Protein AF-A0A7X7BBL7-F1 (afdb_monomer)

Nearest PDB structures (foldseek):
  8otz-assembly1_F2  TM=1.879E-01  e=4.230E+00  Bos taurus
  8to0-assembly1_AI  TM=1.691E-01  e=3.863E+00  Mus musculus
  8to0-assembly1_BK  TM=1.779E-01  e=4.230E+00  Mus musculus
  8to0-assembly1_BJ  TM=1.200E-01  e=5.307E+00  Mus musculus

Foldseek 3Di:
DKKKKKWAFQDQDDPQLVVQLLVLLLVLAPCSVFWDWDADPVDRRMIIIIGDHDPVCRVVSNVSSVVSSVVRDVRTDDMDMDDDDDPVVVVVVVVVVVVVVVVVVVVVVPDDDPDDLPPLDQDAPDDPVPDDPLRVLLVVLVVLLVVLVVVLVVLLVLLVVLLVLLVVQPVVLVVLLLVLLVLLLVLLCCLVDDDDDRFDPVLNLLSLLLNLLSVLLCVVVVHDDDPVSVVVNVVSCCVNPNDCVPVPPPDPDDDPVVVVVVVVVVVVVVVVQVVCCVVQVDRFDCVVDDPPDDPVRSVVVVVVSQVPDPPNPVPDDDDPVNVVVVVVVVVVVVVLVVVLVVLLVVLCVVLPLVVDPDPVSSVVSVVLNVQSVVCVVVVNSLSSLVSVNSVCSSVNHHPVPDDSVNSNSSSVSSNVSSVVSVVCLQCVCVDPSSVSLLDDSVNSPDDSVVSSVVSNVSSVVSNVSSVVSVVLSVQSVVLSPDHDDPVSSVSSVVSSVVSSVVSVVVSVVVVVSVDD

pLDDT: mean 70.48, std 15.25, range [24.78, 94.06]

Sequence (516 aa):
MMVHVYVDLSVLPEDKHFRSMRFCAETTTDSKESVEIVHDEGDQKTLIAKFSVPKARQMDVVDKITQKFADFVEDSIDFGASFPRSAAEERKAKKASERAKSKRKAQAKTSAPDADPHTVGLVFTGKPSELSKTQRAFLKAKNKVERLRKELAGKTDTFNRLLAQHTELVAPQLDRVTERQKRLIEVCLLFHSGDGKPPAKTIRKKLAQCMLELFSSLFDREVQLDQRLVDLHQSLLETYYPTAADEDQDAQDDGVGAHHAEAAFNIQKGLLEEELFFETGVRLDLSGLRSDMSEAEAMAHLANLLDDHPQNPKNRKKTKRQQDKEAKEKLAAEARAKNINTVYRQLARLFHPDLEQDPELKSKKERLMKELTAAYEAGDLHTILGLELRWLQNHDGDISRLSDDKLQAYTAALEEQSTEIEAEICMLAHHPRFAPLRLDMFRSGLPYAELLRDLKNEAHHTRVWAADLDISTASIERIKTQPAGKARDKALSACLRDLYPMLIDQTDEHRLDLLF

Radius of gyration: 34.71 Å; Cα contacts (8 Å, |Δi|>4): 400; chains: 1; bounding box: 83×84×85 Å

Mean predicted aligned error: 20.72 Å

Secondary structure (DSSP, 8-state):
-EEEEEEEESS---HHHHHHHHHHHHHH-S-GGG-EEEE-SS-TTEEEEEEE--GGGHHHHHHHHHHHHHHH-TTEEEEEEE-PPPHHHHHHHHHHHHHHHHHHHHHTTT------TT-------S-GGG--HHHHHHHHHHHHHHHHHHHHHHHHHHHHHHHHHHHHHTHHHHHHHHHHHHHHHHHHHHHHHSSSPPPPHHHHHHHHHHHHHHHHHHHTTT----HHHHHHHHHHHHHHS--TTS-TTT--S-TTHHHHHHHHHHHHHHHHHHHHHHHHS-----TT--TTS-HHHHHHHHHHHHHS-TT-GGGSPPPHHHHHHHHHHHHHHHHHHHHHHHHHHHHHHHS-GGG---HHHHHHHHHHHHHHHHHHHTT-HHHHHHHHHHHHHTTT--GGGS-HHHHHHHHHHHHHHHHHHHHHHHHGGGSGGGGGG---TTGGGS-HHHHHHHHHHHHHHHHHHHHHHHHHHHHHHHHHTSPSSHHHHHHHHHHHHHHHHHHHHHHHHHHTTS--

Structure (mmCIF, N/CA/C/O backbone):
data_AF-A0A7X7BBL7-F1
#
_entry.id   AF-A0A7X7BBL7-F1
#
loop_
_atom_site.group_PDB
_atom_site.id
_atom_site.type_symbol
_atom_site.label_atom_id
_atom_site.label_alt_id
_atom_site.label_comp_id
_atom_site.label_asym_id
_atom_site.label_entity_id
_atom_site.label_seq_id
_atom_site.pdbx_PDB_ins_code
_atom_site.Cartn_x
_atom_site.Cartn_y
_atom_site.Cartn_z
_atom_site.occupancy
_atom_site.B_iso_or_equiv
_atom_site.auth_seq_id
_atom_site.auth_comp_id
_atom_site.auth_asym_id
_atom_site.auth_atom_id
_atom_site.pdbx_PDB_model_num
ATOM 1 N N . MET A 1 1 ? -6.620 46.622 -10.883 1.00 65.00 1 MET A N 1
ATOM 2 C CA . MET A 1 1 ? -7.609 46.104 -9.907 1.00 65.00 1 MET A CA 1
ATOM 3 C C . MET A 1 1 ? -6.810 45.532 -8.753 1.00 65.00 1 MET A C 1
ATOM 5 O O . MET A 1 1 ? -5.819 44.867 -9.033 1.00 65.00 1 MET A O 1
ATOM 9 N N . MET A 1 2 ? -7.194 45.824 -7.507 1.00 68.56 2 MET A N 1
ATOM 10 C CA . MET A 1 2 ? -6.475 45.314 -6.334 1.00 68.56 2 MET A CA 1
ATOM 11 C C . MET A 1 2 ? -6.710 43.812 -6.175 1.00 68.56 2 MET A C 1
ATOM 13 O O . MET A 1 2 ? -7.853 43.362 -6.245 1.00 68.56 2 MET A O 1
ATOM 17 N N . VAL A 1 3 ? -5.624 43.064 -6.008 1.00 72.69 3 VAL A N 1
ATOM 18 C CA . VAL A 1 3 ? -5.596 41.615 -5.782 1.00 72.69 3 VAL A CA 1
ATOM 19 C C . VAL A 1 3 ? -5.006 41.381 -4.400 1.00 72.69 3 VAL A C 1
ATOM 21 O O . VAL A 1 3 ? -4.004 42.008 -4.054 1.00 72.69 3 VAL A O 1
ATOM 24 N N . HIS A 1 4 ? -5.652 40.529 -3.605 1.00 76.81 4 HIS A N 1
ATOM 25 C CA . HIS A 1 4 ? -5.153 40.124 -2.295 1.00 76.81 4 HIS A CA 1
ATOM 26 C C . HIS A 1 4 ? -4.783 38.643 -2.358 1.00 76.81 4 HIS A C 1
ATOM 28 O O . HIS A 1 4 ? -5.643 37.809 -2.647 1.00 76.81 4 HIS A O 1
ATOM 34 N N . VAL A 1 5 ? -3.518 38.328 -2.103 1.00 76.62 5 VAL A N 1
ATOM 35 C CA . VAL A 1 5 ? -3.010 36.955 -2.018 1.00 76.62 5 VAL A CA 1
ATOM 36 C C . VAL A 1 5 ? -2.738 36.642 -0.554 1.00 76.62 5 VAL A C 1
ATOM 38 O O . VAL A 1 5 ? -2.061 37.420 0.114 1.00 76.62 5 VAL A O 1
ATOM 41 N N . TYR A 1 6 ? -3.291 35.535 -0.075 1.00 79.56 6 TYR A N 1
ATOM 42 C CA . TYR A 1 6 ? -3.212 35.042 1.296 1.00 79.56 6 TYR A CA 1
ATOM 43 C C . TYR A 1 6 ? -2.316 33.820 1.314 1.00 79.56 6 TYR A C 1
ATOM 45 O O . TYR A 1 6 ? -2.445 32.959 0.438 1.00 79.56 6 TYR A O 1
ATOM 53 N N . VAL A 1 7 ? -1.435 33.761 2.303 1.00 75.31 7 VAL A N 1
ATOM 54 C CA . VAL A 1 7 ? -0.569 32.612 2.536 1.00 75.31 7 VAL A CA 1
ATOM 55 C C . VAL A 1 7 ? -0.569 32.278 4.012 1.00 75.31 7 VAL A C 1
ATOM 57 O O . VAL A 1 7 ? -0.174 33.108 4.836 1.00 75.31 7 VAL A O 1
ATOM 60 N N . ASP A 1 8 ? -0.979 31.055 4.310 1.00 78.06 8 ASP A N 1
ATOM 61 C CA . ASP A 1 8 ? -1.031 30.524 5.663 1.00 78.06 8 ASP A CA 1
ATOM 62 C C . ASP A 1 8 ? 0.310 29.847 5.954 1.00 78.06 8 ASP A C 1
ATOM 64 O O . ASP A 1 8 ? 0.757 28.984 5.194 1.00 78.06 8 ASP A O 1
ATOM 68 N N . LEU A 1 9 ? 0.984 30.253 7.031 1.00 71.12 9 LEU A N 1
ATOM 69 C CA . LEU A 1 9 ? 2.271 29.686 7.438 1.00 71.12 9 LEU A CA 1
ATOM 70 C C . LEU A 1 9 ? 2.109 28.703 8.606 1.00 71.12 9 LEU A C 1
ATOM 72 O O . LEU A 1 9 ? 1.254 28.860 9.480 1.00 71.12 9 LEU A O 1
ATOM 76 N N . SER A 1 10 ? 2.979 27.695 8.664 1.00 68.44 10 SER A N 1
ATOM 77 C CA . SER A 1 10 ? 3.050 26.738 9.779 1.00 68.44 10 SER A CA 1
ATOM 78 C C . SER A 1 10 ? 3.573 27.379 11.066 1.00 68.44 10 SER A C 1
ATOM 80 O O . SER A 1 10 ? 3.146 27.030 12.180 1.00 68.44 10 SER A O 1
ATOM 82 N N . VAL A 1 11 ? 4.418 28.394 10.907 1.00 71.31 11 VAL A N 1
ATOM 83 C CA . VAL A 1 11 ? 5.068 29.176 11.962 1.00 71.31 11 VAL A CA 1
ATOM 84 C C . VAL A 1 11 ? 4.583 30.628 11.969 1.00 71.31 11 VAL A C 1
ATOM 86 O O . VAL A 1 11 ? 3.890 31.077 11.059 1.00 71.31 11 VAL A O 1
ATOM 89 N N . LEU A 1 12 ? 4.916 31.375 13.027 1.00 75.00 12 LEU A N 1
ATOM 90 C CA . LEU A 1 12 ? 4.629 32.810 13.057 1.00 75.00 12 LEU A CA 1
ATOM 91 C C . LEU A 1 12 ? 5.499 33.549 12.021 1.00 75.00 12 LEU A C 1
ATOM 93 O O . LEU A 1 12 ? 6.672 33.203 11.873 1.00 75.00 12 LEU A O 1
ATOM 97 N N . PRO A 1 13 ? 4.974 34.572 11.323 1.00 76.38 13 PRO A N 1
ATOM 98 C CA . PRO A 1 13 ? 5.714 35.241 10.264 1.00 76.38 13 PRO A CA 1
ATOM 99 C C . PRO A 1 13 ? 6.914 36.038 10.804 1.00 76.38 13 PRO A C 1
ATOM 101 O O . PRO A 1 13 ? 6.765 37.058 11.470 1.00 76.38 13 PRO A O 1
ATOM 104 N N . GLU A 1 14 ? 8.119 35.587 10.481 1.00 74.94 14 GLU A N 1
ATOM 105 C CA . GLU A 1 14 ? 9.392 36.287 10.650 1.00 74.94 14 GLU A CA 1
ATOM 106 C C . GLU A 1 14 ? 9.773 37.143 9.425 1.00 74.94 14 GLU A C 1
ATOM 108 O O . GLU A 1 14 ? 9.279 36.941 8.311 1.00 74.94 14 GLU A O 1
ATOM 113 N N . ASP A 1 15 ? 10.736 38.057 9.597 1.00 69.81 15 ASP A N 1
ATOM 114 C CA . ASP A 1 15 ? 11.234 38.981 8.562 1.00 69.81 15 ASP A CA 1
ATOM 115 C C . ASP A 1 15 ? 11.595 38.300 7.228 1.00 69.81 15 ASP A C 1
ATOM 117 O O . ASP A 1 15 ? 11.422 38.890 6.155 1.00 69.81 15 ASP A O 1
ATOM 121 N N . LYS A 1 16 ? 12.077 37.049 7.273 1.00 72.88 16 LYS A N 1
ATOM 122 C CA . LYS A 1 16 ? 12.400 36.250 6.079 1.00 72.88 16 LYS A CA 1
ATOM 123 C C . LYS A 1 16 ? 11.170 36.006 5.192 1.00 72.88 16 LYS A C 1
ATOM 125 O O . LYS A 1 16 ? 11.278 36.090 3.967 1.00 72.88 16 LYS A O 1
ATOM 130 N N . HIS A 1 17 ? 9.994 35.790 5.782 1.00 75.38 17 HIS A N 1
ATOM 131 C CA . HIS A 1 17 ? 8.754 35.523 5.051 1.00 75.38 17 HIS A CA 1
ATOM 132 C C . HIS A 1 17 ? 8.197 36.795 4.411 1.00 75.38 17 HIS A C 1
ATOM 134 O O . HIS A 1 17 ? 7.825 36.780 3.238 1.00 75.38 17 HIS A O 1
ATOM 140 N N . PHE A 1 18 ? 8.241 37.927 5.122 1.00 74.75 18 PHE A N 1
ATOM 141 C CA . PHE A 1 18 ? 7.844 39.226 4.568 1.00 74.75 18 PHE A CA 1
ATOM 142 C C . PHE A 1 18 ? 8.721 39.637 3.385 1.00 74.75 18 PHE A C 1
ATOM 144 O O . PHE A 1 18 ? 8.210 40.076 2.354 1.00 74.75 18 PHE A O 1
ATOM 151 N N . ARG A 1 19 ? 10.044 39.465 3.503 1.00 72.25 19 ARG A N 1
ATOM 152 C CA . ARG A 1 19 ? 10.985 39.777 2.415 1.00 72.25 19 ARG A CA 1
ATOM 153 C C . ARG A 1 19 ? 10.753 38.891 1.196 1.00 72.25 19 ARG A C 1
ATOM 155 O O . ARG A 1 19 ? 10.723 39.405 0.081 1.00 72.25 19 ARG A O 1
ATOM 162 N N . SER A 1 20 ? 10.529 37.597 1.410 1.00 72.12 20 SER A N 1
ATOM 163 C CA . SER A 1 20 ? 10.272 36.639 0.329 1.00 72.12 20 SER A CA 1
ATOM 164 C C . SER A 1 20 ? 8.947 36.927 -0.380 1.00 72.12 20 SER A C 1
ATOM 166 O O . SER A 1 20 ? 8.886 36.923 -1.609 1.00 72.12 20 SER A O 1
ATOM 168 N N . MET A 1 21 ? 7.903 37.287 0.374 1.00 77.25 21 MET A N 1
ATOM 169 C CA . MET A 1 21 ? 6.586 37.610 -0.180 1.00 77.25 21 MET A CA 1
ATOM 170 C C . MET A 1 21 ? 6.643 38.914 -0.978 1.00 77.25 21 MET A C 1
ATOM 172 O O . MET A 1 21 ? 6.092 39.005 -2.077 1.00 77.25 21 MET A O 1
ATOM 176 N N . ARG A 1 22 ? 7.386 39.907 -0.468 1.00 78.31 22 ARG A N 1
ATOM 177 C CA . ARG A 1 22 ? 7.604 41.189 -1.153 1.00 78.31 22 ARG A CA 1
ATOM 178 C C . ARG A 1 22 ? 8.343 40.980 -2.455 1.00 78.31 22 ARG A C 1
ATOM 180 O O . ARG A 1 22 ? 7.898 41.466 -3.486 1.00 78.31 22 ARG A O 1
ATOM 187 N N . PHE A 1 23 ? 9.414 40.198 -2.418 1.00 74.06 23 PHE A N 1
ATOM 188 C CA . PHE A 1 23 ? 10.196 39.879 -3.600 1.00 74.06 23 PHE A CA 1
ATOM 189 C C . PHE A 1 23 ? 9.356 39.171 -4.675 1.00 74.06 23 PHE A C 1
ATOM 191 O O . PHE A 1 23 ? 9.408 39.540 -5.851 1.00 74.06 23 PHE A O 1
ATOM 198 N N . CYS A 1 24 ? 8.525 38.197 -4.294 1.00 71.62 24 CYS A N 1
ATOM 199 C CA . CYS A 1 24 ? 7.654 37.492 -5.239 1.00 71.62 24 CYS A CA 1
ATOM 200 C C . CYS A 1 24 ? 6.614 38.430 -5.874 1.00 71.62 24 CYS A C 1
ATOM 202 O O . CYS A 1 24 ? 6.437 38.419 -7.098 1.00 71.62 24 CYS A O 1
ATOM 204 N N . ALA A 1 25 ? 5.978 39.290 -5.075 1.00 75.12 25 ALA A N 1
ATOM 205 C CA . ALA A 1 25 ? 5.001 40.261 -5.562 1.00 75.12 25 ALA A CA 1
ATOM 206 C C . ALA A 1 25 ? 5.641 41.368 -6.428 1.00 75.12 25 ALA A C 1
ATOM 208 O O . ALA A 1 25 ? 5.131 41.698 -7.498 1.00 75.12 25 ALA A O 1
ATOM 209 N N . GLU A 1 26 ? 6.799 41.905 -6.050 1.00 73.25 26 GLU A N 1
ATOM 210 C CA . GLU A 1 26 ? 7.499 42.946 -6.821 1.00 73.25 26 GLU A CA 1
ATOM 211 C C . GLU A 1 26 ? 8.083 42.429 -8.141 1.00 73.25 26 GLU A C 1
ATOM 213 O O . GLU A 1 26 ? 8.177 43.174 -9.116 1.00 73.25 26 GLU A O 1
ATOM 218 N N . THR A 1 27 ? 8.491 41.160 -8.208 1.00 68.75 27 THR A N 1
ATOM 219 C CA . THR A 1 27 ? 9.052 40.580 -9.442 1.00 68.75 27 THR A CA 1
ATOM 220 C C . THR A 1 27 ? 7.989 40.137 -10.441 1.00 68.75 27 THR A C 1
ATOM 222 O O . THR A 1 27 ? 8.308 39.936 -11.613 1.00 68.75 27 THR A O 1
ATOM 225 N N . THR A 1 28 ? 6.738 39.996 -10.001 1.00 68.62 28 THR A N 1
ATOM 226 C CA . THR A 1 28 ? 5.647 39.443 -10.818 1.00 68.62 28 THR A CA 1
ATOM 227 C C . THR A 1 28 ? 4.584 40.490 -11.171 1.00 68.62 28 THR A C 1
ATOM 229 O O . THR A 1 28 ? 3.815 40.287 -12.110 1.00 68.62 28 THR A O 1
ATOM 232 N N . THR A 1 29 ? 4.551 41.633 -10.477 1.00 71.50 29 THR A N 1
ATOM 233 C CA . THR A 1 29 ? 3.587 42.715 -10.732 1.00 71.50 29 THR A CA 1
ATOM 234 C C . THR A 1 29 ? 4.190 43.842 -11.570 1.00 71.50 29 THR A C 1
ATOM 236 O O . THR A 1 29 ? 5.344 44.231 -11.399 1.00 71.50 29 THR A O 1
ATOM 239 N N . ASP A 1 30 ? 3.378 44.415 -12.464 1.00 67.69 30 ASP A N 1
ATOM 240 C CA . ASP A 1 30 ? 3.787 45.538 -13.320 1.00 67.69 30 ASP A CA 1
ATOM 241 C C . ASP A 1 30 ? 3.807 46.886 -12.550 1.00 67.69 30 ASP A C 1
ATOM 243 O O . ASP A 1 30 ? 4.321 47.885 -13.047 1.00 67.69 30 ASP A O 1
ATOM 247 N N . SER A 1 31 ? 3.259 46.930 -11.325 1.00 70.62 31 SER A N 1
ATOM 248 C CA . SER A 1 31 ? 3.154 48.128 -10.476 1.00 70.62 31 SER A CA 1
ATOM 249 C C . SER A 1 31 ? 3.776 47.881 -9.098 1.00 70.62 31 SER A C 1
ATOM 251 O O . SER A 1 31 ? 3.083 47.739 -8.090 1.00 70.62 31 SER A O 1
ATOM 253 N N . LYS A 1 32 ? 5.112 47.829 -9.067 1.00 70.56 32 LYS A N 1
ATOM 254 C CA . LYS A 1 32 ? 5.911 47.473 -7.879 1.00 70.56 32 LYS A CA 1
ATOM 255 C C . LYS A 1 32 ? 5.668 48.385 -6.673 1.00 70.56 32 LYS A C 1
ATOM 257 O O . LYS A 1 32 ? 5.645 47.915 -5.546 1.00 70.56 32 LYS A O 1
ATOM 262 N N . GLU A 1 33 ? 5.402 49.668 -6.915 1.00 70.00 33 GLU A N 1
ATOM 263 C CA . GLU A 1 33 ? 5.105 50.659 -5.868 1.00 70.00 33 GLU A CA 1
ATOM 264 C C . GLU A 1 33 ? 3.748 50.434 -5.174 1.00 70.00 33 GLU A C 1
ATOM 266 O O . GLU A 1 33 ? 3.471 51.052 -4.151 1.00 70.00 33 GLU A O 1
ATOM 271 N N . SER A 1 34 ? 2.896 49.549 -5.709 1.00 73.81 34 SER A N 1
ATOM 272 C CA . SER A 1 34 ? 1.586 49.221 -5.130 1.00 73.81 34 SER A CA 1
ATOM 273 C C . SER A 1 34 ? 1.596 48.014 -4.186 1.00 73.81 34 SER A C 1
ATOM 275 O O . SER A 1 34 ? 0.533 47.643 -3.694 1.00 73.81 34 SER A O 1
ATOM 277 N N . VAL A 1 35 ? 2.759 47.385 -3.963 1.00 77.75 35 VAL A N 1
ATOM 278 C CA . VAL A 1 35 ? 2.894 46.158 -3.165 1.00 77.75 35 VAL A CA 1
ATOM 279 C C . VAL A 1 35 ? 2.956 46.481 -1.672 1.00 77.75 35 VAL A C 1
ATOM 281 O O . VAL A 1 35 ? 3.934 47.033 -1.169 1.00 77.75 35 VAL A O 1
ATOM 284 N N . GLU A 1 36 ? 1.934 46.052 -0.942 1.00 80.19 36 GLU A N 1
ATOM 285 C CA . GLU A 1 36 ? 1.857 46.126 0.514 1.00 80.19 36 GLU A CA 1
ATOM 286 C C . GLU A 1 36 ? 1.695 44.717 1.094 1.00 80.19 36 GLU A C 1
ATOM 288 O O . GLU A 1 36 ? 0.948 43.904 0.553 1.00 80.19 36 GLU A O 1
ATOM 293 N N . ILE A 1 37 ? 2.391 44.411 2.191 1.00 80.00 37 ILE A N 1
ATOM 294 C CA . ILE A 1 37 ? 2.255 43.124 2.883 1.00 80.00 37 ILE A CA 1
ATOM 295 C C . ILE A 1 37 ? 1.852 43.398 4.310 1.00 80.00 37 ILE A C 1
ATOM 297 O O . ILE A 1 37 ? 2.528 44.144 5.016 1.00 80.00 37 ILE A O 1
ATOM 301 N N . VAL A 1 38 ? 0.753 42.780 4.714 1.00 79.88 38 VAL A N 1
ATOM 302 C CA . VAL A 1 38 ? 0.182 42.913 6.046 1.00 79.88 38 VAL A CA 1
ATOM 303 C C . VAL A 1 38 ? -0.162 41.540 6.600 1.00 79.88 38 VAL A C 1
ATOM 305 O O . VAL A 1 38 ? -0.376 40.589 5.855 1.00 79.88 38 VAL A O 1
ATOM 308 N N . HIS A 1 39 ? -0.223 41.450 7.917 1.00 77.19 39 HIS A N 1
ATOM 309 C CA . HIS A 1 39 ? -0.795 40.318 8.643 1.00 77.19 39 HIS A CA 1
ATOM 310 C C . HIS A 1 39 ? -2.325 40.339 8.527 1.00 77.19 39 HIS A C 1
ATOM 312 O O . HIS A 1 39 ? -2.923 41.418 8.429 1.00 77.19 39 HIS A O 1
ATOM 318 N N . ASP A 1 40 ? -2.952 39.164 8.565 1.00 74.69 40 ASP A N 1
ATOM 319 C CA . ASP A 1 40 ? -4.398 39.086 8.760 1.00 74.69 40 ASP A CA 1
ATOM 320 C C . ASP A 1 40 ? -4.774 39.458 10.205 1.00 74.69 40 ASP A C 1
ATOM 322 O O . ASP A 1 40 ? -4.113 39.065 11.166 1.00 74.69 40 ASP A O 1
ATOM 326 N N . GLU A 1 41 ? -5.840 40.244 10.372 1.00 60.25 41 GLU A N 1
ATOM 327 C CA . GLU A 1 41 ? -6.312 40.667 11.701 1.00 60.25 41 GLU A CA 1
ATOM 328 C C . GLU A 1 41 ? -7.024 39.527 12.458 1.00 60.25 41 GLU A C 1
ATOM 330 O O . GLU A 1 41 ? -7.197 39.619 13.675 1.00 60.25 41 GLU A O 1
ATOM 335 N N . GLY A 1 42 ? -7.438 38.460 11.757 1.00 61.56 42 GLY A N 1
ATOM 336 C CA . GLY A 1 42 ? -8.090 37.276 12.319 1.00 61.56 42 GLY A CA 1
ATOM 337 C C . GLY A 1 42 ? -7.139 36.113 12.618 1.00 61.56 42 GLY A C 1
ATOM 338 O O . GLY A 1 42 ? -7.377 35.391 13.588 1.00 61.56 42 GLY A O 1
ATOM 339 N N . ASP A 1 43 ? -6.064 35.957 11.839 1.00 67.62 43 ASP A N 1
ATOM 340 C CA . ASP A 1 43 ? -5.045 34.919 12.029 1.00 67.62 43 ASP A CA 1
ATOM 341 C C . ASP A 1 43 ? -3.610 35.459 11.876 1.00 67.62 43 ASP A C 1
ATOM 343 O O . ASP A 1 43 ? -3.140 35.798 10.790 1.00 67.62 43 ASP A O 1
ATOM 347 N N . GLN A 1 44 ? -2.869 35.471 12.988 1.00 70.12 44 GLN A N 1
ATOM 348 C CA . GLN A 1 44 ? -1.499 35.991 13.054 1.00 70.12 44 GLN A CA 1
ATOM 349 C C . GLN A 1 44 ? -0.474 35.163 12.266 1.00 70.12 44 GLN A C 1
ATOM 351 O O . GLN A 1 44 ? 0.649 35.628 12.077 1.00 70.12 44 GLN A O 1
ATOM 356 N N . LYS A 1 45 ? -0.830 33.953 11.814 1.00 77.38 45 LYS A N 1
ATOM 357 C CA . LYS A 1 45 ? 0.017 33.117 10.949 1.00 77.38 45 LYS A CA 1
ATOM 358 C C . LYS A 1 45 ? -0.204 33.358 9.456 1.00 77.38 45 LYS A C 1
ATOM 360 O O . LYS A 1 45 ? 0.529 32.804 8.639 1.00 77.38 45 LYS A O 1
ATOM 365 N N . THR A 1 46 ? -1.177 34.193 9.098 1.00 77.69 46 THR A N 1
ATOM 366 C CA . THR A 1 46 ? -1.533 34.465 7.704 1.00 77.69 46 THR A CA 1
ATOM 367 C C . THR A 1 46 ? -0.905 35.768 7.219 1.00 77.69 46 THR A C 1
ATOM 369 O O . THR A 1 46 ? -1.083 36.834 7.817 1.00 77.69 46 THR A O 1
ATOM 372 N N . LEU A 1 47 ? -0.192 35.694 6.095 1.00 78.81 47 LEU A N 1
ATOM 373 C CA . LEU A 1 47 ? 0.353 36.849 5.385 1.00 78.81 47 LEU A CA 1
ATOM 374 C C . LEU A 1 47 ? -0.528 37.224 4.198 1.00 78.81 47 LEU A C 1
ATOM 376 O O . LEU A 1 47 ? -0.918 36.372 3.404 1.00 78.81 47 LEU A O 1
ATOM 380 N N . ILE A 1 48 ? -0.777 38.522 4.034 1.00 80.62 48 ILE A N 1
ATOM 381 C CA . ILE A 1 48 ? -1.577 39.070 2.942 1.00 80.62 48 ILE A CA 1
ATOM 382 C C . ILE A 1 48 ? -0.722 40.023 2.115 1.00 80.62 48 ILE A C 1
ATOM 384 O O . ILE A 1 48 ? -0.348 41.097 2.586 1.00 80.62 48 ILE A O 1
ATOM 388 N N . ALA A 1 49 ? -0.478 39.671 0.854 1.00 81.06 49 ALA A N 1
ATOM 389 C CA . ALA A 1 49 ? 0.100 40.569 -0.138 1.00 81.06 49 ALA A CA 1
ATOM 390 C C . ALA A 1 49 ? -1.014 41.270 -0.929 1.00 81.06 49 ALA A C 1
ATOM 392 O O . ALA A 1 49 ? -1.843 40.624 -1.573 1.00 81.06 49 ALA A O 1
ATOM 393 N N . LYS A 1 50 ? -1.027 42.603 -0.892 1.00 81.00 50 LYS A N 1
ATOM 394 C CA . LYS A 1 50 ? -1.972 43.470 -1.604 1.00 81.00 50 LYS A CA 1
ATOM 395 C C . LYS A 1 50 ? -1.227 44.226 -2.694 1.00 81.00 50 LYS A C 1
ATOM 397 O O . LYS A 1 50 ? -0.229 44.879 -2.409 1.00 81.00 50 LYS A O 1
ATOM 402 N N . PHE A 1 51 ? -1.694 44.138 -3.936 1.00 75.06 51 PHE A N 1
ATOM 403 C CA . PHE A 1 51 ? -1.077 44.850 -5.061 1.00 75.06 51 PHE A CA 1
ATOM 404 C C . PHE A 1 51 ? -2.039 45.012 -6.245 1.00 75.06 51 PHE A C 1
ATOM 406 O O . PHE A 1 51 ? -3.039 44.298 -6.372 1.00 75.06 51 PHE A O 1
ATOM 413 N N . SER A 1 52 ? -1.760 45.972 -7.132 1.00 75.94 52 SER A N 1
ATOM 414 C CA . SER A 1 52 ? -2.626 46.283 -8.276 1.00 75.94 52 SER A CA 1
ATOM 415 C C . SER A 1 52 ? -2.156 45.597 -9.560 1.00 75.94 52 SER A C 1
ATOM 417 O O . SER A 1 52 ? -1.016 45.767 -9.986 1.00 75.94 52 SER A O 1
ATOM 419 N N . VAL A 1 53 ? -3.064 44.874 -10.229 1.00 71.00 53 VAL A N 1
ATOM 420 C CA . VAL A 1 53 ? -2.786 44.180 -11.505 1.00 71.00 53 VAL A CA 1
ATOM 421 C C . VAL A 1 53 ? -3.863 44.495 -12.559 1.00 71.00 53 VAL A C 1
ATOM 423 O O . VAL A 1 53 ? -5.046 44.652 -12.208 1.00 71.00 53 VAL A O 1
ATOM 426 N N . PRO A 1 54 ? -3.513 44.596 -13.859 1.00 67.88 54 PRO A N 1
ATOM 427 C CA . PRO A 1 54 ? -4.482 44.634 -14.955 1.00 67.88 54 PRO A CA 1
ATOM 428 C C . PRO A 1 54 ? -5.350 43.367 -14.997 1.00 67.88 54 PRO A C 1
ATOM 430 O O . PRO A 1 54 ? -4.847 42.254 -14.871 1.00 67.88 54 PRO A O 1
ATOM 433 N N . LYS A 1 55 ? -6.661 43.524 -15.229 1.00 57.69 55 LYS A N 1
ATOM 434 C CA . LYS A 1 55 ? -7.665 42.446 -15.100 1.00 57.69 55 LYS A CA 1
ATOM 435 C C . LYS A 1 55 ? -7.354 41.184 -15.926 1.00 57.69 55 LYS A C 1
ATOM 437 O O . LYS A 1 55 ? -7.665 40.085 -15.492 1.00 57.69 55 LYS A O 1
ATOM 442 N N . ALA A 1 56 ? -6.715 41.339 -17.085 1.00 55.00 56 ALA A N 1
ATOM 443 C CA . ALA A 1 56 ? -6.418 40.240 -18.005 1.00 55.00 56 ALA A CA 1
ATOM 444 C C . ALA A 1 56 ? -5.280 39.301 -17.554 1.00 55.00 56 ALA A C 1
ATOM 446 O O . ALA A 1 56 ? -5.148 38.231 -18.129 1.00 55.00 56 ALA A O 1
ATOM 447 N N . ARG A 1 57 ? -4.459 39.679 -16.560 1.00 65.00 57 ARG A N 1
ATOM 448 C CA . ARG A 1 57 ? -3.279 38.897 -16.121 1.00 65.00 57 ARG A CA 1
ATOM 449 C C . ARG A 1 57 ? -3.357 38.449 -14.659 1.00 65.00 57 ARG A C 1
ATOM 451 O O . ARG A 1 57 ? -2.359 38.041 -14.082 1.00 65.00 57 ARG A O 1
ATOM 458 N N . GLN A 1 58 ? -4.523 38.582 -14.028 1.00 65.88 58 GLN A N 1
ATOM 459 C CA . GLN A 1 58 ? -4.656 38.417 -12.579 1.00 65.88 58 GLN A CA 1
ATOM 460 C C . GLN A 1 58 ? -4.385 36.987 -12.110 1.00 65.88 58 GLN A C 1
ATOM 462 O O . GLN A 1 58 ? -3.652 36.820 -11.144 1.00 65.88 58 GLN A O 1
ATOM 467 N N . MET A 1 59 ? -4.930 35.979 -12.796 1.00 62.50 59 MET A N 1
ATOM 468 C CA . MET A 1 59 ? -4.689 34.576 -12.442 1.00 62.50 59 MET A CA 1
ATOM 469 C C . MET A 1 59 ? -3.228 34.185 -12.674 1.00 62.50 59 MET A C 1
ATOM 471 O O . MET A 1 59 ? -2.587 33.702 -11.752 1.00 62.50 59 MET A O 1
ATOM 475 N N . ASP A 1 60 ? -2.662 34.534 -13.832 1.00 66.50 60 ASP A N 1
ATOM 476 C CA . ASP A 1 60 ? -1.258 34.242 -14.148 1.00 66.50 60 ASP A CA 1
ATOM 477 C C . ASP A 1 60 ? -0.270 34.842 -13.137 1.00 66.50 60 ASP A C 1
ATOM 479 O O . ASP A 1 60 ? 0.789 34.271 -12.880 1.00 66.50 60 ASP A O 1
ATOM 483 N N . VAL A 1 61 ? -0.577 36.028 -12.599 1.00 67.00 61 VAL A N 1
ATOM 484 C CA . VAL A 1 61 ? 0.259 36.695 -11.591 1.00 67.00 61 VAL A CA 1
ATOM 485 C C . VAL A 1 61 ? 0.095 36.034 -10.223 1.00 67.00 61 VAL A C 1
ATOM 487 O O . VAL A 1 61 ? 1.095 35.848 -9.537 1.00 67.00 61 VAL A O 1
ATOM 490 N N . VAL A 1 62 ? -1.126 35.646 -9.844 1.00 66.25 62 VAL A N 1
ATOM 491 C CA . VAL A 1 62 ? -1.393 34.910 -8.597 1.00 66.25 62 VAL A CA 1
ATOM 492 C C . VAL A 1 62 ? -0.688 33.556 -8.613 1.00 66.25 62 VAL A C 1
ATOM 494 O O . VAL A 1 62 ? 0.110 33.297 -7.719 1.00 66.25 62 VAL A O 1
ATOM 497 N N . ASP A 1 63 ? -0.883 32.752 -9.660 1.00 69.06 63 ASP A N 1
ATOM 498 C CA . ASP A 1 63 ? -0.296 31.412 -9.767 1.00 69.06 63 ASP A CA 1
ATOM 499 C C . ASP A 1 63 ? 1.237 31.463 -9.725 1.00 69.06 63 ASP A C 1
ATOM 501 O O . ASP A 1 63 ? 1.879 30.673 -9.034 1.00 69.06 63 ASP A O 1
ATOM 505 N N . LYS A 1 64 ? 1.847 32.449 -10.398 1.00 71.12 64 LYS A N 1
ATOM 506 C CA . LYS A 1 64 ? 3.306 32.639 -10.382 1.00 71.12 64 LYS A CA 1
ATOM 507 C C . LYS A 1 64 ? 3.845 33.102 -9.034 1.00 71.12 64 LYS A C 1
ATOM 509 O O . LYS A 1 64 ? 4.966 32.733 -8.690 1.00 71.12 64 LYS A O 1
ATOM 514 N N . ILE A 1 65 ? 3.098 33.925 -8.299 1.00 69.44 65 ILE A N 1
ATOM 515 C CA . ILE A 1 65 ? 3.492 34.347 -6.950 1.00 69.44 65 ILE A CA 1
ATOM 516 C C . ILE A 1 65 ? 3.380 33.166 -5.990 1.00 69.44 65 ILE A C 1
ATOM 518 O O . ILE A 1 65 ? 4.321 32.933 -5.241 1.00 69.44 65 ILE A O 1
ATOM 522 N N . THR A 1 66 ? 2.296 32.392 -6.059 1.00 67.31 66 THR A N 1
ATOM 523 C CA . THR A 1 66 ? 2.107 31.174 -5.262 1.00 67.31 66 THR A CA 1
ATOM 524 C C . THR A 1 66 ? 3.216 30.161 -5.518 1.00 67.31 66 THR A C 1
ATOM 526 O O . THR A 1 66 ? 3.843 29.700 -4.570 1.00 67.31 66 THR A O 1
ATOM 529 N N . GLN A 1 67 ? 3.521 29.874 -6.787 1.00 66.25 67 GLN A N 1
ATOM 530 C CA . GLN A 1 67 ? 4.574 28.928 -7.153 1.00 66.25 67 GLN A CA 1
ATOM 531 C C . GLN A 1 67 ? 5.947 29.387 -6.648 1.00 66.25 67 GLN A C 1
ATOM 533 O O . GLN A 1 67 ? 6.613 28.657 -5.925 1.00 66.25 67 GLN A O 1
ATOM 538 N N . LYS A 1 68 ? 6.341 30.633 -6.943 1.00 66.25 68 LYS A N 1
ATOM 539 C CA . LYS A 1 68 ? 7.633 31.158 -6.483 1.00 66.25 68 LYS A CA 1
ATOM 540 C C . LYS A 1 68 ? 7.725 31.247 -4.966 1.00 66.25 68 LYS A C 1
ATOM 542 O O . LYS A 1 68 ? 8.792 31.028 -4.417 1.00 66.25 68 LYS A O 1
ATOM 547 N N . PHE A 1 69 ? 6.651 31.611 -4.277 1.00 66.44 69 PHE A N 1
ATOM 548 C CA . PHE A 1 69 ? 6.707 31.718 -2.826 1.00 66.44 69 PHE A CA 1
ATOM 549 C C . PHE A 1 69 ? 6.841 30.336 -2.174 1.00 66.44 69 PHE A C 1
ATOM 551 O O . PHE A 1 69 ? 7.658 30.188 -1.270 1.00 66.44 69 PHE A O 1
ATOM 558 N N . ALA A 1 70 ? 6.123 29.327 -2.678 1.00 61.97 70 ALA A N 1
ATOM 559 C CA . ALA A 1 70 ? 6.254 27.941 -2.229 1.00 61.97 70 ALA A CA 1
ATOM 560 C C . ALA A 1 70 ? 7.664 27.372 -2.474 1.00 61.97 70 ALA A C 1
ATOM 562 O O . ALA A 1 70 ? 8.190 26.667 -1.620 1.00 61.97 70 ALA A O 1
ATOM 563 N N . ASP A 1 71 ? 8.308 27.736 -3.588 1.00 57.81 71 ASP A N 1
ATOM 564 C CA . ASP A 1 71 ? 9.670 27.283 -3.909 1.00 57.81 71 ASP A CA 1
ATOM 565 C C . ASP A 1 71 ? 10.744 27.858 -2.958 1.00 57.81 71 ASP A C 1
ATOM 567 O O . ASP A 1 71 ? 11.810 27.267 -2.798 1.00 57.81 71 ASP A O 1
ATOM 571 N N . PHE A 1 72 ? 10.495 29.022 -2.341 1.00 53.31 72 PHE A N 1
ATOM 572 C CA . PHE A 1 72 ? 11.472 29.734 -1.498 1.00 53.31 72 PHE A CA 1
ATOM 573 C C . PHE A 1 72 ? 11.152 29.707 0.005 1.00 53.31 72 PHE A C 1
ATOM 575 O O . PHE A 1 72 ? 12.010 30.069 0.813 1.00 53.31 72 PHE A O 1
ATOM 582 N N . VAL A 1 73 ? 9.931 29.329 0.395 1.00 57.25 73 VAL A N 1
ATOM 583 C CA . VAL A 1 73 ? 9.470 29.341 1.789 1.00 57.25 73 VAL A CA 1
ATOM 584 C C . VAL A 1 73 ? 8.829 28.000 2.146 1.00 57.25 73 VAL A C 1
ATOM 586 O O . VAL A 1 73 ? 7.631 27.789 1.956 1.00 57.25 73 VAL A O 1
ATOM 589 N N . GLU A 1 74 ? 9.647 27.123 2.732 1.00 56.09 74 GLU A N 1
ATOM 590 C CA . GLU A 1 74 ? 9.280 25.764 3.174 1.00 56.09 74 GLU A CA 1
ATOM 591 C C . GLU A 1 74 ? 8.167 25.745 4.238 1.00 56.09 74 GLU A C 1
ATOM 593 O O . GLU A 1 74 ? 7.427 24.774 4.347 1.00 56.09 74 GLU A O 1
ATOM 598 N N . ASP A 1 75 ? 8.001 26.843 4.981 1.00 64.44 75 ASP A N 1
ATOM 599 C CA . ASP A 1 75 ? 7.027 26.973 6.072 1.00 64.44 75 ASP A CA 1
ATOM 600 C C . ASP A 1 75 ? 5.592 27.317 5.596 1.00 64.44 75 ASP A C 1
ATOM 602 O O . ASP A 1 75 ? 4.725 27.629 6.415 1.00 64.44 75 ASP A O 1
ATOM 606 N N . SER A 1 76 ? 5.323 27.323 4.285 1.00 57.50 76 SER A N 1
ATOM 607 C CA . SER A 1 76 ? 4.001 27.655 3.726 1.00 57.50 76 SER A CA 1
ATOM 608 C C . SER A 1 76 ? 3.058 26.443 3.679 1.00 57.50 76 SER A C 1
ATOM 610 O O . SER A 1 76 ? 3.439 25.368 3.228 1.00 57.50 76 SER A O 1
ATOM 612 N N . ILE A 1 77 ? 1.824 26.608 4.173 1.00 51.25 77 ILE A N 1
ATOM 613 C CA . ILE A 1 77 ? 0.812 25.541 4.294 1.00 51.25 77 ILE A CA 1
ATOM 614 C C . ILE A 1 77 ? -0.232 25.633 3.183 1.00 51.25 77 ILE A C 1
ATOM 616 O O . ILE A 1 77 ? -0.506 24.631 2.529 1.00 51.25 77 ILE A O 1
ATOM 620 N N . ASP A 1 78 ? -0.833 26.810 2.990 1.00 61.47 78 ASP A N 1
ATOM 621 C CA . ASP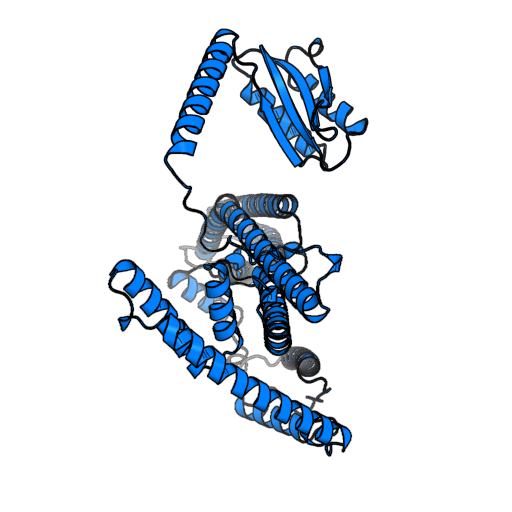 A 1 78 ? -1.975 26.991 2.091 1.00 61.47 78 ASP A CA 1
ATOM 622 C C . ASP A 1 78 ? -1.967 28.375 1.428 1.00 61.47 78 ASP A C 1
ATOM 624 O O . ASP A 1 78 ? -1.423 29.344 1.963 1.00 61.47 78 ASP A O 1
ATOM 628 N N . PHE A 1 79 ? -2.579 28.462 0.240 1.00 62.75 79 PHE A N 1
ATOM 629 C CA . PHE A 1 79 ? -2.632 29.683 -0.568 1.00 62.75 79 PHE A CA 1
ATOM 630 C C . PHE A 1 79 ? -4.056 29.990 -1.030 1.00 62.75 79 PHE A C 1
ATOM 632 O O . PHE A 1 79 ? -4.762 29.132 -1.560 1.00 62.75 79 PHE A O 1
ATOM 639 N N . GLY A 1 80 ? -4.454 31.255 -0.915 1.00 60.16 80 GLY A N 1
ATOM 640 C CA . GLY A 1 80 ? -5.729 31.754 -1.423 1.00 60.16 80 GLY A CA 1
ATOM 641 C C . GLY A 1 80 ? -5.566 33.089 -2.137 1.00 60.16 80 GLY A C 1
ATOM 642 O O . GLY A 1 80 ? -4.688 33.880 -1.813 1.00 60.16 80 GLY A O 1
ATOM 643 N N . ALA A 1 81 ? -6.436 33.389 -3.098 1.00 59.62 81 ALA A N 1
ATOM 644 C CA . ALA A 1 81 ? -6.516 34.719 -3.694 1.00 59.62 81 ALA A CA 1
ATOM 645 C C . ALA A 1 81 ? -7.951 35.231 -3.633 1.00 59.62 81 ALA A C 1
ATOM 647 O O . ALA A 1 81 ? -8.890 34.546 -4.045 1.00 59.62 81 ALA A O 1
ATOM 648 N N . SER A 1 82 ? -8.129 36.446 -3.117 1.00 57.91 82 SER A N 1
ATOM 649 C CA . SER A 1 82 ? -9.426 37.113 -3.091 1.00 57.91 82 SER A CA 1
ATOM 650 C C . SER A 1 82 ? -9.421 38.341 -3.997 1.00 57.91 82 SER A C 1
ATOM 652 O O . SER A 1 82 ? -8.475 39.133 -4.050 1.00 57.91 82 SER A O 1
ATOM 654 N N . PHE A 1 83 ? -10.518 38.483 -4.739 1.00 59.75 83 PHE A N 1
ATOM 655 C CA . PHE A 1 83 ? -10.797 39.648 -5.564 1.00 59.75 83 PHE A CA 1
ATOM 656 C C . PHE A 1 83 ? -11.920 40.437 -4.886 1.00 59.75 83 PHE A C 1
ATOM 658 O O . PHE A 1 83 ? -12.981 39.860 -4.615 1.00 59.75 83 PHE A O 1
ATOM 665 N N . PRO A 1 84 ? -11.745 41.737 -4.601 1.00 49.25 84 PRO A N 1
ATOM 666 C CA . PRO A 1 84 ? -12.816 42.528 -4.020 1.00 49.25 84 PRO A CA 1
ATOM 667 C C . PRO A 1 84 ? -14.010 42.565 -4.985 1.00 49.25 84 PRO A C 1
ATOM 669 O O . PRO A 1 84 ? -13.885 42.949 -6.151 1.00 49.25 84 PRO A O 1
ATOM 672 N N . ARG A 1 85 ? -15.180 42.140 -4.494 1.00 51.75 85 ARG A N 1
ATOM 673 C CA . ARG A 1 85 ? -16.452 42.213 -5.228 1.00 51.75 85 ARG A CA 1
ATOM 674 C C . ARG A 1 85 ? -16.822 43.674 -5.467 1.00 51.75 85 ARG A C 1
ATOM 676 O O . ARG A 1 85 ? -16.594 44.527 -4.614 1.00 51.75 85 ARG A O 1
ATOM 683 N N . SER A 1 86 ? -17.440 43.975 -6.607 1.00 53.56 86 SER A N 1
ATOM 684 C CA . SER A 1 86 ? -17.957 45.325 -6.852 1.00 53.56 86 SER A CA 1
ATOM 685 C C . SER A 1 86 ? -19.051 45.684 -5.830 1.00 53.56 86 SER A C 1
ATOM 687 O O . SER A 1 86 ? -19.804 44.817 -5.381 1.00 53.56 86 SER A O 1
ATOM 689 N N . ALA A 1 87 ? -19.216 46.970 -5.498 1.00 47.31 87 ALA A N 1
ATOM 690 C CA . ALA A 1 87 ? -20.232 47.429 -4.535 1.00 47.31 87 ALA A CA 1
ATOM 691 C C . ALA A 1 87 ? -21.675 46.981 -4.890 1.00 47.31 87 ALA A C 1
ATOM 693 O O . ALA A 1 87 ? -22.548 46.867 -4.024 1.00 47.31 87 ALA A O 1
ATOM 694 N N . ALA A 1 88 ? -21.938 46.693 -6.170 1.00 44.69 88 ALA A N 1
ATOM 695 C CA . ALA A 1 88 ? -23.201 46.134 -6.648 1.00 44.69 88 ALA A CA 1
ATOM 696 C C . ALA A 1 88 ? -23.358 44.632 -6.322 1.00 44.69 88 ALA A C 1
ATOM 698 O O . ALA A 1 88 ? -24.450 44.185 -5.957 1.00 44.69 88 ALA A O 1
ATOM 699 N N . GLU A 1 89 ? -22.280 43.854 -6.412 1.00 44.53 89 GLU A N 1
ATOM 700 C CA . GLU A 1 89 ? -22.249 42.428 -6.066 1.00 44.53 89 GLU A CA 1
ATOM 701 C C . GLU A 1 89 ? -22.302 42.210 -4.556 1.00 44.53 89 GLU A C 1
ATOM 703 O O . GLU A 1 89 ? -22.966 41.287 -4.091 1.00 44.53 89 GLU A O 1
ATOM 708 N N . GLU A 1 90 ? -21.698 43.102 -3.775 1.00 45.41 90 GLU A N 1
ATOM 709 C CA . GLU A 1 90 ? -21.739 43.052 -2.314 1.00 45.41 90 GLU A CA 1
ATOM 710 C C . GLU A 1 90 ? -23.156 43.314 -1.768 1.00 45.41 90 GLU A C 1
ATOM 712 O O . GLU A 1 90 ? -23.632 42.618 -0.866 1.00 45.41 90 GLU A O 1
ATOM 717 N N . ARG A 1 91 ? -23.905 44.233 -2.399 1.00 56.53 91 ARG A N 1
ATOM 718 C CA . ARG A 1 91 ? -25.336 44.452 -2.111 1.00 56.53 91 ARG A CA 1
ATOM 719 C C . ARG A 1 91 ? -26.204 43.248 -2.491 1.00 56.53 91 ARG A C 1
ATOM 721 O O . ARG A 1 91 ? -27.138 42.923 -1.755 1.00 56.53 91 ARG A O 1
ATOM 728 N N . LYS A 1 92 ? -25.908 42.564 -3.604 1.00 55.03 92 LYS A N 1
ATOM 729 C CA . LYS A 1 92 ? -26.604 41.320 -3.990 1.00 55.03 92 LYS A CA 1
ATOM 730 C C . LYS A 1 92 ? -26.266 40.163 -3.046 1.00 55.03 92 LYS A C 1
ATOM 732 O O . LYS A 1 92 ? -27.175 39.439 -2.649 1.00 55.03 92 LYS A O 1
ATOM 737 N N . ALA A 1 93 ? -25.008 40.029 -2.631 1.00 46.09 93 ALA A N 1
ATOM 738 C CA . ALA A 1 93 ? -24.556 38.996 -1.704 1.00 46.09 93 ALA A CA 1
ATOM 739 C C . ALA A 1 93 ? -25.140 39.183 -0.293 1.00 46.09 93 ALA A C 1
ATOM 741 O O . ALA A 1 93 ? -25.600 38.208 0.300 1.00 46.09 93 ALA A O 1
ATOM 742 N N . LYS A 1 94 ? -25.225 40.423 0.216 1.00 58.06 94 LYS A N 1
ATOM 743 C CA . LYS A 1 94 ? -25.919 40.724 1.484 1.00 58.06 94 LYS A CA 1
ATOM 744 C C . LYS A 1 94 ? -27.407 40.381 1.415 1.00 58.06 94 LYS A C 1
ATOM 746 O O . LYS A 1 94 ? -27.898 39.664 2.283 1.00 58.06 94 LYS A O 1
ATOM 751 N N . LYS A 1 95 ? -28.104 40.770 0.339 1.00 62.00 95 LYS A N 1
ATOM 752 C CA . LYS A 1 95 ? -29.519 40.403 0.142 1.00 62.00 95 LYS A CA 1
ATOM 753 C C . LYS A 1 95 ? -29.730 38.892 -0.002 1.00 62.00 95 LYS A C 1
ATOM 755 O O . LYS A 1 95 ? -30.720 38.369 0.504 1.00 62.00 95 LYS A O 1
ATOM 760 N N . ALA A 1 96 ? -28.818 38.177 -0.662 1.00 50.97 96 ALA A N 1
ATOM 761 C CA . ALA A 1 96 ? -28.869 36.719 -0.786 1.00 50.97 96 ALA A CA 1
ATOM 762 C C . ALA A 1 96 ? -28.600 36.015 0.556 1.00 50.97 96 ALA A C 1
ATOM 764 O O . ALA A 1 96 ? -29.303 35.067 0.897 1.00 50.97 96 ALA A O 1
ATOM 765 N N . SER A 1 97 ? -27.653 36.527 1.346 1.00 51.31 97 SER A N 1
ATOM 766 C CA . SER A 1 97 ? -27.345 36.080 2.710 1.00 51.31 97 SER A CA 1
ATOM 767 C C . SER A 1 97 ? -28.526 36.284 3.665 1.00 51.31 97 SER A C 1
ATOM 769 O O . SER A 1 97 ? -28.890 35.368 4.400 1.00 51.31 97 SER A O 1
ATOM 771 N N . GLU A 1 98 ? -29.206 37.430 3.607 1.00 55.56 98 GLU A N 1
ATOM 772 C CA . GLU A 1 98 ? -30.412 37.694 4.405 1.00 55.56 98 GLU A CA 1
ATOM 773 C C . GLU A 1 98 ? -31.598 36.817 3.977 1.00 55.56 98 GLU A C 1
ATOM 775 O O . GLU A 1 98 ? -32.324 36.292 4.829 1.00 55.56 98 GLU A O 1
ATOM 780 N N . ARG A 1 99 ? -31.763 36.565 2.670 1.00 58.41 99 ARG A N 1
ATOM 781 C CA . ARG A 1 99 ? -32.744 35.591 2.153 1.00 58.41 99 ARG A CA 1
ATOM 782 C C . ARG A 1 99 ? -32.424 34.156 2.574 1.00 58.41 99 ARG A C 1
ATOM 784 O O . ARG A 1 99 ? -33.337 33.401 2.892 1.00 58.41 99 ARG A O 1
ATOM 791 N N . ALA A 1 100 ? -31.149 33.780 2.614 1.00 47.03 100 ALA A N 1
ATOM 792 C CA . ALA A 1 100 ? -30.708 32.463 3.065 1.00 47.03 100 ALA A CA 1
ATOM 793 C C . ALA A 1 100 ? -30.867 32.297 4.584 1.00 47.03 100 ALA A C 1
ATOM 795 O O . ALA A 1 100 ? -31.309 31.244 5.035 1.00 47.03 100 ALA A O 1
ATOM 796 N N . LYS A 1 101 ? -30.592 33.340 5.379 1.00 54.81 101 LYS A N 1
ATOM 797 C CA . LYS A 1 101 ? -30.821 33.346 6.834 1.00 54.81 101 LYS A CA 1
ATOM 798 C C . LYS A 1 101 ? -32.308 33.289 7.178 1.00 54.81 101 LYS A C 1
ATOM 800 O O . LYS A 1 101 ? -32.685 32.546 8.078 1.00 54.81 101 LYS A O 1
ATOM 805 N N . SER A 1 102 ? -33.161 34.009 6.449 1.00 56.66 102 SER A N 1
ATOM 806 C CA . SER A 1 102 ? -34.619 33.943 6.632 1.00 56.66 102 SER A CA 1
ATOM 807 C C . SER A 1 102 ? -35.204 32.596 6.188 1.00 56.66 102 SER A C 1
ATOM 809 O O . SER A 1 102 ? -36.018 32.039 6.922 1.00 56.66 102 SER A O 1
ATOM 811 N N . LYS A 1 103 ? -34.721 32.002 5.083 1.00 52.16 103 LYS A N 1
ATOM 812 C CA . LYS A 1 103 ? -35.059 30.615 4.703 1.00 52.16 103 LYS A CA 1
ATOM 813 C C . LYS A 1 103 ? -34.584 29.592 5.736 1.00 52.16 103 LYS A C 1
ATOM 815 O O . LYS A 1 103 ? -35.384 28.759 6.138 1.00 52.16 103 LYS A O 1
ATOM 820 N N . ARG A 1 104 ? -33.344 29.688 6.233 1.00 47.25 104 ARG A N 1
ATOM 821 C CA . ARG A 1 104 ? -32.814 28.808 7.294 1.00 47.25 104 ARG A CA 1
ATOM 822 C C . ARG A 1 104 ? -33.588 28.947 8.605 1.00 47.25 104 ARG A C 1
ATOM 824 O O . ARG A 1 104 ? -33.835 27.945 9.258 1.00 47.25 104 ARG A O 1
ATOM 831 N N . LYS A 1 105 ? -34.035 30.153 8.971 1.00 45.91 105 LYS A N 1
ATOM 832 C CA . LYS A 1 105 ? -34.862 30.387 10.170 1.00 45.91 105 LYS A CA 1
ATOM 833 C C . LYS A 1 105 ? -36.296 29.852 10.017 1.00 45.91 105 LYS A C 1
ATOM 835 O O . LYS A 1 105 ? -36.911 29.494 11.016 1.00 45.91 105 LYS A O 1
ATOM 840 N N . ALA A 1 106 ? -36.812 29.774 8.787 1.00 44.16 106 ALA A N 1
ATOM 841 C CA . ALA A 1 106 ? -38.093 29.135 8.474 1.00 44.16 106 ALA A CA 1
ATOM 842 C C . ALA A 1 106 ? -37.982 27.595 8.385 1.00 44.16 106 ALA A C 1
ATOM 844 O O . ALA A 1 106 ? -38.864 26.895 8.878 1.00 44.16 106 ALA A O 1
ATOM 845 N N . GLN A 1 107 ? -36.875 27.065 7.846 1.00 40.16 107 GLN A N 1
ATOM 846 C CA . GLN A 1 107 ? -36.569 25.624 7.803 1.00 40.16 107 GLN A CA 1
ATOM 847 C C . GLN A 1 107 ? -36.228 25.050 9.187 1.00 40.16 107 GLN A C 1
ATOM 849 O O . GLN A 1 107 ? -36.703 23.977 9.535 1.00 40.16 107 GLN A O 1
ATOM 854 N N . ALA A 1 108 ? -35.530 25.800 10.044 1.00 37.91 108 ALA A N 1
ATOM 855 C CA . ALA A 1 108 ? -35.236 25.391 11.423 1.00 37.91 108 ALA A CA 1
ATOM 856 C C . ALA A 1 108 ? -36.486 25.261 12.323 1.00 37.91 108 ALA A C 1
ATOM 858 O O . ALA A 1 108 ? -36.387 24.739 13.427 1.00 37.91 108 ALA A O 1
ATOM 859 N N . LYS A 1 109 ? -37.662 25.727 11.873 1.00 39.88 109 LYS A N 1
ATOM 860 C CA . LYS A 1 109 ? -38.948 25.504 12.557 1.00 39.88 109 LYS A CA 1
ATOM 861 C C . LYS A 1 109 ? -39.744 24.310 12.016 1.00 39.88 109 LYS A C 1
ATOM 863 O O . LYS A 1 109 ? -40.778 23.997 12.593 1.00 39.88 109 LYS A O 1
ATOM 868 N N . THR A 1 110 ? -39.311 23.670 10.926 1.00 38.19 110 THR A N 1
ATOM 869 C CA . THR A 1 110 ? -40.097 22.621 10.242 1.00 38.19 110 THR A CA 1
ATOM 870 C C . THR A 1 110 ? -39.312 21.379 9.814 1.00 38.19 110 THR A C 1
ATOM 872 O O . THR A 1 110 ? -39.917 20.448 9.299 1.00 38.19 110 THR A O 1
ATOM 875 N N . SER A 1 111 ? -38.008 21.289 10.078 1.00 29.41 111 SER A N 1
ATOM 876 C CA . SER A 1 111 ? -37.242 20.061 9.836 1.00 29.41 111 SER A CA 1
ATOM 877 C C . SER A 1 111 ? -36.204 19.843 10.933 1.00 29.41 111 SER A C 1
ATOM 879 O O . SER A 1 111 ? -35.219 20.583 11.007 1.00 29.41 111 SER A O 1
ATOM 881 N N . ALA A 1 112 ? -36.424 18.830 11.775 1.00 30.06 112 ALA A N 1
ATOM 882 C CA . ALA A 1 112 ? -35.346 18.198 12.525 1.00 30.06 112 ALA A CA 1
ATOM 883 C C . ALA A 1 112 ? -34.335 17.639 11.502 1.00 30.06 112 ALA A C 1
ATOM 885 O O . ALA A 1 112 ? -34.771 17.028 10.525 1.00 30.06 112 ALA A O 1
ATOM 886 N N . PRO A 1 113 ? -33.025 17.893 11.641 1.00 33.88 113 PRO A N 1
ATOM 887 C CA . PRO A 1 113 ? -32.047 17.304 10.744 1.00 33.88 113 PRO A CA 1
ATOM 888 C C . PRO A 1 113 ? -31.879 15.824 11.089 1.00 33.88 113 PRO A C 1
ATOM 890 O O . PRO A 1 113 ? -31.711 15.497 12.264 1.00 33.88 113 PRO A O 1
ATOM 893 N N . ASP A 1 114 ? -31.891 14.967 10.065 1.00 32.53 114 ASP A N 1
ATOM 894 C CA . ASP A 1 114 ? -31.338 13.612 10.116 1.00 32.53 114 ASP A CA 1
ATOM 895 C C . ASP A 1 114 ? -29.893 13.703 10.622 1.00 32.53 114 ASP A C 1
ATOM 897 O O . ASP A 1 114 ? -28.966 14.056 9.891 1.00 32.53 114 ASP A O 1
ATOM 901 N N . ALA A 1 115 ? -29.727 13.478 11.921 1.00 24.78 115 ALA A N 1
ATOM 902 C CA . ALA A 1 115 ? -28.439 13.269 12.542 1.00 24.78 115 ALA A CA 1
ATOM 903 C C . ALA A 1 115 ? -28.019 11.822 12.277 1.00 24.78 115 ALA A C 1
ATOM 905 O O . ALA A 1 115 ? -28.848 10.913 12.338 1.00 24.78 115 ALA A O 1
ATOM 906 N N . ASP A 1 116 ? -26.727 11.616 12.026 1.00 30.53 116 ASP A N 1
ATOM 907 C CA . ASP A 1 116 ? -26.093 10.306 12.145 1.00 30.53 116 ASP A CA 1
ATOM 908 C C . ASP A 1 116 ? -26.635 9.582 13.396 1.00 30.53 116 ASP A C 1
ATOM 910 O O . ASP A 1 116 ? -26.569 10.149 14.495 1.00 30.53 116 ASP A O 1
ATOM 914 N N . PRO A 1 117 ? -27.135 8.336 13.296 1.00 32.38 117 PRO A N 1
ATOM 915 C CA . PRO A 1 117 ? -27.663 7.592 14.444 1.00 32.38 117 PRO A CA 1
ATOM 916 C C . PRO A 1 117 ? -26.577 7.194 15.468 1.00 32.38 117 PRO A C 1
ATOM 918 O O . PRO A 1 117 ? -26.825 6.389 16.360 1.00 32.38 117 PRO A O 1
ATOM 921 N N . HIS A 1 118 ? -25.365 7.746 15.352 1.00 35.97 118 HIS A N 1
ATOM 922 C CA . HIS A 1 118 ? -24.207 7.476 16.200 1.00 35.97 118 HIS A CA 1
ATOM 923 C C . HIS A 1 118 ? -23.822 8.633 17.136 1.00 35.97 118 HIS A C 1
ATOM 925 O O . HIS A 1 118 ? -22.869 8.491 17.900 1.00 35.97 118 HIS A O 1
ATOM 931 N N . THR A 1 119 ? -24.550 9.756 17.128 1.00 30.92 119 THR A N 1
ATOM 932 C CA . THR A 1 119 ? -24.141 10.976 17.860 1.00 30.92 119 THR A CA 1
ATOM 933 C C . THR A 1 119 ? -25.021 11.336 19.063 1.00 30.92 119 THR A C 1
ATOM 935 O O . THR A 1 119 ? -24.831 12.397 19.659 1.00 30.92 119 THR A O 1
ATOM 938 N N . VAL A 1 120 ? -25.953 10.469 19.475 1.00 32.53 120 VAL A N 1
ATOM 939 C CA . VAL A 1 120 ? -26.689 10.634 20.742 1.00 32.53 120 VAL A CA 1
ATOM 940 C C . VAL A 1 120 ? -25.930 9.898 21.844 1.00 32.53 120 VAL A C 1
ATOM 942 O O . VAL A 1 120 ? -26.067 8.698 22.065 1.00 32.53 120 VAL A O 1
ATOM 945 N N . GLY A 1 121 ? -25.015 10.618 22.488 1.00 40.97 121 GLY A N 1
ATOM 946 C CA . GLY A 1 121 ? -24.190 10.065 23.554 1.00 40.97 121 GLY A CA 1
ATOM 947 C C . GLY A 1 121 ? -24.982 9.881 24.849 1.00 40.97 121 GLY A C 1
ATOM 948 O O . GLY A 1 121 ? -25.753 10.749 25.230 1.00 40.97 121 GLY A O 1
ATOM 949 N N . LEU A 1 122 ? -24.713 8.797 25.585 1.00 45.75 122 LEU A N 1
ATOM 950 C CA . LEU A 1 122 ? -25.013 8.718 27.022 1.00 45.75 122 LEU A CA 1
ATOM 951 C C . LEU A 1 122 ? -24.453 9.967 27.728 1.00 45.75 122 LEU A C 1
ATOM 953 O O . LEU A 1 122 ? -23.229 10.109 27.825 1.00 45.75 122 LEU A O 1
ATOM 957 N N . VAL A 1 123 ? -25.334 10.860 28.186 1.00 44.84 123 VAL A N 1
ATOM 958 C CA . VAL A 1 123 ? -24.985 12.080 28.924 1.00 44.84 123 VAL A CA 1
ATOM 959 C C . VAL A 1 123 ? -25.237 11.838 30.406 1.00 44.84 123 VAL A C 1
ATOM 961 O O . VAL A 1 123 ? -26.342 11.489 30.811 1.00 44.84 123 VAL A O 1
ATOM 964 N N . PHE A 1 124 ? -24.214 12.039 31.233 1.00 46.97 124 PHE A N 1
ATOM 965 C CA . PHE A 1 124 ? -24.404 12.127 32.676 1.00 46.97 124 PHE A CA 1
ATOM 966 C C . PHE A 1 124 ? -25.031 13.486 33.008 1.00 46.97 124 PHE A C 1
ATOM 968 O O . PHE A 1 124 ? -24.446 14.525 32.707 1.00 46.97 124 PHE A O 1
ATOM 975 N N . THR A 1 125 ? -26.216 13.490 33.618 1.00 48.12 125 THR A N 1
ATOM 976 C CA . THR A 1 125 ? -26.975 14.718 33.920 1.00 48.12 125 THR A CA 1
ATOM 977 C C . THR A 1 125 ? -26.622 15.349 35.277 1.00 48.12 125 THR A C 1
ATOM 979 O O . THR A 1 125 ? -27.220 16.356 35.652 1.00 48.12 125 THR A O 1
ATOM 982 N N . GLY A 1 126 ? -25.671 14.774 36.029 1.00 54.81 126 GLY A N 1
ATOM 983 C CA . GLY A 1 126 ? -25.218 15.259 37.344 1.00 54.81 126 GLY A CA 1
ATOM 984 C C . GLY A 1 126 ? -23.911 16.071 37.314 1.00 54.81 126 GLY A C 1
ATOM 985 O O . GLY A 1 126 ? -23.291 16.267 36.268 1.00 54.81 126 GLY A O 1
ATOM 986 N N . LYS A 1 127 ? -23.438 16.535 38.483 1.00 47.72 127 LYS A N 1
ATOM 987 C CA . LYS A 1 127 ? -22.145 17.246 38.603 1.00 47.72 127 LYS A CA 1
ATOM 988 C C . LYS A 1 127 ? -20.960 16.267 38.494 1.00 47.72 127 LYS A C 1
ATOM 990 O O . LYS A 1 127 ? -20.988 15.230 39.152 1.00 47.72 127 LYS A O 1
ATOM 995 N N . PRO A 1 128 ? -19.857 16.601 37.792 1.00 54.09 128 PRO A N 1
ATOM 996 C CA . PRO A 1 128 ? -18.707 15.698 37.624 1.00 54.09 128 PRO A CA 1
ATOM 997 C C . PRO A 1 128 ? -18.051 15.233 38.941 1.00 54.09 128 PRO A C 1
ATOM 999 O O . PRO A 1 128 ? -17.354 14.220 38.961 1.00 54.09 128 PRO A O 1
ATOM 1002 N N . SER A 1 129 ? -18.288 15.945 40.049 1.00 52.69 129 SER A N 1
ATOM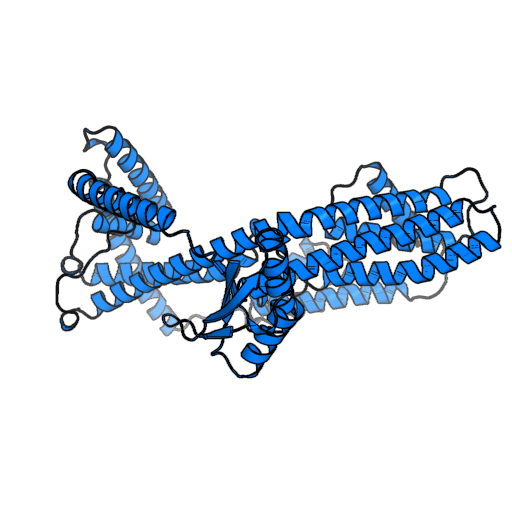 1003 C CA . SER A 1 129 ? -17.845 15.592 41.404 1.00 52.69 129 SER A CA 1
ATOM 1004 C C . SER A 1 129 ? -18.605 14.423 42.051 1.00 52.69 129 SER A C 1
ATOM 1006 O O . SER A 1 129 ? -18.150 13.919 43.072 1.00 52.69 129 SER A O 1
ATOM 1008 N N . GLU A 1 130 ? -19.738 13.990 41.490 1.00 63.50 130 GLU A N 1
ATOM 1009 C CA . GLU A 1 130 ? -20.605 12.929 42.041 1.00 63.50 130 GLU A CA 1
ATOM 1010 C C . GLU A 1 130 ? -20.409 11.566 41.352 1.00 63.50 130 GLU A C 1
ATOM 1012 O O . GLU A 1 130 ? -21.031 10.579 41.735 1.00 63.50 130 GLU A O 1
ATOM 1017 N N . LEU A 1 131 ? -19.518 11.480 40.357 1.00 68.69 131 LEU A N 1
ATOM 1018 C CA . LEU A 1 131 ? -19.270 10.244 39.616 1.00 68.69 131 LEU A CA 1
ATOM 1019 C C . LEU A 1 131 ? -18.513 9.208 40.460 1.00 68.69 131 LEU A C 1
ATOM 1021 O O . LEU A 1 131 ? -17.403 9.459 40.968 1.00 68.69 131 LEU A O 1
ATOM 1025 N N . SER A 1 132 ? -19.059 7.993 40.515 1.00 78.50 132 SER A N 1
ATOM 1026 C CA . SER A 1 132 ? -18.380 6.849 41.124 1.00 78.50 132 SER A CA 1
ATOM 1027 C C . SER A 1 132 ? -17.083 6.507 40.367 1.00 78.50 132 SER A C 1
ATOM 1029 O O . SER A 1 132 ? -16.836 6.944 39.235 1.00 78.50 132 SER A O 1
ATOM 1031 N N . LYS A 1 133 ? -16.197 5.728 40.999 1.00 82.50 133 LYS A N 1
ATOM 1032 C CA . LYS A 1 133 ? -14.929 5.302 40.377 1.00 82.50 133 LYS A CA 1
ATOM 1033 C C . LYS A 1 133 ? -15.168 4.438 39.126 1.00 82.50 133 LYS A C 1
ATOM 1035 O O . LYS A 1 133 ? -14.451 4.592 38.141 1.00 82.50 133 LYS A O 1
ATOM 1040 N N . THR A 1 134 ? -16.180 3.574 39.163 1.00 75.62 134 THR A N 1
ATOM 1041 C CA . THR A 1 134 ? -16.616 2.693 38.064 1.00 75.62 134 THR A CA 1
ATOM 1042 C C . THR A 1 134 ? -17.219 3.489 36.905 1.00 75.62 134 THR A C 1
ATOM 1044 O O . THR A 1 134 ? -16.854 3.258 35.756 1.00 75.62 134 THR A O 1
ATOM 1047 N N . GLN A 1 135 ? -18.043 4.502 37.190 1.00 74.69 135 GLN A N 1
ATOM 1048 C CA . GLN A 1 135 ? -18.598 5.403 36.172 1.00 74.69 135 GLN A CA 1
ATOM 1049 C C . GLN A 1 135 ? -17.506 6.222 35.469 1.00 74.69 135 GLN A C 1
ATOM 1051 O O . GLN A 1 135 ? -17.524 6.364 34.248 1.00 74.69 135 GLN A O 1
ATOM 1056 N N . ARG A 1 136 ? -16.514 6.726 36.219 1.00 79.44 136 ARG A N 1
ATOM 1057 C CA . ARG A 1 136 ? -15.356 7.429 35.637 1.00 79.44 136 ARG A CA 1
ATOM 1058 C C . ARG A 1 136 ? -14.513 6.532 34.734 1.00 79.44 136 ARG A C 1
ATOM 1060 O O . ARG A 1 136 ? -14.072 6.994 33.685 1.00 79.44 136 ARG A O 1
ATOM 1067 N N . ALA A 1 137 ? -14.289 5.279 35.131 1.00 79.06 137 ALA A N 1
ATOM 1068 C CA . ALA A 1 137 ? -13.546 4.315 34.322 1.00 79.06 137 ALA A CA 1
ATOM 1069 C C . ALA A 1 137 ? -14.266 4.032 32.993 1.00 79.06 137 ALA A C 1
ATOM 1071 O O . ALA A 1 137 ? -13.659 4.165 31.932 1.00 79.06 137 ALA A O 1
ATOM 1072 N N . PHE A 1 138 ? -15.577 3.787 33.050 1.00 76.50 138 PHE A N 1
ATOM 1073 C CA . PHE A 1 138 ? -16.413 3.585 31.868 1.00 76.50 138 PHE A CA 1
ATOM 1074 C C . PHE A 1 138 ? -16.393 4.792 30.918 1.00 76.50 138 PHE A C 1
ATOM 1076 O O . PHE A 1 138 ? -16.128 4.640 29.727 1.00 76.50 138 PHE A O 1
ATOM 1083 N N . LEU A 1 139 ? -16.608 6.007 31.439 1.00 77.25 139 LEU A N 1
ATOM 1084 C CA . LEU A 1 139 ? -16.577 7.232 30.631 1.00 77.25 139 LEU A CA 1
ATOM 1085 C C . LEU A 1 139 ? -15.208 7.463 29.981 1.00 77.25 139 LEU A C 1
ATOM 1087 O O . LEU A 1 139 ? -15.133 7.874 28.825 1.00 77.25 139 LEU A O 1
ATOM 1091 N N . LYS A 1 140 ? -14.117 7.172 30.699 1.00 82.44 140 LYS A N 1
ATOM 1092 C CA . LYS A 1 140 ? -12.760 7.270 30.153 1.00 82.44 140 LYS A CA 1
ATOM 1093 C C . LYS A 1 140 ? -12.545 6.280 29.006 1.00 82.44 140 LYS A C 1
ATOM 1095 O O . LYS A 1 140 ? -12.024 6.685 27.970 1.00 82.44 140 LYS A O 1
ATOM 1100 N N . ALA A 1 141 ? -12.948 5.021 29.179 1.00 73.19 141 ALA A N 1
ATOM 1101 C CA . ALA A 1 141 ? -12.825 3.996 28.145 1.00 73.19 141 ALA A CA 1
ATOM 1102 C C . ALA A 1 141 ? -13.685 4.334 26.914 1.00 73.19 141 ALA A C 1
ATOM 1104 O O . ALA A 1 141 ? -13.195 4.279 25.790 1.00 73.19 141 ALA A O 1
ATOM 1105 N N . LYS A 1 142 ? -14.918 4.814 27.120 1.00 76.56 142 LYS A N 1
ATOM 1106 C CA . LYS A 1 142 ? -15.807 5.284 26.046 1.00 76.56 142 LYS A CA 1
ATOM 1107 C C . LYS A 1 142 ? -15.163 6.415 25.240 1.00 76.56 142 LYS A C 1
ATOM 1109 O O . LYS A 1 142 ? -15.053 6.320 24.021 1.00 76.56 142 LYS A O 1
ATOM 1114 N N . ASN A 1 143 ? -14.692 7.459 25.921 1.00 76.94 143 ASN A N 1
ATOM 1115 C CA . ASN A 1 143 ? -14.055 8.598 25.261 1.00 76.94 143 ASN A CA 1
ATOM 1116 C C . ASN A 1 143 ? -12.761 8.186 24.537 1.00 76.94 143 ASN A C 1
ATOM 1118 O O . ASN A 1 143 ? -12.424 8.768 23.506 1.00 76.94 143 ASN A O 1
ATOM 1122 N N . LYS A 1 144 ? -12.032 7.183 25.055 1.00 82.19 144 LYS A N 1
ATOM 1123 C CA . LYS A 1 144 ? -10.858 6.610 24.380 1.00 82.19 144 LYS A CA 1
ATOM 1124 C C . LYS A 1 144 ? -11.262 5.976 23.045 1.00 82.19 144 LYS A C 1
ATOM 1126 O O . LYS A 1 144 ? -10.669 6.337 22.033 1.00 82.19 144 LYS A O 1
ATOM 1131 N N . VAL A 1 145 ? -12.283 5.118 23.034 1.00 73.88 145 VAL A N 1
ATOM 1132 C CA . VAL A 1 145 ? -12.802 4.485 21.807 1.00 73.88 145 VAL A CA 1
ATOM 1133 C C . VAL A 1 145 ? -13.285 5.531 20.801 1.00 73.88 145 VAL A C 1
ATOM 1135 O O . VAL A 1 145 ? -12.910 5.469 19.635 1.00 73.88 145 VAL A O 1
ATOM 1138 N N . GLU A 1 146 ? -14.067 6.527 21.228 1.00 76.62 146 GLU A N 1
ATOM 1139 C CA . GLU A 1 146 ? -14.555 7.591 20.333 1.00 76.62 146 GLU A CA 1
ATOM 1140 C C . GLU A 1 146 ? -13.403 8.384 19.696 1.00 76.62 146 GLU A C 1
ATOM 1142 O O . GLU A 1 146 ? -13.416 8.652 18.492 1.00 76.62 146 GLU A O 1
ATOM 1147 N N . ARG A 1 147 ? -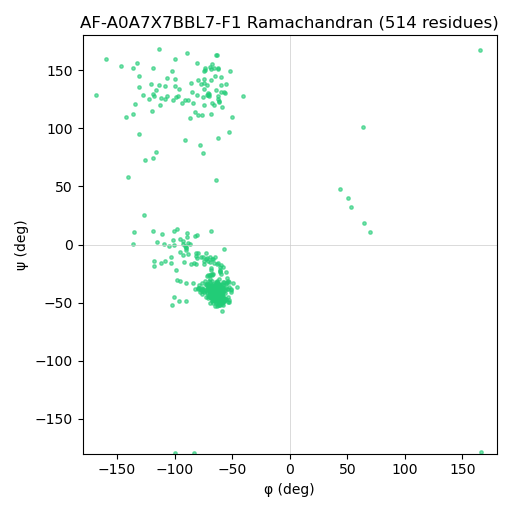12.373 8.715 20.485 1.00 84.50 147 ARG A N 1
ATOM 1148 C CA . ARG A 1 147 ? -11.165 9.384 19.990 1.00 84.50 147 ARG A CA 1
ATOM 1149 C C . ARG A 1 147 ? -10.423 8.518 18.972 1.00 84.50 147 ARG A C 1
ATOM 1151 O O . ARG A 1 147 ? -10.080 9.026 17.909 1.00 84.50 147 ARG A O 1
ATOM 1158 N N . LEU A 1 148 ? -10.198 7.241 19.283 1.00 80.19 148 LEU A N 1
ATOM 1159 C CA . LEU A 1 148 ? -9.486 6.308 18.406 1.00 80.19 148 LEU A CA 1
ATOM 1160 C C . LEU A 1 148 ? -10.239 6.065 17.095 1.00 80.19 148 LEU A C 1
ATOM 1162 O O . LEU A 1 148 ? -9.635 6.097 16.033 1.00 80.19 148 LEU A O 1
ATOM 1166 N N . ARG A 1 149 ? -11.568 5.922 17.128 1.00 80.69 149 ARG A N 1
ATOM 1167 C CA . ARG A 1 149 ? -12.376 5.813 15.901 1.00 80.69 149 ARG A CA 1
ATOM 1168 C C . ARG A 1 149 ? -12.267 7.056 15.026 1.00 80.69 149 ARG A C 1
ATOM 1170 O O . ARG A 1 149 ? -12.166 6.944 13.808 1.00 80.69 149 ARG A O 1
ATOM 1177 N N . LYS A 1 150 ? -12.278 8.245 15.637 1.00 83.25 150 LYS A N 1
ATOM 1178 C CA . LYS A 1 150 ? -12.088 9.503 14.905 1.00 83.25 150 LYS A CA 1
ATOM 1179 C C . LYS A 1 150 ? -10.689 9.586 14.288 1.00 83.25 150 LYS A C 1
ATOM 1181 O O . LYS A 1 150 ? -10.550 10.077 13.173 1.00 83.25 150 LYS A O 1
ATOM 1186 N N . GLU A 1 151 ? -9.675 9.102 14.999 1.00 89.44 151 GLU A N 1
ATOM 1187 C CA . GLU A 1 151 ? -8.297 9.017 14.514 1.00 89.44 151 GLU A CA 1
ATOM 1188 C C . GLU A 1 151 ? -8.170 8.047 13.329 1.00 89.44 151 GLU A C 1
ATOM 1190 O O . GLU A 1 151 ? -7.658 8.440 12.282 1.00 89.44 151 GLU A O 1
ATOM 1195 N N . LEU A 1 152 ? -8.725 6.836 13.446 1.00 87.88 152 LEU A N 1
ATOM 1196 C CA . LEU A 1 152 ? -8.782 5.846 12.368 1.00 87.88 152 LEU A CA 1
ATOM 1197 C C . LEU A 1 152 ? -9.480 6.413 11.124 1.00 87.88 152 LEU A C 1
ATOM 1199 O O . LEU A 1 152 ? -8.939 6.335 10.020 1.00 87.88 152 LEU A O 1
ATOM 1203 N N . ALA A 1 153 ? -10.649 7.038 11.297 1.00 84.50 153 ALA A N 1
ATOM 1204 C CA . ALA A 1 153 ? -11.383 7.665 10.200 1.00 84.50 153 ALA A CA 1
ATOM 1205 C C . ALA A 1 153 ? -10.576 8.798 9.542 1.00 84.50 153 ALA A C 1
ATOM 1207 O O . ALA A 1 153 ? -10.513 8.877 8.316 1.00 84.50 153 ALA A O 1
ATOM 1208 N N . GLY A 1 154 ? -9.915 9.643 10.341 1.00 89.50 154 GLY A N 1
ATOM 1209 C CA . GLY A 1 154 ? -9.077 10.736 9.845 1.00 89.50 154 GLY A CA 1
ATOM 1210 C C . GLY A 1 154 ? -7.851 10.256 9.062 1.00 89.50 154 GLY A C 1
ATOM 1211 O O . GLY A 1 154 ? -7.553 10.797 7.993 1.00 89.50 154 GLY A O 1
ATOM 1212 N N . LYS A 1 155 ? -7.161 9.215 9.546 1.00 90.50 155 LYS A N 1
ATOM 1213 C CA . LYS A 1 155 ? -6.044 8.591 8.819 1.00 90.50 155 LYS A CA 1
ATOM 1214 C C . LYS A 1 155 ? -6.513 7.930 7.527 1.00 90.50 155 LYS A C 1
ATOM 1216 O O . LYS A 1 155 ? -5.926 8.166 6.477 1.00 90.50 155 LYS A O 1
ATOM 1221 N N . THR A 1 156 ? -7.619 7.190 7.582 1.00 90.62 156 THR A N 1
ATOM 1222 C CA . THR A 1 156 ? -8.212 6.535 6.407 1.00 90.62 156 THR A CA 1
ATOM 1223 C C . THR A 1 156 ? -8.576 7.549 5.323 1.00 90.62 156 THR A C 1
ATOM 1225 O O . THR A 1 156 ? -8.265 7.348 4.153 1.00 90.62 156 THR A O 1
ATOM 1228 N N . ASP A 1 157 ? -9.200 8.668 5.694 1.00 92.12 157 ASP A N 1
ATOM 1229 C CA . ASP A 1 157 ? -9.531 9.758 4.770 1.00 92.12 157 ASP A CA 1
ATOM 1230 C C . ASP A 1 157 ? -8.272 10.419 4.179 1.00 92.12 157 ASP A C 1
ATOM 1232 O O . ASP A 1 157 ? -8.203 10.694 2.981 1.00 92.12 157 ASP A O 1
ATOM 1236 N N . THR A 1 158 ? -7.229 10.590 4.993 1.00 91.25 158 THR A N 1
ATOM 1237 C CA . THR A 1 158 ? -5.932 11.112 4.539 1.00 91.25 158 THR A CA 1
ATOM 1238 C C . THR A 1 158 ? -5.281 10.193 3.507 1.00 91.25 158 THR A C 1
ATOM 1240 O O . THR A 1 158 ? -4.907 10.668 2.435 1.00 91.25 158 THR A O 1
ATOM 1243 N N . PHE A 1 159 ? -5.208 8.886 3.772 1.00 92.94 159 PHE A N 1
ATOM 1244 C CA . PHE A 1 159 ? -4.661 7.914 2.822 1.00 92.94 159 PHE A CA 1
ATOM 1245 C C . PHE A 1 159 ? -5.522 7.792 1.565 1.00 92.94 159 PHE A C 1
ATOM 1247 O O . PHE A 1 159 ? -4.987 7.679 0.469 1.00 92.94 159 PHE A O 1
ATOM 1254 N N . ASN A 1 160 ? -6.849 7.900 1.676 1.00 93.19 160 ASN A N 1
ATOM 1255 C CA . ASN A 1 160 ? -7.731 7.919 0.508 1.00 93.19 160 ASN A CA 1
ATOM 1256 C C . ASN A 1 160 ? -7.496 9.139 -0.388 1.00 93.19 160 ASN A C 1
ATOM 1258 O O . ASN A 1 160 ? -7.454 8.995 -1.610 1.00 93.19 160 ASN A O 1
ATOM 1262 N N . ARG A 1 161 ? -7.315 10.331 0.195 1.00 93.81 161 ARG A N 1
ATOM 1263 C CA . ARG A 1 161 ? -6.925 11.523 -0.573 1.00 93.81 161 ARG A CA 1
ATOM 1264 C C . ARG A 1 161 ? -5.566 11.340 -1.236 1.00 93.81 161 ARG A C 1
ATOM 1266 O O . ARG A 1 161 ? -5.416 11.684 -2.404 1.00 93.81 161 ARG A O 1
ATOM 1273 N N . LEU A 1 162 ? -4.600 10.778 -0.511 1.00 93.06 162 LEU A N 1
ATOM 1274 C CA . LEU A 1 162 ? -3.267 10.519 -1.046 1.00 93.06 162 LEU A CA 1
ATOM 1275 C C . LEU A 1 162 ? -3.320 9.522 -2.214 1.00 93.06 162 LEU A C 1
ATOM 1277 O O . LEU A 1 162 ? -2.704 9.753 -3.247 1.00 93.06 162 LEU A O 1
ATOM 1281 N N . LEU A 1 163 ? -4.128 8.466 -2.096 1.00 93.56 163 LEU A N 1
ATOM 1282 C CA . LEU A 1 163 ? -4.355 7.474 -3.148 1.00 93.56 163 LEU A CA 1
ATOM 1283 C C . LEU A 1 163 ? -4.986 8.094 -4.401 1.00 93.56 163 LEU A C 1
ATOM 1285 O O . LEU A 1 163 ? -4.593 7.764 -5.521 1.00 93.56 163 LEU A O 1
ATOM 1289 N N . ALA A 1 164 ? -5.928 9.026 -4.230 1.00 94.06 164 ALA A N 1
ATOM 1290 C CA . ALA A 1 164 ? -6.472 9.794 -5.348 1.00 94.06 164 ALA A CA 1
ATOM 1291 C C . ALA A 1 164 ? -5.375 10.622 -6.041 1.00 94.06 164 ALA A C 1
ATOM 1293 O O . ALA A 1 164 ? -5.260 10.578 -7.263 1.00 94.06 164 ALA A O 1
ATOM 1294 N N . GLN A 1 165 ? -4.512 11.295 -5.273 1.00 93.31 165 GLN A N 1
ATOM 1295 C CA . GLN A 1 165 ? -3.378 12.046 -5.826 1.00 93.31 165 GLN A CA 1
ATOM 1296 C C . GLN A 1 165 ? -2.350 11.143 -6.524 1.00 93.31 165 GLN A C 1
ATOM 1298 O O . GLN A 1 165 ? -1.877 11.491 -7.602 1.00 93.31 165 GLN A O 1
ATOM 1303 N N . HIS A 1 166 ? -2.050 9.962 -5.978 1.00 93.19 166 HIS A N 1
ATOM 1304 C CA . HIS A 1 166 ? -1.187 8.965 -6.625 1.00 93.19 166 HIS A CA 1
ATOM 1305 C C . HIS A 1 166 ? -1.744 8.557 -7.994 1.00 93.19 166 HIS A C 1
ATOM 1307 O O . HIS A 1 166 ? -1.023 8.530 -8.992 1.00 93.19 166 HIS A O 1
ATOM 1313 N N . THR A 1 167 ? -3.051 8.292 -8.047 1.00 92.50 167 THR A N 1
ATOM 1314 C CA . THR A 1 167 ? -3.754 7.900 -9.277 1.00 92.50 167 THR A CA 1
ATOM 1315 C C . THR A 1 167 ? -3.702 8.999 -10.343 1.00 92.50 167 THR A C 1
ATOM 1317 O O . THR A 1 167 ? -3.618 8.701 -11.530 1.00 92.50 167 THR A O 1
ATOM 1320 N N . GLU A 1 168 ? -3.722 10.271 -9.943 1.00 93.12 168 GLU A N 1
ATOM 1321 C CA . GLU A 1 168 ? -3.663 11.405 -10.872 1.00 93.12 168 GLU A CA 1
ATOM 1322 C C . GLU A 1 168 ? -2.234 11.755 -11.314 1.00 93.12 168 GLU A C 1
ATOM 1324 O O . GLU A 1 168 ? -2.018 12.123 -12.471 1.00 93.12 168 GLU A O 1
ATOM 1329 N N . LEU A 1 169 ? -1.257 11.666 -10.408 1.00 90.69 169 LEU A N 1
ATOM 1330 C CA . LEU A 1 169 ? 0.093 12.193 -10.628 1.00 90.69 169 LEU A CA 1
ATOM 1331 C C . LEU A 1 169 ? 1.107 11.118 -11.027 1.00 90.69 169 LEU A C 1
ATOM 1333 O O . LEU A 1 169 ? 1.881 11.346 -11.958 1.00 90.69 169 LEU A O 1
ATOM 1337 N N . VAL A 1 170 ? 1.108 9.971 -10.344 1.00 90.88 170 VAL A N 1
ATOM 1338 C CA . VAL A 1 170 ? 2.153 8.938 -10.462 1.00 90.88 170 VAL A CA 1
ATOM 1339 C C . VAL A 1 170 ? 1.741 7.845 -11.444 1.00 90.88 170 VAL A C 1
ATOM 1341 O O . VAL A 1 170 ? 2.500 7.545 -12.366 1.00 90.88 170 VAL A O 1
ATOM 1344 N N . ALA A 1 171 ? 0.522 7.306 -11.319 1.00 89.94 171 ALA A N 1
ATOM 1345 C CA . ALA A 1 171 ? 0.059 6.187 -12.148 1.00 89.94 171 ALA A CA 1
ATOM 1346 C C . ALA A 1 171 ? 0.204 6.441 -13.668 1.00 89.94 171 ALA A C 1
ATOM 1348 O O . ALA A 1 171 ? 0.794 5.602 -14.350 1.00 89.94 171 ALA A O 1
ATOM 1349 N N . PRO A 1 172 ? -0.164 7.620 -14.217 1.00 93.00 172 PRO A N 1
ATOM 1350 C CA . PRO A 1 172 ? 0.017 7.885 -15.644 1.00 93.00 172 PRO A CA 1
ATOM 1351 C C . PRO A 1 172 ? 1.489 7.961 -16.073 1.00 93.00 172 PRO A C 1
ATOM 1353 O O . PRO A 1 172 ? 1.795 7.767 -17.249 1.00 93.00 172 PRO A O 1
ATOM 1356 N N . GLN A 1 173 ? 2.411 8.296 -15.161 1.00 90.25 173 GLN A N 1
ATOM 1357 C CA . GLN A 1 173 ? 3.846 8.277 -15.464 1.00 90.25 173 GLN A CA 1
ATOM 1358 C C . GLN A 1 173 ? 4.396 6.851 -15.417 1.00 90.25 173 GLN A C 1
ATOM 1360 O O . GLN A 1 173 ? 5.190 6.499 -16.284 1.00 90.25 173 GLN A O 1
ATOM 1365 N N . LEU A 1 174 ? 3.934 6.012 -14.484 1.00 90.00 174 LEU A N 1
ATOM 1366 C CA . LEU A 1 174 ? 4.293 4.591 -14.442 1.00 90.00 174 LEU A CA 1
ATOM 1367 C C . LEU A 1 174 ? 3.812 3.840 -15.691 1.00 90.00 174 LEU A C 1
ATOM 1369 O O . LEU A 1 174 ? 4.570 3.047 -16.252 1.00 90.00 174 LEU A O 1
ATOM 1373 N N . ASP A 1 175 ? 2.609 4.144 -16.183 1.00 90.81 175 ASP A N 1
ATOM 1374 C CA . ASP A 1 175 ? 2.102 3.597 -17.449 1.00 90.81 175 ASP A CA 1
ATOM 1375 C C . ASP A 1 175 ? 3.006 3.983 -18.624 1.00 90.81 175 ASP A C 1
ATOM 1377 O O . ASP A 1 175 ? 3.359 3.145 -19.459 1.00 90.81 175 ASP A O 1
ATOM 1381 N N . ARG A 1 176 ? 3.447 5.249 -18.666 1.00 91.81 176 ARG A N 1
ATOM 1382 C CA . ARG A 1 176 ? 4.407 5.713 -19.675 1.00 91.81 176 ARG A CA 1
ATOM 1383 C C . ARG A 1 176 ? 5.710 4.945 -19.560 1.00 91.81 176 ARG A C 1
ATOM 1385 O O . ARG A 1 176 ? 6.150 4.392 -20.558 1.00 91.81 176 ARG A O 1
ATOM 1392 N N . VAL A 1 177 ? 6.316 4.873 -18.377 1.00 91.25 177 VAL A N 1
ATOM 1393 C CA . VAL A 1 177 ? 7.551 4.103 -18.174 1.00 91.25 177 VAL A CA 1
ATOM 1394 C C . VAL A 1 177 ? 7.380 2.672 -18.677 1.00 91.25 177 VAL A C 1
ATOM 1396 O O . VAL 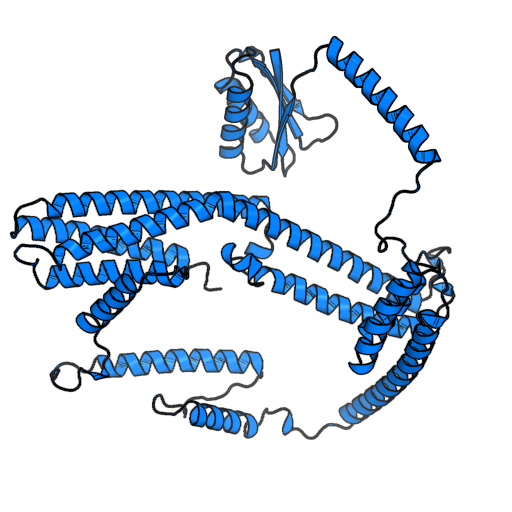A 1 177 ? 8.202 2.206 -19.460 1.00 91.25 177 VAL A O 1
ATOM 1399 N N . THR A 1 178 ? 6.287 2.010 -18.302 1.00 91.25 178 THR A N 1
ATOM 1400 C CA . THR A 1 178 ? 5.975 0.639 -18.721 1.00 91.25 178 THR A CA 1
ATOM 1401 C C . THR A 1 178 ? 5.947 0.507 -20.244 1.00 91.25 178 THR A C 1
ATOM 1403 O O . THR A 1 178 ? 6.589 -0.380 -20.808 1.00 91.25 178 THR A O 1
ATOM 1406 N N . GLU A 1 179 ? 5.255 1.414 -20.938 1.00 92.50 179 GLU A N 1
ATOM 1407 C CA . GLU A 1 179 ? 5.217 1.442 -22.403 1.00 92.50 179 GLU A CA 1
ATOM 1408 C C . GLU A 1 179 ? 6.619 1.652 -23.005 1.00 92.50 179 GLU A C 1
ATOM 1410 O O . GLU A 1 179 ? 6.989 0.994 -23.981 1.00 92.50 179 GLU A O 1
ATOM 1415 N N . ARG A 1 180 ? 7.433 2.536 -22.413 1.00 92.75 180 ARG A N 1
ATOM 1416 C CA . ARG A 1 180 ? 8.792 2.837 -22.897 1.00 92.75 180 ARG A CA 1
ATOM 1417 C C . ARG A 1 180 ? 9.753 1.680 -22.668 1.00 92.75 180 ARG A C 1
ATOM 1419 O O . ARG A 1 180 ? 10.547 1.384 -23.555 1.00 92.75 180 ARG A O 1
ATOM 1426 N N . GLN A 1 181 ? 9.663 0.986 -21.538 1.00 92.19 181 GLN A N 1
ATOM 1427 C CA . GLN A 1 181 ? 10.464 -0.210 -21.279 1.00 92.19 181 GLN A CA 1
ATOM 1428 C C . GLN A 1 181 ? 10.097 -1.338 -22.239 1.00 92.19 181 GLN A C 1
ATOM 1430 O O . GLN A 1 181 ? 10.994 -1.929 -22.836 1.00 92.19 181 GLN A O 1
ATOM 1435 N N . LYS A 1 182 ? 8.796 -1.593 -22.457 1.00 91.62 182 LYS A N 1
ATOM 1436 C CA . LYS A 1 182 ? 8.336 -2.574 -23.456 1.00 91.62 182 LYS A CA 1
ATOM 1437 C C . LYS A 1 182 ? 8.904 -2.244 -24.840 1.00 91.62 182 LYS A C 1
ATOM 1439 O O . LYS A 1 182 ? 9.494 -3.110 -25.482 1.00 91.62 182 LYS A O 1
ATOM 1444 N N . ARG A 1 183 ? 8.836 -0.976 -25.257 1.00 92.69 183 ARG A N 1
ATOM 1445 C CA . ARG A 1 183 ? 9.428 -0.516 -26.522 1.00 92.69 183 ARG A CA 1
ATOM 1446 C C . ARG A 1 183 ? 10.948 -0.701 -26.568 1.00 92.69 183 ARG A C 1
ATOM 1448 O O . ARG A 1 183 ? 11.482 -1.143 -27.584 1.00 92.69 183 ARG A O 1
ATOM 1455 N N . LEU A 1 184 ? 11.659 -0.379 -25.491 1.00 92.38 184 LEU A N 1
ATOM 1456 C CA . LEU A 1 184 ? 13.109 -0.550 -25.413 1.00 92.38 184 LEU A CA 1
ATOM 1457 C C . LEU A 1 184 ? 13.507 -2.030 -25.530 1.00 92.38 184 LEU A C 1
ATOM 1459 O O . LEU A 1 184 ? 14.445 -2.354 -26.262 1.00 92.38 184 LEU A O 1
ATOM 1463 N N . ILE A 1 185 ? 12.762 -2.932 -24.881 1.00 91.56 185 ILE A N 1
ATOM 1464 C CA . ILE A 1 185 ? 12.919 -4.385 -25.036 1.00 91.56 185 ILE A CA 1
ATOM 1465 C C . ILE A 1 185 ? 12.728 -4.770 -26.508 1.00 91.56 185 ILE A C 1
ATOM 1467 O O . ILE A 1 185 ? 13.598 -5.421 -27.086 1.00 91.56 185 ILE A O 1
ATOM 1471 N N . GLU A 1 186 ? 11.654 -4.315 -27.159 1.00 90.00 186 GLU A N 1
ATOM 1472 C CA . GLU A 1 186 ? 11.395 -4.602 -28.576 1.00 90.00 186 GLU A CA 1
ATOM 1473 C C . GLU A 1 186 ? 12.527 -4.136 -29.498 1.00 90.00 186 GLU A C 1
ATOM 1475 O O . GLU A 1 186 ? 12.980 -4.891 -30.362 1.00 90.00 186 GLU A O 1
ATOM 1480 N N . VAL A 1 187 ? 13.043 -2.924 -29.292 1.00 90.06 187 VAL A N 1
ATOM 1481 C CA . VAL A 1 187 ? 14.167 -2.390 -30.070 1.00 90.06 187 VAL A CA 1
ATOM 1482 C C . VAL A 1 187 ? 15.436 -3.223 -29.850 1.00 90.06 187 VAL A C 1
ATOM 1484 O O . VAL A 1 187 ? 16.150 -3.528 -30.812 1.00 90.06 187 VAL A O 1
ATOM 1487 N N . CYS A 1 188 ? 15.705 -3.662 -28.619 1.00 88.31 188 CYS A N 1
ATOM 1488 C CA . CYS A 1 188 ? 16.812 -4.569 -28.309 1.00 88.31 188 CYS A CA 1
ATOM 1489 C C . CYS A 1 188 ? 16.655 -5.945 -28.992 1.00 88.31 188 CYS A C 1
ATOM 1491 O O . CYS A 1 188 ? 17.644 -6.530 -29.457 1.00 88.31 188 CYS A O 1
ATOM 1493 N N . LEU A 1 189 ? 15.427 -6.448 -29.153 1.00 85.44 189 LEU A N 1
ATOM 1494 C CA . LEU A 1 189 ? 15.151 -7.706 -29.863 1.00 85.44 189 LEU A CA 1
ATOM 1495 C C . LEU A 1 189 ? 15.430 -7.644 -31.361 1.00 85.44 189 LEU A C 1
ATOM 1497 O O . LEU A 1 189 ? 15.783 -8.665 -31.962 1.00 85.44 189 LEU A O 1
ATOM 1501 N N . LEU A 1 190 ? 15.354 -6.464 -31.979 1.00 84.06 190 LEU A N 1
ATOM 1502 C CA . LEU A 1 190 ? 15.693 -6.292 -33.396 1.00 84.06 190 LEU A CA 1
ATOM 1503 C C . LEU A 1 190 ? 17.171 -6.601 -33.697 1.00 84.06 190 LEU A C 1
ATOM 1505 O O . LEU A 1 190 ? 17.545 -6.814 -34.857 1.00 84.06 190 LEU A O 1
ATOM 1509 N N . PHE A 1 191 ? 18.038 -6.637 -32.682 1.00 81.75 191 PHE A N 1
ATOM 1510 C CA . PHE A 1 191 ? 19.428 -7.086 -32.819 1.00 81.75 191 PHE A CA 1
ATOM 1511 C C . PHE A 1 191 ? 19.584 -8.610 -32.756 1.00 81.75 191 PHE A C 1
ATOM 1513 O O . PHE A 1 191 ? 20.619 -9.120 -33.185 1.00 81.75 191 PHE A O 1
ATOM 1520 N N . HIS A 1 192 ? 18.560 -9.319 -32.276 1.00 71.38 192 HIS A N 1
ATOM 1521 C CA . HIS A 1 192 ? 18.506 -10.777 -32.190 1.00 71.38 192 HIS A CA 1
ATOM 1522 C C . HIS A 1 192 ? 17.740 -11.414 -33.361 1.00 71.38 192 HIS A C 1
ATOM 1524 O O . HIS A 1 192 ? 18.105 -12.508 -33.779 1.00 71.38 192 HIS A O 1
ATOM 1530 N N . SER A 1 193 ? 16.739 -10.718 -33.919 1.00 62.53 193 SER A N 1
ATOM 1531 C CA . SER A 1 193 ? 15.738 -11.317 -34.828 1.00 62.53 193 SER A CA 1
ATOM 1532 C C . SER A 1 193 ? 15.745 -10.788 -36.276 1.00 62.53 193 SER A C 1
ATOM 1534 O O . SER A 1 193 ? 14.873 -11.156 -37.054 1.00 62.53 193 SER A O 1
ATOM 1536 N N . GLY A 1 194 ? 16.656 -9.879 -36.649 1.00 57.03 194 GLY A N 1
ATOM 1537 C CA . GLY A 1 194 ? 16.597 -9.171 -37.943 1.00 57.03 194 GLY A CA 1
ATOM 1538 C C . GLY A 1 194 ? 17.507 -9.713 -39.055 1.00 57.03 194 GLY A C 1
ATOM 1539 O O . GLY A 1 194 ? 18.544 -10.312 -38.776 1.00 57.03 194 GLY A O 1
ATOM 1540 N N . ASP A 1 195 ? 17.168 -9.380 -40.308 1.00 48.97 195 ASP A N 1
ATOM 1541 C CA . ASP A 1 195 ? 17.951 -9.654 -41.525 1.00 48.97 195 ASP A CA 1
ATOM 1542 C C . ASP A 1 195 ? 19.321 -8.950 -41.495 1.00 48.97 195 ASP A C 1
ATOM 1544 O O . ASP A 1 195 ? 19.485 -7.784 -41.864 1.00 48.97 195 ASP A O 1
ATOM 1548 N N . GLY A 1 196 ? 20.335 -9.648 -40.990 1.00 62.62 196 GLY A N 1
ATOM 1549 C CA . GLY A 1 196 ? 21.717 -9.181 -40.959 1.00 62.62 196 GLY A CA 1
ATOM 1550 C C . GLY A 1 196 ? 22.590 -10.000 -40.015 1.00 62.62 196 GLY A C 1
ATOM 1551 O O . GLY A 1 196 ? 22.102 -10.778 -39.200 1.00 62.62 196 GLY A O 1
ATOM 1552 N N . LYS A 1 197 ? 23.915 -9.821 -40.099 1.00 69.44 197 LYS A N 1
ATOM 1553 C CA . LYS A 1 197 ? 24.838 -10.509 -39.186 1.00 69.44 197 LYS A CA 1
ATOM 1554 C C . LYS A 1 197 ? 24.559 -10.059 -37.737 1.00 69.44 197 LYS A C 1
ATOM 1556 O O . LYS A 1 197 ? 24.594 -8.842 -37.482 1.00 69.44 197 LYS A O 1
ATOM 1561 N N . PRO A 1 198 ? 24.302 -10.996 -36.802 1.00 77.38 198 PRO A N 1
ATOM 1562 C CA . PRO A 1 198 ? 24.068 -10.659 -35.404 1.00 77.38 198 PRO A CA 1
ATOM 1563 C C . PRO A 1 198 ? 25.316 -10.000 -34.795 1.00 77.38 198 PRO A C 1
ATOM 1565 O O . PRO A 1 198 ? 26.435 -10.265 -35.255 1.00 77.38 198 PRO A O 1
ATOM 1568 N N . PRO A 1 199 ? 25.150 -9.138 -33.777 1.00 79.31 199 PRO A N 1
ATOM 1569 C CA . PRO A 1 199 ? 26.279 -8.535 -33.079 1.00 79.31 199 PRO A CA 1
ATOM 1570 C C . PRO A 1 199 ? 27.121 -9.596 -32.353 1.00 79.31 199 PRO A C 1
ATOM 1572 O O . PRO A 1 199 ? 26.683 -10.731 -32.124 1.00 79.31 199 PRO A O 1
ATOM 1575 N N . ALA A 1 200 ? 28.351 -9.231 -31.982 1.00 80.62 200 ALA A N 1
ATOM 1576 C CA . ALA A 1 200 ? 29.262 -10.127 -31.267 1.00 80.62 200 ALA A CA 1
ATOM 1577 C C . ALA A 1 200 ? 28.624 -10.753 -30.004 1.00 80.62 200 ALA A C 1
ATOM 1579 O O . ALA A 1 200 ? 27.805 -10.128 -29.329 1.00 80.62 200 ALA A O 1
ATOM 1580 N N . LYS A 1 201 ? 29.034 -11.983 -29.641 1.00 79.12 201 LYS A N 1
ATOM 1581 C CA . LYS A 1 201 ? 28.504 -12.734 -28.475 1.00 79.12 201 LYS A CA 1
ATOM 1582 C C . LYS A 1 201 ? 28.531 -11.910 -27.177 1.00 79.12 201 LYS A C 1
ATOM 1584 O O . LYS A 1 201 ? 27.558 -11.918 -26.434 1.00 79.12 201 LYS A O 1
ATOM 1589 N N . THR A 1 202 ? 29.599 -11.151 -26.944 1.00 76.00 202 THR A N 1
ATOM 1590 C CA . THR A 1 202 ? 29.750 -10.278 -25.767 1.00 76.00 202 THR A CA 1
ATOM 1591 C C . THR A 1 202 ? 28.734 -9.135 -25.726 1.00 76.00 202 THR A C 1
ATOM 1593 O O . THR A 1 202 ? 28.262 -8.777 -24.653 1.00 76.00 202 THR A O 1
ATOM 1596 N N . ILE A 1 203 ? 28.364 -8.576 -26.880 1.00 79.62 203 ILE A N 1
ATOM 1597 C CA . ILE A 1 203 ? 27.366 -7.502 -26.982 1.00 79.62 203 ILE A CA 1
ATOM 1598 C C . ILE A 1 203 ? 25.957 -8.071 -26.817 1.00 79.62 203 ILE A C 1
ATOM 1600 O O . ILE A 1 203 ? 25.140 -7.464 -26.136 1.00 79.62 203 ILE A O 1
ATOM 1604 N N . ARG A 1 204 ? 25.688 -9.262 -27.368 1.00 81.31 204 ARG A N 1
ATOM 1605 C CA . ARG A 1 204 ? 24.417 -9.971 -27.147 1.00 81.31 204 ARG A CA 1
ATOM 1606 C C . ARG A 1 204 ? 24.178 -10.288 -25.669 1.00 81.31 204 ARG A C 1
ATOM 1608 O O . ARG A 1 204 ? 23.088 -10.026 -25.182 1.00 81.31 204 ARG A O 1
ATOM 1615 N N . LYS A 1 205 ? 25.212 -10.723 -24.935 1.00 80.12 205 LYS A N 1
ATOM 1616 C CA . LYS A 1 205 ? 25.127 -10.909 -23.474 1.00 80.12 205 LYS A CA 1
ATOM 1617 C C . LYS A 1 205 ? 24.768 -9.607 -22.744 1.00 80.12 205 LYS A C 1
ATOM 1619 O O . LYS A 1 205 ? 23.890 -9.620 -21.896 1.00 80.12 205 LYS A O 1
ATOM 1624 N N . LYS A 1 206 ? 25.382 -8.476 -23.112 1.00 79.81 206 LYS A N 1
ATOM 1625 C CA . LYS A 1 206 ? 25.047 -7.164 -22.523 1.00 79.81 206 LYS A CA 1
ATOM 1626 C C . LYS A 1 206 ? 23.629 -6.696 -22.851 1.00 79.81 206 LYS A C 1
ATOM 1628 O O . LYS A 1 206 ? 22.968 -6.129 -21.991 1.00 79.81 206 LYS A O 1
ATOM 1633 N N . LEU A 1 207 ? 23.160 -6.932 -24.079 1.00 84.31 207 LEU A N 1
ATOM 1634 C CA . LEU A 1 207 ? 21.768 -6.667 -24.452 1.00 84.31 207 LEU A CA 1
ATOM 1635 C C . LEU A 1 207 ? 20.812 -7.502 -23.601 1.00 84.31 207 LEU A C 1
ATOM 1637 O O . LEU A 1 207 ? 19.841 -6.959 -23.089 1.00 84.31 207 LEU A O 1
ATOM 1641 N N . ALA A 1 208 ? 21.097 -8.797 -23.440 1.00 84.69 208 ALA A N 1
ATOM 1642 C CA . ALA A 1 208 ? 20.302 -9.688 -22.604 1.00 84.69 208 ALA A CA 1
ATOM 1643 C C . ALA A 1 208 ? 20.256 -9.210 -21.149 1.00 84.69 208 ALA A C 1
ATOM 1645 O O . ALA A 1 208 ? 19.173 -9.122 -20.593 1.00 84.69 208 ALA A O 1
ATOM 1646 N N . GLN A 1 209 ? 21.391 -8.799 -20.579 1.00 82.75 209 GLN A N 1
ATOM 1647 C CA . GLN A 1 209 ? 21.449 -8.216 -19.233 1.00 82.75 209 GLN A CA 1
ATOM 1648 C C . GLN A 1 209 ? 20.573 -6.965 -19.093 1.00 82.75 209 GLN A C 1
ATOM 1650 O O . GLN A 1 209 ? 19.780 -6.885 -18.166 1.00 82.75 209 GLN A O 1
ATOM 1655 N N . CYS A 1 210 ? 20.648 -6.023 -20.040 1.00 85.31 210 CYS A N 1
ATOM 1656 C CA . CYS A 1 210 ? 19.787 -4.834 -20.011 1.00 85.31 210 CYS A CA 1
ATOM 1657 C C . CYS A 1 210 ? 18.299 -5.198 -20.148 1.00 85.31 210 CYS A C 1
ATOM 1659 O O . CYS A 1 210 ? 17.458 -4.596 -19.494 1.00 85.31 210 CYS A O 1
ATOM 1661 N N . MET A 1 211 ? 17.960 -6.175 -20.999 1.00 87.50 211 MET A N 1
ATOM 1662 C CA . MET A 1 211 ? 16.576 -6.637 -21.152 1.00 87.50 211 MET A CA 1
ATOM 1663 C C . MET A 1 211 ? 16.060 -7.326 -19.885 1.00 87.50 211 MET A C 1
ATOM 1665 O O . MET A 1 211 ? 14.919 -7.089 -19.509 1.00 87.50 211 MET A O 1
ATOM 1669 N N . LEU A 1 212 ? 16.881 -8.142 -19.223 1.00 84.88 212 LEU A N 1
ATOM 1670 C CA . LEU A 1 212 ? 16.519 -8.799 -17.965 1.00 84.88 212 LEU A CA 1
ATOM 1671 C C . LEU A 1 212 ? 16.306 -7.787 -16.835 1.00 84.88 212 LEU A C 1
ATOM 1673 O O . LEU A 1 212 ? 15.346 -7.931 -16.089 1.00 84.88 212 LEU A O 1
ATOM 1677 N N . GLU A 1 213 ? 17.110 -6.723 -16.770 1.00 84.38 213 GLU A N 1
ATOM 1678 C CA . GLU A 1 213 ? 16.895 -5.635 -15.805 1.00 84.38 213 GLU A CA 1
ATOM 1679 C C . GLU A 1 213 ? 15.560 -4.912 -16.055 1.00 84.38 213 GLU A C 1
ATOM 1681 O O . GLU A 1 213 ? 14.758 -4.707 -15.145 1.00 84.38 213 GLU A O 1
ATOM 1686 N N . LEU A 1 214 ? 15.254 -4.613 -17.324 1.00 87.69 214 LEU A N 1
ATOM 1687 C CA . LEU A 1 214 ? 13.958 -4.045 -17.712 1.00 87.69 214 LEU A CA 1
ATOM 1688 C C . LEU A 1 214 ? 12.790 -4.966 -17.332 1.00 87.69 214 LEU A C 1
ATOM 1690 O O . LEU A 1 214 ? 11.750 -4.478 -16.897 1.00 87.69 214 LEU A O 1
ATOM 1694 N N . PHE A 1 215 ? 12.953 -6.284 -17.480 1.00 85.50 215 PHE A N 1
ATOM 1695 C CA . PHE A 1 215 ? 11.959 -7.261 -17.043 1.00 85.50 215 PHE A CA 1
ATOM 1696 C C . PHE A 1 215 ? 11.816 -7.305 -15.520 1.00 85.50 215 PHE A C 1
ATOM 1698 O O . PHE A 1 215 ? 10.685 -7.291 -15.045 1.00 85.50 215 PHE A O 1
ATOM 1705 N N . SER A 1 216 ? 12.917 -7.283 -14.763 1.00 81.19 216 SER A N 1
ATOM 1706 C CA . SER A 1 216 ? 12.894 -7.225 -13.293 1.00 81.19 216 SER A CA 1
ATOM 1707 C C . SER A 1 216 ? 12.045 -6.047 -12.809 1.00 81.19 216 SER A C 1
ATOM 1709 O O . SER A 1 216 ? 11.099 -6.228 -12.050 1.00 81.19 216 SER A O 1
ATOM 1711 N N . SER A 1 217 ? 12.288 -4.856 -13.358 1.00 83.00 217 SER A N 1
ATOM 1712 C CA . SER A 1 217 ? 11.514 -3.645 -13.057 1.00 83.00 217 SER A CA 1
ATOM 1713 C C . SER A 1 217 ? 10.019 -3.739 -13.427 1.00 83.00 217 SER A C 1
ATOM 1715 O O . SER A 1 217 ? 9.171 -3.065 -12.832 1.00 83.00 217 SER A O 1
ATOM 1717 N N . LEU A 1 218 ? 9.659 -4.528 -14.444 1.00 85.31 218 LEU A N 1
ATOM 1718 C CA . LEU A 1 218 ? 8.260 -4.769 -14.823 1.00 85.31 218 LEU A CA 1
ATOM 1719 C C . LEU A 1 218 ? 7.581 -5.770 -13.876 1.00 85.31 218 LEU A C 1
ATOM 1721 O O . LEU A 1 218 ? 6.423 -5.560 -13.515 1.00 85.31 218 LEU A O 1
ATOM 1725 N N . PHE A 1 219 ? 8.296 -6.815 -13.451 1.00 80.38 219 PHE A N 1
ATOM 1726 C CA . PHE A 1 219 ? 7.794 -7.809 -12.499 1.00 80.38 219 PHE A CA 1
ATOM 1727 C C . PHE A 1 219 ? 7.627 -7.238 -11.090 1.00 80.38 219 PHE A C 1
ATOM 1729 O O . PHE A 1 219 ? 6.586 -7.468 -10.483 1.00 80.38 219 PHE A O 1
ATOM 1736 N N . ASP A 1 220 ? 8.573 -6.421 -10.618 1.00 78.38 220 ASP A N 1
ATOM 1737 C CA . ASP A 1 220 ? 8.498 -5.759 -9.305 1.00 78.38 220 ASP A CA 1
ATOM 1738 C C . ASP A 1 220 ? 7.269 -4.831 -9.180 1.00 78.38 220 ASP A C 1
ATOM 1740 O O . ASP A 1 220 ? 6.804 -4.541 -8.081 1.00 78.38 220 ASP A O 1
ATOM 1744 N N . ARG A 1 221 ? 6.710 -4.371 -10.309 1.00 78.88 221 ARG A N 1
ATOM 1745 C CA . ARG A 1 221 ? 5.479 -3.558 -10.366 1.00 78.88 221 ARG A CA 1
ATOM 1746 C C . ARG A 1 221 ? 4.230 -4.355 -10.744 1.00 78.88 221 ARG A C 1
ATOM 1748 O O . ARG A 1 221 ? 3.211 -3.751 -11.072 1.00 78.88 221 ARG A O 1
ATOM 1755 N N . GLU A 1 222 ? 4.313 -5.685 -10.738 1.00 79.19 222 GLU A N 1
ATOM 1756 C CA . GLU A 1 222 ? 3.209 -6.604 -11.048 1.00 79.19 222 GLU A CA 1
ATOM 1757 C C . GLU A 1 222 ? 2.523 -6.312 -12.400 1.00 79.19 222 GLU A C 1
ATOM 1759 O O . GLU A 1 222 ? 1.318 -6.513 -12.585 1.00 79.19 222 GLU A O 1
ATOM 1764 N N . VAL A 1 223 ? 3.287 -5.824 -13.383 1.00 80.50 223 VAL A N 1
ATOM 1765 C CA . VAL A 1 223 ? 2.748 -5.485 -14.703 1.00 80.50 223 VAL A CA 1
ATOM 1766 C C . VAL A 1 223 ? 2.358 -6.761 -15.445 1.00 80.50 223 VAL A C 1
ATOM 1768 O O . VAL A 1 223 ? 3.180 -7.651 -15.656 1.00 80.50 223 VAL A O 1
ATOM 1771 N N . GLN A 1 224 ? 1.121 -6.820 -15.942 1.00 80.12 224 GLN A N 1
ATOM 1772 C CA . GLN A 1 224 ? 0.703 -7.909 -16.824 1.00 80.12 224 GLN A CA 1
ATOM 1773 C C . GLN A 1 224 ? 1.446 -7.829 -18.168 1.00 80.12 224 GLN A C 1
ATOM 1775 O O . GLN A 1 224 ? 1.401 -6.821 -18.891 1.00 80.12 224 GLN A O 1
ATOM 1780 N N . LEU A 1 225 ? 2.154 -8.911 -18.492 1.00 84.19 225 LEU A N 1
ATOM 1781 C CA . LEU A 1 225 ? 2.916 -9.079 -19.725 1.00 84.19 225 LEU A CA 1
ATOM 1782 C C . LEU A 1 225 ? 2.196 -10.048 -20.662 1.00 84.19 225 LEU A C 1
ATOM 1784 O O . LEU A 1 225 ? 1.631 -11.049 -20.228 1.00 84.19 225 LEU A O 1
ATOM 1788 N N . ASP A 1 226 ? 2.259 -9.766 -21.961 1.00 85.19 226 ASP A N 1
ATOM 1789 C CA . ASP A 1 226 ? 1.758 -10.686 -22.979 1.00 85.19 226 ASP A CA 1
ATOM 1790 C C . ASP A 1 226 ? 2.627 -11.946 -23.033 1.00 85.19 226 ASP A C 1
ATOM 1792 O O . ASP A 1 226 ? 3.843 -11.877 -22.830 1.00 85.19 226 ASP A O 1
ATOM 1796 N N . GLN A 1 227 ? 2.028 -13.080 -23.414 1.00 84.50 227 GLN A N 1
ATOM 1797 C CA . GLN A 1 227 ? 2.716 -14.377 -23.470 1.00 84.50 227 GLN A CA 1
ATOM 1798 C C . GLN A 1 227 ? 4.040 -14.314 -24.247 1.00 84.50 227 GLN A C 1
ATOM 1800 O O . GLN A 1 227 ? 5.044 -14.856 -23.810 1.00 84.50 227 GLN A O 1
ATOM 1805 N N . ARG A 1 228 ? 4.085 -13.548 -25.345 1.00 87.25 228 ARG A N 1
ATOM 1806 C CA . ARG A 1 228 ? 5.302 -13.346 -26.145 1.00 87.25 228 ARG A CA 1
ATOM 1807 C C . ARG A 1 228 ? 6.471 -12.763 -25.340 1.00 87.25 228 ARG A C 1
ATOM 1809 O O . ARG A 1 228 ? 7.616 -13.134 -25.582 1.00 87.25 228 ARG A O 1
ATOM 1816 N N . LEU A 1 229 ? 6.205 -11.801 -24.456 1.00 84.75 229 LEU A N 1
ATOM 1817 C CA . LEU A 1 229 ? 7.238 -11.173 -23.627 1.00 84.75 229 LEU A CA 1
ATOM 1818 C C . LEU A 1 229 ? 7.655 -12.092 -22.474 1.00 84.75 229 LEU A C 1
ATOM 1820 O O . LEU A 1 229 ? 8.830 -12.107 -22.118 1.00 84.75 229 LEU A O 1
ATOM 1824 N N . VAL A 1 230 ? 6.721 -12.886 -21.945 1.00 84.69 230 VAL A N 1
ATOM 1825 C CA . VAL A 1 230 ? 7.004 -13.918 -20.936 1.00 84.69 230 VAL A CA 1
ATOM 1826 C C . VAL A 1 230 ? 7.907 -15.010 -21.514 1.00 84.69 230 VAL A C 1
ATOM 1828 O O . VAL A 1 230 ? 8.965 -15.284 -20.952 1.00 84.69 230 VAL A O 1
ATOM 1831 N N . ASP A 1 231 ? 7.552 -15.559 -22.678 1.00 86.12 231 ASP A N 1
ATOM 1832 C CA . ASP A 1 231 ? 8.345 -16.576 -23.382 1.00 86.12 231 ASP A CA 1
ATOM 1833 C C . ASP A 1 231 ? 9.747 -16.047 -23.715 1.00 86.12 231 ASP A C 1
ATOM 1835 O O . ASP A 1 231 ? 10.748 -16.757 -23.616 1.00 86.12 231 ASP A O 1
ATOM 1839 N N . LEU A 1 232 ? 9.835 -14.766 -24.085 1.00 86.25 232 LEU A N 1
ATOM 1840 C CA . LEU A 1 232 ? 11.109 -14.107 -24.323 1.00 86.25 232 LEU A CA 1
ATOM 1841 C C . LEU A 1 232 ? 11.954 -14.006 -23.051 1.00 86.25 232 LEU A C 1
ATOM 1843 O O . LEU A 1 232 ? 13.148 -14.294 -23.102 1.00 86.25 232 LEU A O 1
ATOM 1847 N N . HIS A 1 233 ? 11.367 -13.563 -21.939 1.00 85.81 233 HIS A N 1
ATOM 1848 C CA . HIS A 1 233 ? 12.065 -13.473 -20.661 1.00 85.81 233 HIS A CA 1
ATOM 1849 C C . HIS A 1 233 ? 12.616 -14.844 -20.247 1.00 85.81 233 HIS A C 1
ATOM 1851 O O . HIS A 1 233 ? 13.802 -14.956 -19.939 1.00 85.81 233 HIS A O 1
ATOM 1857 N N . GLN A 1 234 ? 11.796 -15.896 -20.347 1.00 84.06 234 GLN A N 1
ATOM 1858 C CA . GLN A 1 234 ? 12.218 -17.268 -20.073 1.00 84.06 234 GLN A CA 1
ATOM 1859 C C . GLN A 1 234 ? 13.357 -17.713 -21.003 1.00 84.06 234 GLN A C 1
ATOM 1861 O O . GLN A 1 234 ? 14.385 -18.190 -20.530 1.00 84.06 234 GLN A O 1
ATOM 1866 N N . SER A 1 235 ? 13.234 -17.474 -22.312 1.00 86.25 235 SER A N 1
ATOM 1867 C CA . SER A 1 235 ? 14.285 -17.806 -23.281 1.00 86.25 235 SER A CA 1
ATOM 1868 C C . SER A 1 235 ? 15.604 -17.072 -22.997 1.00 86.25 235 SER A C 1
ATOM 1870 O O . SER A 1 235 ? 16.684 -17.649 -23.154 1.00 86.25 235 SER A O 1
ATOM 1872 N N . LEU A 1 236 ? 15.547 -15.807 -22.564 1.00 82.94 236 LEU A N 1
ATOM 1873 C CA . LEU A 1 236 ? 16.733 -15.039 -22.174 1.00 82.94 236 LEU A CA 1
ATOM 1874 C C . LEU A 1 236 ? 17.392 -15.609 -20.913 1.00 82.94 236 LEU A C 1
ATOM 1876 O O . LEU A 1 236 ? 18.621 -15.688 -20.880 1.00 82.94 236 LEU A O 1
ATOM 1880 N N . LEU A 1 237 ? 16.605 -16.021 -19.916 1.00 80.38 237 LEU A N 1
ATOM 1881 C CA . LEU A 1 237 ? 17.121 -16.686 -18.719 1.00 80.38 237 LEU A CA 1
ATOM 1882 C C . LEU A 1 237 ? 17.787 -18.017 -19.074 1.00 80.38 237 LEU A C 1
ATOM 1884 O O . LEU A 1 237 ? 18.968 -18.174 -18.794 1.00 80.38 237 LEU A O 1
ATOM 1888 N N . GLU A 1 238 ? 17.110 -18.910 -19.796 1.00 80.38 238 GLU A N 1
ATOM 1889 C CA . GLU A 1 238 ? 17.675 -20.204 -20.218 1.00 80.38 238 GLU A CA 1
ATOM 1890 C C . GLU A 1 238 ? 18.976 -20.040 -21.026 1.00 80.38 238 GLU A C 1
ATOM 1892 O O . GLU A 1 238 ? 19.927 -20.801 -20.869 1.00 80.38 238 GLU A O 1
ATOM 1897 N N . THR A 1 239 ? 19.056 -19.010 -21.875 1.00 79.00 239 THR A N 1
ATOM 1898 C CA . THR A 1 239 ? 20.219 -18.795 -22.751 1.00 79.00 239 THR A CA 1
ATOM 1899 C C . THR A 1 239 ? 21.422 -18.168 -22.035 1.00 79.00 239 THR A C 1
ATOM 1901 O O . THR A 1 239 ? 22.567 -18.423 -22.421 1.00 79.00 239 THR A O 1
ATOM 1904 N N . TYR A 1 240 ? 21.200 -17.276 -21.062 1.00 72.12 240 TYR A N 1
ATOM 1905 C CA . TYR A 1 240 ? 22.266 -16.449 -20.467 1.00 72.12 240 TYR A CA 1
ATOM 1906 C C . TYR A 1 240 ? 22.496 -16.682 -18.969 1.00 72.12 240 TYR A C 1
ATOM 1908 O O . TYR A 1 240 ? 23.542 -16.261 -18.467 1.00 72.12 240 TYR A O 1
ATOM 1916 N N . TYR A 1 241 ? 21.558 -17.353 -18.306 1.00 64.75 241 TYR A N 1
ATOM 1917 C CA . TYR A 1 241 ? 21.570 -17.774 -16.906 1.00 64.75 241 TYR A CA 1
ATOM 1918 C C . TYR A 1 241 ? 20.964 -19.188 -16.782 1.00 64.75 241 TYR A C 1
ATOM 1920 O O . TYR A 1 241 ? 19.955 -19.352 -16.093 1.00 64.75 241 TYR A O 1
ATOM 1928 N N . PRO A 1 242 ? 21.519 -20.201 -17.479 1.00 61.06 242 PRO A N 1
ATOM 1929 C CA . PRO A 1 242 ? 21.031 -21.566 -17.344 1.00 61.06 242 PRO A CA 1
ATOM 1930 C C . PRO A 1 242 ? 21.096 -21.979 -15.872 1.00 61.06 242 PRO A C 1
ATOM 1932 O O . PRO A 1 242 ? 22.097 -21.764 -15.187 1.00 61.06 242 PRO A O 1
ATOM 1935 N N . THR A 1 243 ? 19.991 -22.518 -15.364 1.00 49.62 243 THR A N 1
ATOM 1936 C CA . THR A 1 243 ? 19.913 -23.073 -14.015 1.00 49.62 243 THR A CA 1
ATOM 1937 C C . THR A 1 243 ? 21.002 -24.137 -13.873 1.00 49.62 243 THR A C 1
ATOM 1939 O O . THR A 1 243 ? 21.183 -24.949 -14.778 1.00 49.62 243 THR A O 1
ATOM 1942 N N . ALA A 1 244 ? 21.698 -24.181 -12.732 1.00 47.72 244 ALA A N 1
ATOM 1943 C CA . ALA A 1 244 ? 22.819 -25.100 -12.478 1.00 47.72 244 ALA A CA 1
ATOM 1944 C C . ALA A 1 244 ? 22.486 -26.606 -12.637 1.00 47.72 244 ALA A C 1
ATOM 1946 O O . ALA A 1 244 ? 23.374 -27.442 -12.535 1.00 47.72 244 ALA A O 1
ATOM 1947 N N . ALA A 1 245 ? 21.225 -26.960 -12.906 1.00 45.00 245 ALA A N 1
ATOM 1948 C CA . ALA A 1 245 ? 20.798 -28.310 -13.255 1.00 45.00 245 ALA A CA 1
ATOM 1949 C C . ALA A 1 245 ? 21.302 -28.789 -14.635 1.00 45.00 245 ALA A C 1
ATOM 1951 O O . ALA A 1 245 ? 21.369 -29.996 -14.849 1.00 45.00 245 ALA A O 1
ATOM 1952 N N . ASP A 1 246 ? 21.685 -27.880 -15.542 1.00 42.88 246 ASP A N 1
ATOM 1953 C CA . ASP A 1 246 ? 22.165 -28.230 -16.892 1.00 42.88 246 ASP A CA 1
ATOM 1954 C C . ASP A 1 246 ? 23.696 -28.086 -17.067 1.00 42.88 246 ASP A C 1
ATOM 1956 O O . ASP A 1 246 ? 24.232 -28.409 -18.127 1.00 42.88 246 ASP A O 1
ATOM 1960 N N . GLU A 1 247 ? 24.429 -27.643 -16.036 1.00 40.28 247 GLU A N 1
ATOM 1961 C CA . GLU A 1 247 ? 25.892 -27.437 -16.081 1.00 40.28 247 GLU A CA 1
ATOM 1962 C C . GLU A 1 247 ? 26.718 -28.602 -15.494 1.00 40.28 247 GLU A C 1
ATOM 1964 O O . GLU A 1 247 ? 27.928 -28.476 -15.325 1.00 40.28 247 GLU A O 1
ATOM 1969 N N . ASP A 1 248 ? 26.121 -29.775 -15.262 1.00 42.03 248 ASP A N 1
ATOM 1970 C CA . ASP A 1 248 ? 26.849 -30.964 -14.780 1.00 42.03 248 ASP A CA 1
ATOM 1971 C C . ASP A 1 248 ? 27.600 -31.745 -15.882 1.00 42.03 248 ASP A C 1
ATOM 1973 O O . ASP A 1 248 ? 28.125 -32.830 -15.624 1.00 42.03 248 ASP A O 1
ATOM 1977 N N . GLN A 1 249 ? 27.688 -31.233 -17.120 1.00 43.38 249 GLN A N 1
ATOM 1978 C CA . GLN A 1 249 ? 28.407 -31.944 -18.192 1.00 43.38 249 GLN A CA 1
ATOM 1979 C C . GLN A 1 249 ? 29.630 -31.250 -18.796 1.00 43.38 249 GLN A C 1
ATOM 1981 O O . GLN A 1 249 ? 30.473 -31.977 -19.311 1.00 43.38 249 GLN A O 1
ATOM 1986 N N . ASP A 1 250 ? 29.832 -29.932 -18.662 1.00 40.66 250 ASP A N 1
ATOM 1987 C CA . ASP A 1 250 ? 30.903 -29.261 -19.431 1.00 40.66 250 ASP A CA 1
ATOM 1988 C C . ASP A 1 250 ? 31.796 -28.260 -18.663 1.00 40.66 250 ASP A C 1
ATOM 1990 O O . ASP A 1 250 ? 32.611 -27.576 -19.285 1.00 40.66 250 ASP A O 1
ATOM 1994 N N . ALA A 1 251 ? 31.738 -28.190 -17.327 1.00 41.31 251 ALA A N 1
ATOM 1995 C CA . ALA A 1 251 ? 32.602 -27.296 -16.542 1.00 41.31 251 ALA A CA 1
ATOM 1996 C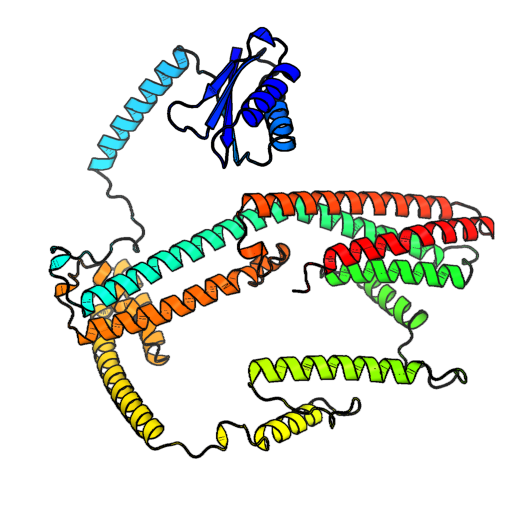 C . ALA A 1 251 ? 33.520 -28.047 -15.559 1.00 41.31 251 ALA A C 1
ATOM 1998 O O . ALA A 1 251 ? 33.356 -28.006 -14.344 1.00 41.31 251 ALA A O 1
ATOM 1999 N N . GLN A 1 252 ? 34.564 -28.689 -16.088 1.00 42.22 252 GLN A N 1
ATOM 2000 C CA . GLN A 1 252 ? 35.822 -28.806 -15.345 1.00 42.22 252 GLN A CA 1
ATOM 2001 C C . GLN A 1 252 ? 36.543 -27.450 -15.399 1.00 42.22 252 GLN A C 1
ATOM 2003 O O . GLN A 1 252 ? 37.448 -27.294 -16.210 1.00 42.22 252 GLN A O 1
ATOM 2008 N N . ASP A 1 253 ? 36.131 -26.469 -14.590 1.00 39.72 253 ASP A N 1
ATOM 2009 C CA . ASP A 1 253 ? 37.042 -25.425 -14.087 1.00 39.72 253 ASP A CA 1
ATOM 2010 C C . ASP A 1 253 ? 36.398 -24.591 -12.963 1.00 39.72 253 ASP A C 1
ATOM 2012 O O . ASP A 1 253 ? 35.309 -24.048 -13.118 1.00 39.72 253 ASP A O 1
ATOM 2016 N N . ASP A 1 254 ? 37.130 -24.485 -11.853 1.00 36.12 254 ASP A N 1
ATOM 2017 C CA . ASP A 1 254 ? 36.975 -23.589 -10.697 1.00 36.12 254 ASP A CA 1
ATOM 2018 C C . ASP A 1 254 ? 35.722 -23.684 -9.791 1.00 36.12 254 ASP A C 1
ATOM 2020 O O . ASP A 1 254 ? 34.663 -23.101 -10.021 1.00 36.12 254 ASP A O 1
ATOM 2024 N N . GLY A 1 255 ? 35.920 -24.338 -8.635 1.00 43.66 255 GLY A N 1
ATOM 2025 C CA . GLY A 1 255 ? 34.982 -24.545 -7.519 1.00 43.66 255 GLY A CA 1
ATOM 2026 C C . GLY A 1 255 ? 34.503 -23.291 -6.769 1.00 43.66 255 GLY A C 1
ATOM 2027 O O . GLY A 1 255 ? 34.623 -23.211 -5.549 1.00 43.66 255 GLY A O 1
ATOM 2028 N N . VAL A 1 256 ? 33.925 -22.323 -7.479 1.00 41.97 256 VAL A N 1
ATOM 2029 C CA . VAL A 1 256 ? 33.346 -21.089 -6.914 1.00 41.97 256 VAL A CA 1
ATOM 2030 C C . VAL A 1 256 ? 31.815 -21.188 -6.759 1.00 41.97 256 VAL A C 1
ATOM 2032 O O . VAL A 1 256 ? 31.239 -20.506 -5.913 1.00 41.97 256 VAL A O 1
ATOM 2035 N N . GLY A 1 257 ? 31.144 -22.084 -7.497 1.00 41.88 257 GLY A N 1
ATOM 2036 C CA . GLY A 1 257 ? 29.679 -22.245 -7.470 1.00 41.88 257 GLY A CA 1
ATOM 2037 C C . GLY A 1 257 ? 29.115 -22.890 -6.194 1.00 41.88 257 GLY A C 1
ATOM 2038 O O . GLY A 1 257 ? 28.131 -22.400 -5.641 1.00 41.88 257 GLY A O 1
ATOM 2039 N N . ALA A 1 258 ? 29.770 -23.931 -5.666 1.00 41.91 258 ALA A N 1
ATOM 2040 C CA . ALA A 1 258 ? 29.317 -24.632 -4.455 1.00 41.91 258 ALA A CA 1
ATOM 2041 C C . ALA A 1 258 ? 29.306 -23.716 -3.217 1.00 41.91 258 ALA A C 1
ATOM 2043 O O . ALA A 1 258 ? 28.369 -23.739 -2.421 1.00 41.91 258 ALA A O 1
ATOM 2044 N N . HIS A 1 259 ? 30.300 -22.830 -3.110 1.00 43.69 259 HIS A N 1
ATOM 2045 C CA . HIS A 1 259 ? 30.394 -21.869 -2.014 1.00 43.69 259 HIS A CA 1
ATOM 2046 C C . HIS A 1 259 ? 29.308 -20.785 -2.057 1.00 43.69 259 HIS A C 1
ATOM 2048 O O . HIS A 1 259 ? 28.952 -20.257 -1.008 1.00 43.69 259 HIS A O 1
ATOM 2054 N N . HIS A 1 260 ? 28.758 -20.454 -3.232 1.00 45.84 260 HIS A N 1
ATOM 2055 C CA . HIS A 1 260 ? 27.711 -19.433 -3.353 1.00 45.84 260 HIS A CA 1
ATOM 2056 C C . HIS A 1 260 ? 26.330 -19.953 -2.932 1.00 45.84 260 HIS A C 1
ATOM 2058 O O . HIS A 1 260 ? 25.605 -19.251 -2.228 1.00 45.84 260 HIS A O 1
ATOM 2064 N N . ALA A 1 261 ? 25.985 -21.193 -3.295 1.00 50.75 261 ALA A N 1
ATOM 2065 C CA . ALA A 1 261 ? 24.735 -21.827 -2.868 1.00 50.75 261 ALA A CA 1
ATOM 2066 C C . ALA A 1 261 ? 24.724 -22.100 -1.353 1.00 50.75 261 ALA A C 1
ATOM 2068 O O . ALA A 1 261 ? 23.731 -21.839 -0.674 1.00 50.75 261 ALA A O 1
ATOM 2069 N N . GLU A 1 262 ? 25.856 -22.551 -0.807 1.00 52.56 262 GLU A N 1
ATOM 2070 C CA . GLU A 1 262 ? 26.018 -22.769 0.632 1.00 52.56 262 GLU A CA 1
ATOM 2071 C C . GLU A 1 262 ? 26.011 -21.441 1.415 1.00 52.56 262 GLU A C 1
ATOM 2073 O O . GLU A 1 262 ? 25.410 -21.355 2.485 1.00 52.56 262 GLU A O 1
ATOM 2078 N N . ALA A 1 263 ? 26.595 -20.367 0.866 1.00 53.25 263 ALA A N 1
ATOM 2079 C CA . ALA A 1 263 ? 26.534 -19.032 1.466 1.00 53.25 263 ALA A CA 1
ATOM 2080 C C . ALA A 1 263 ? 25.109 -18.451 1.477 1.00 53.25 263 ALA A C 1
ATOM 2082 O O . ALA A 1 263 ? 24.683 -17.933 2.508 1.00 53.25 263 ALA A O 1
ATOM 2083 N N . ALA A 1 264 ? 24.355 -18.571 0.379 1.00 55.69 264 ALA A N 1
ATOM 2084 C CA . ALA A 1 264 ? 22.968 -18.106 0.309 1.00 55.69 264 ALA A CA 1
ATOM 2085 C C . ALA A 1 264 ? 22.059 -18.864 1.294 1.00 55.69 264 ALA A C 1
ATOM 2087 O O . ALA A 1 264 ? 21.288 -18.244 2.028 1.00 55.69 264 ALA A O 1
ATOM 2088 N N . PHE A 1 265 ? 22.218 -20.189 1.386 1.00 63.56 265 PHE A N 1
ATOM 2089 C CA . PHE A 1 265 ? 21.486 -21.015 2.346 1.00 63.56 265 PHE A CA 1
ATOM 2090 C C . PHE A 1 265 ? 21.825 -20.654 3.802 1.00 63.56 265 PHE A C 1
ATOM 2092 O O . PHE A 1 265 ? 20.932 -20.555 4.643 1.00 63.56 265 PHE A O 1
ATOM 2099 N N . ASN A 1 266 ? 23.098 -20.384 4.107 1.00 63.69 266 ASN A N 1
ATOM 2100 C CA . ASN A 1 266 ? 23.519 -19.959 5.445 1.00 63.69 266 ASN A CA 1
ATOM 2101 C C . ASN A 1 266 ? 22.990 -18.565 5.828 1.00 63.69 266 ASN A C 1
ATOM 2103 O O . ASN A 1 266 ? 22.653 -18.347 6.990 1.00 63.69 266 ASN A O 1
ATOM 2107 N N . ILE A 1 267 ? 22.870 -17.637 4.872 1.00 61.59 267 ILE A N 1
ATOM 2108 C CA . ILE A 1 267 ? 22.255 -16.318 5.104 1.00 61.59 267 ILE A CA 1
ATOM 2109 C C . ILE A 1 267 ? 20.755 -16.468 5.394 1.00 61.59 267 ILE A C 1
ATOM 2111 O O . ILE A 1 267 ? 20.262 -15.910 6.373 1.00 61.59 267 ILE A O 1
ATOM 2115 N N . GLN A 1 268 ? 20.038 -17.267 4.598 1.00 59.28 268 GLN A N 1
ATOM 2116 C CA . GLN A 1 268 ? 18.611 -17.540 4.805 1.00 59.28 268 GLN A CA 1
ATOM 2117 C C . GLN A 1 268 ? 18.344 -18.227 6.155 1.00 59.28 268 GLN A C 1
ATOM 2119 O O . GLN A 1 268 ? 17.391 -17.893 6.854 1.00 59.28 268 GLN A O 1
ATOM 2124 N N . LYS A 1 269 ? 19.226 -19.145 6.557 1.00 69.69 269 LYS A N 1
ATOM 2125 C CA . LYS A 1 269 ? 19.197 -19.813 7.861 1.00 69.69 269 LYS A CA 1
ATOM 2126 C C . LYS A 1 269 ? 19.408 -18.844 9.027 1.00 69.69 269 LYS A C 1
ATOM 2128 O O . LYS A 1 269 ? 18.692 -18.946 10.017 1.00 69.69 269 LYS A O 1
ATOM 2133 N N . GLY A 1 270 ? 20.328 -17.885 8.896 1.00 58.97 270 GLY A N 1
ATOM 2134 C CA . GLY A 1 270 ? 20.542 -16.840 9.902 1.00 58.97 270 GLY A CA 1
ATOM 2135 C C . GLY A 1 270 ? 19.341 -15.900 10.069 1.00 58.97 270 GLY A C 1
ATOM 2136 O O . GLY A 1 270 ? 18.995 -15.550 11.194 1.00 58.97 270 GLY A O 1
ATOM 2137 N N . LEU A 1 271 ? 18.665 -15.548 8.969 1.00 59.84 271 LEU A N 1
ATOM 2138 C CA . LEU A 1 271 ? 17.424 -14.760 9.006 1.00 59.84 271 LEU A CA 1
ATOM 2139 C C . LEU A 1 271 ? 16.281 -15.524 9.693 1.00 59.84 271 LEU A C 1
ATOM 2141 O O . LEU A 1 271 ? 15.604 -14.973 10.558 1.00 59.84 271 LEU A O 1
ATOM 2145 N N . LEU A 1 272 ? 16.115 -16.811 9.374 1.00 65.56 272 LEU A N 1
ATOM 2146 C CA . LEU A 1 272 ? 15.090 -17.665 9.982 1.00 65.56 272 LEU A CA 1
ATOM 2147 C C . LEU A 1 272 ? 15.324 -17.888 11.491 1.00 65.56 272 LEU A C 1
ATOM 2149 O O . LEU A 1 272 ? 14.371 -17.941 12.266 1.00 65.56 272 LEU A O 1
ATOM 2153 N N . GLU A 1 273 ? 16.584 -17.994 11.932 1.00 61.25 273 GLU A N 1
ATOM 2154 C CA . GLU A 1 273 ? 16.948 -18.047 13.360 1.00 61.25 273 GLU A CA 1
ATOM 2155 C C . GLU A 1 273 ? 16.509 -16.793 14.124 1.00 61.25 273 GLU A C 1
ATOM 2157 O O . GLU A 1 273 ? 16.067 -16.882 15.275 1.00 61.25 273 GLU A O 1
ATOM 2162 N N . GLU A 1 274 ? 16.646 -15.623 13.501 1.00 53.12 274 GLU A N 1
ATOM 2163 C CA . GLU A 1 274 ? 16.265 -14.345 14.092 1.00 53.12 274 GLU A CA 1
ATOM 2164 C C . GLU A 1 274 ? 14.739 -14.189 14.151 1.00 53.12 274 GLU A C 1
ATOM 2166 O O . GLU A 1 274 ? 14.202 -13.863 15.212 1.00 53.12 274 GLU A O 1
ATOM 2171 N N . GLU A 1 275 ? 14.032 -14.528 13.071 1.00 52.50 275 GLU A N 1
ATOM 2172 C CA . GLU A 1 275 ? 12.565 -14.512 12.993 1.00 52.50 275 GLU A CA 1
ATOM 2173 C C . GLU A 1 275 ? 11.919 -15.435 14.044 1.00 52.50 275 GLU A C 1
ATOM 2175 O O . GLU A 1 275 ? 11.087 -14.998 14.845 1.00 52.50 275 GLU A O 1
ATOM 2180 N N . LEU A 1 276 ? 12.389 -16.683 14.152 1.00 60.06 276 LEU A N 1
ATOM 2181 C CA . LEU A 1 276 ? 11.898 -17.637 15.154 1.00 60.06 276 LEU A CA 1
ATOM 2182 C C . LEU A 1 276 ? 12.184 -17.182 16.592 1.00 60.06 276 LEU A C 1
ATOM 2184 O O . LEU A 1 276 ? 11.386 -17.449 17.497 1.00 60.06 276 LEU A O 1
ATOM 2188 N N . PHE A 1 277 ? 13.299 -16.484 16.828 1.00 57.50 277 PHE A N 1
ATOM 2189 C CA . PHE A 1 277 ? 13.602 -15.905 18.135 1.00 57.50 277 PHE A CA 1
ATOM 2190 C C . PHE A 1 277 ? 12.633 -14.773 18.498 1.00 57.50 277 PHE A C 1
ATOM 2192 O O . PHE A 1 277 ? 12.193 -14.711 19.649 1.00 57.50 277 PHE A O 1
ATOM 2199 N N . PHE A 1 278 ? 12.271 -13.910 17.545 1.00 44.56 278 PHE A N 1
ATOM 2200 C CA . PHE A 1 278 ? 11.293 -12.843 17.768 1.00 44.56 278 PHE A CA 1
ATOM 2201 C C . PHE A 1 278 ? 9.894 -13.387 18.081 1.00 44.56 278 PHE A C 1
ATOM 2203 O O . PHE A 1 278 ? 9.237 -12.875 18.990 1.00 44.56 278 PHE A O 1
ATOM 2210 N N . GLU A 1 279 ? 9.456 -14.446 17.397 1.00 49.59 279 GLU A N 1
ATOM 2211 C CA . GLU A 1 279 ? 8.128 -15.034 17.610 1.00 49.59 279 GLU A CA 1
ATOM 2212 C C . GLU A 1 279 ? 8.029 -15.876 18.889 1.00 49.59 279 GLU A C 1
ATOM 2214 O O . GLU A 1 279 ? 7.040 -15.806 19.623 1.00 49.59 279 GLU A O 1
ATOM 2219 N N . THR A 1 280 ? 9.045 -16.698 19.169 1.00 54.38 280 THR A N 1
ATOM 2220 C CA . THR A 1 280 ? 8.971 -17.714 20.235 1.00 54.38 280 THR A CA 1
ATOM 2221 C C . THR A 1 280 ? 9.721 -17.327 21.509 1.00 54.38 280 THR A C 1
ATOM 2223 O O . THR A 1 280 ? 9.503 -17.928 22.565 1.00 54.38 280 THR A O 1
ATOM 2226 N N . GLY A 1 281 ? 10.605 -16.325 21.441 1.00 53.38 281 GLY A N 1
ATOM 2227 C CA . GLY A 1 281 ? 11.490 -15.922 22.536 1.00 53.38 281 GLY A CA 1
ATOM 2228 C C . GLY A 1 281 ? 12.601 -16.933 22.844 1.00 53.38 281 GLY A C 1
ATOM 2229 O O . GLY A 1 281 ? 13.268 -16.815 23.875 1.00 53.38 281 GLY A O 1
ATOM 2230 N N . VAL A 1 282 ? 12.794 -17.941 21.985 1.00 60.09 282 VAL A N 1
ATOM 2231 C CA . VAL A 1 282 ? 13.753 -19.036 22.160 1.00 60.09 282 VAL A CA 1
ATOM 2232 C C . VAL A 1 282 ? 14.784 -19.001 21.032 1.00 60.09 282 VAL A C 1
ATOM 2234 O O . VAL A 1 282 ? 14.432 -18.967 19.861 1.00 60.09 282 VAL A O 1
ATOM 2237 N N . ARG A 1 283 ? 16.076 -19.009 21.384 1.00 61.47 283 ARG A N 1
ATOM 2238 C CA . ARG A 1 283 ? 17.173 -19.159 20.414 1.00 61.47 283 ARG A CA 1
ATOM 2239 C C . ARG A 1 283 ? 17.253 -20.626 19.998 1.00 61.47 283 ARG A C 1
ATOM 2241 O O . ARG A 1 283 ? 17.613 -21.461 20.824 1.00 61.47 283 ARG A O 1
ATOM 2248 N N . LEU A 1 284 ? 16.916 -20.920 18.749 1.00 67.06 284 LEU A N 1
ATOM 2249 C CA . LEU A 1 284 ? 17.047 -22.253 18.166 1.00 67.06 284 LEU A CA 1
ATOM 2250 C C . LEU A 1 284 ? 18.364 -22.328 17.393 1.00 67.06 284 LEU A C 1
ATOM 2252 O O . LEU A 1 284 ? 18.693 -21.407 16.654 1.00 67.06 284 LEU A O 1
ATOM 2256 N N . ASP A 1 285 ? 19.117 -23.409 17.584 1.00 73.88 285 ASP A N 1
ATOM 2257 C CA . ASP A 1 285 ? 20.295 -23.706 16.769 1.00 73.88 285 ASP A CA 1
ATOM 2258 C C . ASP A 1 285 ? 19.838 -24.474 15.525 1.00 73.88 285 ASP A C 1
ATOM 2260 O O . ASP A 1 285 ? 19.422 -25.633 15.626 1.00 73.88 285 ASP A O 1
ATOM 2264 N N . LEU A 1 286 ? 19.881 -23.831 14.353 1.00 72.75 286 LEU A N 1
ATOM 2265 C CA . LEU A 1 286 ? 19.477 -24.468 13.102 1.00 72.75 286 LEU A CA 1
ATOM 2266 C C . LEU A 1 286 ? 20.640 -25.183 12.414 1.00 72.75 286 LEU A C 1
ATOM 2268 O O . LEU A 1 286 ? 20.475 -25.622 11.276 1.00 72.75 286 LEU A O 1
ATOM 2272 N N . SER A 1 287 ? 21.807 -25.338 13.058 1.00 71.00 287 SER A N 1
ATOM 2273 C CA . SER A 1 287 ? 23.010 -25.975 12.494 1.00 71.00 287 SER A CA 1
ATOM 2274 C C . SER A 1 287 ? 22.729 -27.296 11.757 1.00 71.00 287 SER A C 1
ATOM 2276 O O . SER A 1 287 ? 23.303 -27.503 10.690 1.00 71.00 287 SER A O 1
ATOM 2278 N N . GLY A 1 288 ? 21.781 -28.113 12.235 1.00 71.69 288 GLY A N 1
ATOM 2279 C CA . GLY A 1 288 ? 21.359 -29.381 11.618 1.00 71.69 288 GLY A CA 1
ATOM 2280 C C . GLY A 1 288 ? 20.474 -29.291 10.362 1.00 71.69 288 GLY A C 1
ATOM 2281 O O . GLY A 1 288 ? 20.279 -30.312 9.701 1.00 71.69 288 GLY A O 1
ATOM 2282 N N . LEU A 1 289 ? 19.955 -28.108 10.010 1.00 74.62 289 LEU A N 1
ATOM 2283 C CA . LEU A 1 289 ? 19.155 -27.888 8.801 1.00 74.62 289 LEU A CA 1
ATOM 2284 C C . LEU A 1 289 ? 20.057 -27.870 7.560 1.00 74.62 289 LEU A C 1
ATOM 2286 O O . LEU A 1 289 ? 21.030 -27.108 7.524 1.00 74.62 289 LEU A O 1
ATOM 2290 N N . ARG A 1 290 ? 19.727 -28.694 6.559 1.00 74.50 290 ARG A N 1
ATOM 2291 C CA . ARG A 1 290 ? 20.478 -28.849 5.303 1.00 74.50 290 ARG A CA 1
ATOM 2292 C C . ARG A 1 290 ? 19.625 -28.466 4.090 1.00 74.50 290 ARG A C 1
ATOM 2294 O O . ARG A 1 290 ? 18.405 -28.597 4.131 1.00 74.50 290 ARG A O 1
ATOM 2301 N N . SER A 1 291 ? 20.275 -28.015 3.017 1.00 63.19 291 SER A N 1
ATOM 2302 C CA . SER A 1 291 ? 19.624 -27.547 1.782 1.00 63.19 291 SER A CA 1
ATOM 2303 C C . SER A 1 291 ? 18.975 -28.658 0.949 1.00 63.19 291 SER A C 1
ATOM 2305 O O . SER A 1 291 ? 18.186 -28.364 0.058 1.00 63.19 291 SER A O 1
ATOM 2307 N N . ASP A 1 292 ? 19.292 -29.921 1.237 1.00 68.31 292 ASP A N 1
ATOM 2308 C CA . ASP A 1 292 ? 18.752 -31.113 0.578 1.00 68.31 292 ASP A CA 1
ATOM 2309 C C . ASP A 1 292 ? 17.484 -31.666 1.254 1.00 68.31 292 ASP A C 1
ATOM 2311 O O . ASP A 1 292 ? 16.906 -32.642 0.774 1.00 68.31 292 ASP A O 1
ATOM 2315 N N . MET A 1 293 ? 17.051 -31.070 2.370 1.00 71.81 293 MET A N 1
ATOM 2316 C CA . MET A 1 293 ? 15.864 -31.508 3.104 1.00 71.81 293 MET A CA 1
ATOM 2317 C C . MET A 1 293 ? 14.587 -31.044 2.405 1.00 71.81 293 MET A C 1
ATOM 2319 O O . MET A 1 293 ? 14.474 -29.895 1.980 1.00 71.81 293 MET A O 1
ATOM 2323 N N . SER A 1 294 ? 13.586 -31.921 2.341 1.00 73.75 294 SER A N 1
ATOM 2324 C CA . SER A 1 294 ? 12.248 -31.514 1.901 1.00 73.75 294 SER A CA 1
ATOM 2325 C C . SER A 1 294 ? 11.591 -30.575 2.923 1.00 73.75 294 SER A C 1
ATOM 2327 O O . SER A 1 294 ? 11.888 -30.631 4.118 1.00 73.75 294 SER A O 1
ATOM 2329 N N . GLU A 1 295 ? 10.640 -29.745 2.483 1.00 60.53 295 GLU A N 1
ATOM 2330 C CA . GLU A 1 295 ? 9.903 -28.818 3.362 1.00 60.53 295 GLU A CA 1
ATOM 2331 C C . GLU A 1 295 ? 9.264 -29.529 4.570 1.00 60.53 295 GLU A C 1
ATOM 2333 O O . GLU A 1 295 ? 9.298 -29.027 5.694 1.00 60.53 295 GLU A O 1
ATOM 2338 N N . ALA A 1 296 ? 8.737 -30.742 4.366 1.00 65.94 296 ALA A N 1
ATOM 2339 C CA . ALA A 1 296 ? 8.134 -31.546 5.426 1.00 65.94 296 ALA A CA 1
ATOM 2340 C C . ALA A 1 296 ? 9.163 -32.036 6.465 1.00 65.94 296 ALA A C 1
ATOM 2342 O O . ALA A 1 296 ? 8.868 -32.070 7.662 1.00 65.94 296 ALA A O 1
ATOM 2343 N N . GLU A 1 297 ? 10.375 -32.391 6.033 1.00 71.12 297 GLU A N 1
ATOM 2344 C CA . GLU A 1 297 ? 11.462 -32.818 6.922 1.00 71.12 297 GLU A CA 1
ATOM 2345 C C . GLU A 1 297 ? 12.064 -31.639 7.690 1.00 71.12 297 GLU A C 1
ATOM 2347 O O . GLU A 1 297 ? 12.343 -31.767 8.884 1.00 71.12 297 GLU A O 1
ATOM 2352 N N . ALA A 1 298 ? 12.213 -30.483 7.038 1.00 73.06 298 ALA A N 1
ATOM 2353 C CA . ALA A 1 298 ? 12.656 -29.239 7.665 1.00 73.06 298 ALA A CA 1
ATOM 2354 C C . ALA A 1 298 ? 11.693 -28.799 8.783 1.00 73.06 298 ALA A C 1
ATOM 2356 O O . ALA A 1 298 ? 12.119 -28.515 9.905 1.00 73.06 298 ALA A O 1
ATOM 2357 N N . MET A 1 299 ? 10.387 -28.834 8.506 1.00 70.44 299 MET A N 1
ATOM 2358 C CA . MET A 1 299 ? 9.323 -28.537 9.471 1.00 70.44 299 MET A CA 1
ATOM 2359 C C . MET A 1 299 ? 9.319 -29.501 10.663 1.00 70.44 299 MET A C 1
ATOM 2361 O O . MET A 1 299 ? 9.216 -29.071 11.813 1.00 70.44 299 MET A O 1
ATOM 2365 N N . ALA A 1 300 ? 9.461 -30.806 10.414 1.00 77.81 300 ALA A N 1
ATOM 2366 C CA . ALA A 1 300 ? 9.526 -31.804 11.480 1.00 77.81 300 ALA A CA 1
ATOM 2367 C C . ALA A 1 300 ? 10.773 -31.620 12.364 1.00 77.81 300 ALA A C 1
ATOM 2369 O O . ALA A 1 300 ? 10.697 -31.750 13.587 1.00 77.81 300 ALA A O 1
ATOM 2370 N N . HIS A 1 301 ? 11.914 -3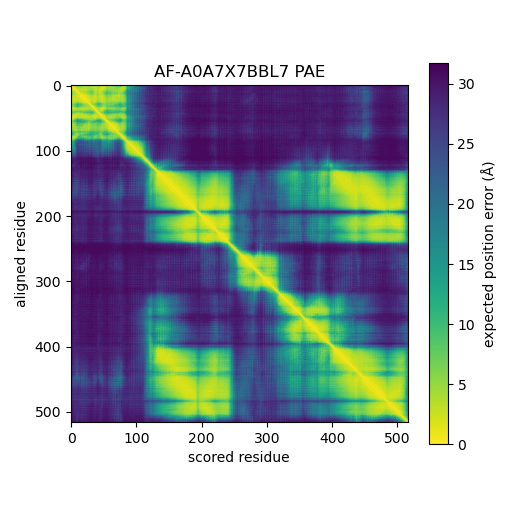1.277 11.761 1.00 75.50 301 HIS A N 1
ATOM 2371 C CA . HIS A 1 301 ? 13.155 -31.000 12.481 1.00 75.50 301 HIS A CA 1
ATOM 2372 C C . HIS A 1 301 ? 13.039 -29.752 13.375 1.00 75.50 301 HIS A C 1
ATOM 2374 O O . HIS A 1 301 ? 13.431 -29.791 14.542 1.00 75.50 301 HIS A O 1
ATOM 2380 N N . LEU A 1 302 ? 12.439 -28.672 12.863 1.00 74.88 302 LEU A N 1
ATOM 2381 C CA . LEU A 1 302 ? 12.138 -27.451 13.622 1.00 74.88 302 LEU A CA 1
ATOM 2382 C C . LEU A 1 302 ? 11.192 -27.713 14.801 1.00 74.88 302 LEU A C 1
ATOM 2384 O O . LEU A 1 302 ? 11.455 -27.262 15.916 1.00 74.88 302 LEU A O 1
ATOM 2388 N N . ALA A 1 303 ? 10.121 -28.481 14.583 1.00 76.19 303 ALA A N 1
ATOM 2389 C CA . ALA A 1 303 ? 9.165 -28.826 15.633 1.00 76.19 303 ALA A CA 1
ATOM 2390 C C . ALA A 1 303 ? 9.824 -29.604 16.788 1.00 76.19 303 ALA A C 1
ATOM 2392 O O . ALA A 1 303 ? 9.599 -29.281 17.955 1.00 76.19 303 ALA A O 1
ATOM 2393 N N . ASN A 1 304 ? 10.690 -30.572 16.471 1.00 80.56 304 ASN A N 1
ATOM 2394 C CA . ASN A 1 304 ? 11.428 -31.335 17.481 1.00 80.56 304 ASN A CA 1
ATOM 2395 C C . ASN A 1 304 ? 12.395 -30.447 18.282 1.00 80.56 304 ASN A C 1
ATOM 2397 O O . ASN A 1 304 ? 12.440 -30.539 19.507 1.00 80.56 304 ASN A O 1
ATOM 2401 N N . LEU A 1 305 ? 13.118 -29.539 17.613 1.00 79.25 305 LEU A N 1
ATOM 2402 C CA . LEU A 1 305 ? 14.010 -28.575 18.272 1.00 79.25 305 LEU A CA 1
ATOM 2403 C C . LEU A 1 305 ? 13.265 -27.668 19.265 1.00 79.25 305 LEU A C 1
ATOM 2405 O O . LEU A 1 305 ? 13.783 -27.381 20.342 1.00 79.25 305 LEU A O 1
ATOM 2409 N N . LEU A 1 306 ? 12.049 -27.235 18.922 1.00 72.06 306 LEU A N 1
ATOM 2410 C CA . LEU A 1 306 ? 11.189 -26.421 19.786 1.00 72.06 306 LEU A CA 1
ATOM 2411 C C . LEU A 1 306 ? 10.665 -27.199 21.002 1.00 72.06 306 LEU A C 1
ATOM 2413 O O . LEU A 1 306 ? 10.656 -26.667 22.118 1.00 72.06 306 LEU A O 1
ATOM 2417 N N . ASP A 1 307 ? 10.233 -28.446 20.816 1.00 74.12 307 ASP A N 1
ATOM 2418 C CA . ASP A 1 307 ? 9.673 -29.268 21.896 1.00 74.12 307 ASP A CA 1
ATOM 2419 C C . ASP A 1 307 ? 10.742 -29.769 22.888 1.00 74.12 307 ASP A C 1
ATOM 2421 O O . ASP A 1 307 ? 10.492 -29.766 24.100 1.00 74.12 307 ASP A O 1
ATOM 2425 N N . ASP A 1 308 ? 11.954 -30.078 22.417 1.00 71.88 308 ASP A N 1
ATOM 2426 C CA . ASP A 1 308 ? 13.074 -30.522 23.263 1.00 71.88 308 ASP A CA 1
ATOM 2427 C C . ASP A 1 308 ? 13.822 -29.366 23.962 1.00 71.88 308 ASP A C 1
ATOM 2429 O O . ASP A 1 308 ? 14.665 -29.595 24.838 1.00 71.88 308 ASP A O 1
ATOM 2433 N N . HIS A 1 309 ? 13.512 -28.104 23.636 1.00 69.44 309 HIS A N 1
ATOM 2434 C CA . HIS A 1 309 ? 14.251 -26.966 24.179 1.00 69.44 309 HIS A CA 1
ATOM 2435 C C . HIS A 1 309 ? 13.983 -26.750 25.690 1.00 69.44 309 HIS A C 1
ATOM 2437 O O . HIS A 1 309 ? 12.830 -26.601 26.115 1.00 69.44 309 HIS A O 1
ATOM 2443 N N . PRO A 1 310 ? 15.021 -26.613 26.546 1.00 59.97 310 PRO A N 1
ATOM 2444 C CA . PRO A 1 310 ? 14.869 -26.504 28.005 1.00 59.97 310 PRO A CA 1
ATOM 2445 C C . PRO A 1 310 ? 14.155 -25.226 28.480 1.00 59.97 310 PRO A C 1
ATOM 2447 O O . PRO A 1 310 ? 13.711 -25.156 29.628 1.00 59.97 310 PRO A O 1
ATOM 2450 N N . GLN A 1 311 ? 14.034 -24.212 27.617 1.00 58.47 311 GLN A N 1
ATOM 2451 C CA . GLN A 1 311 ? 13.269 -22.986 27.886 1.00 58.47 311 GLN A CA 1
ATOM 2452 C C . GLN A 1 311 ? 11.829 -23.012 27.348 1.00 58.47 311 GLN A C 1
ATOM 2454 O O . GLN A 1 311 ? 11.122 -22.016 27.485 1.00 58.47 311 GLN A O 1
ATOM 2459 N N . ASN A 1 312 ? 11.366 -24.135 26.787 1.00 59.56 312 ASN A N 1
ATOM 2460 C CA . ASN A 1 312 ? 9.996 -24.253 26.302 1.00 59.56 312 ASN A CA 1
ATOM 2461 C C . ASN A 1 312 ? 8.993 -24.075 27.470 1.00 59.56 312 ASN A C 1
ATOM 2463 O O . ASN A 1 312 ? 9.044 -24.822 28.459 1.00 59.56 312 ASN A O 1
ATOM 2467 N N . PRO A 1 313 ? 8.060 -23.104 27.391 1.00 53.91 313 PRO A N 1
ATOM 2468 C CA . PRO A 1 313 ? 7.099 -22.816 28.456 1.00 53.91 313 PRO A CA 1
ATOM 2469 C C . PRO A 1 313 ? 6.178 -23.999 28.800 1.00 53.91 313 PRO A C 1
ATOM 2471 O O . PRO A 1 313 ? 5.649 -24.038 29.914 1.00 53.91 313 PRO A O 1
ATOM 2474 N N . LYS A 1 314 ? 6.027 -24.990 27.906 1.00 56.62 314 LYS A N 1
ATOM 2475 C CA . LYS A 1 314 ? 5.264 -26.227 28.156 1.00 56.62 314 LYS A CA 1
ATOM 2476 C C . LYS A 1 314 ? 5.931 -27.161 29.182 1.00 56.62 314 LYS A C 1
ATOM 2478 O O . LYS A 1 314 ? 5.222 -27.883 29.879 1.00 56.62 314 LYS A O 1
ATOM 2483 N N . ASN A 1 315 ? 7.258 -27.103 29.345 1.00 54.91 315 ASN A N 1
ATOM 2484 C CA . ASN A 1 315 ? 8.029 -28.008 30.216 1.00 54.91 315 ASN A CA 1
ATOM 2485 C C . ASN A 1 315 ? 8.216 -27.506 31.665 1.00 54.91 315 ASN A C 1
ATOM 2487 O O . ASN A 1 315 ? 8.788 -28.205 32.506 1.00 54.91 315 ASN A O 1
ATOM 2491 N N . ARG A 1 316 ? 7.704 -26.317 32.022 1.00 54.59 316 ARG A N 1
ATOM 2492 C CA . ARG A 1 316 ? 7.751 -25.805 33.406 1.00 54.59 316 ARG A CA 1
ATOM 2493 C C . ARG A 1 316 ? 6.542 -26.266 34.230 1.00 54.59 316 ARG A C 1
ATOM 2495 O O . ARG A 1 316 ? 5.397 -25.962 33.908 1.00 54.59 316 ARG A O 1
ATOM 2502 N N . LYS A 1 317 ? 6.787 -26.918 35.377 1.00 52.94 317 LYS A N 1
ATOM 2503 C CA . LYS A 1 317 ? 5.745 -27.205 36.386 1.00 52.94 317 LYS A CA 1
ATOM 2504 C C . LYS A 1 317 ? 5.109 -25.894 36.876 1.00 52.94 317 LYS A C 1
ATOM 2506 O O . LYS A 1 317 ? 5.793 -25.060 37.472 1.00 52.94 317 LYS A O 1
ATOM 2511 N N . LYS A 1 318 ? 3.799 -25.731 36.646 1.00 49.28 318 LYS A N 1
ATOM 2512 C CA . LYS A 1 318 ? 3.015 -24.558 37.073 1.00 49.28 318 LYS A CA 1
ATOM 2513 C C . LYS A 1 318 ? 3.113 -24.359 38.592 1.00 49.28 318 LYS A C 1
ATOM 2515 O O . LYS A 1 318 ? 2.929 -25.297 39.365 1.00 49.28 318 LYS A O 1
ATOM 2520 N N . THR A 1 319 ? 3.402 -23.137 39.032 1.00 63.94 319 THR A N 1
ATOM 2521 C CA . THR A 1 319 ? 3.533 -22.795 40.463 1.00 63.94 319 THR A CA 1
ATOM 2522 C C . THR A 1 319 ? 2.165 -22.577 41.124 1.00 63.94 319 THR A C 1
ATOM 2524 O O . THR A 1 319 ? 1.202 -22.189 40.472 1.00 63.94 319 THR A O 1
ATOM 2527 N N . LYS A 1 320 ? 2.068 -22.748 42.452 1.00 55.41 320 LYS A N 1
ATOM 2528 C CA . LYS A 1 320 ? 0.823 -22.560 43.236 1.00 55.41 320 LYS A CA 1
ATOM 2529 C C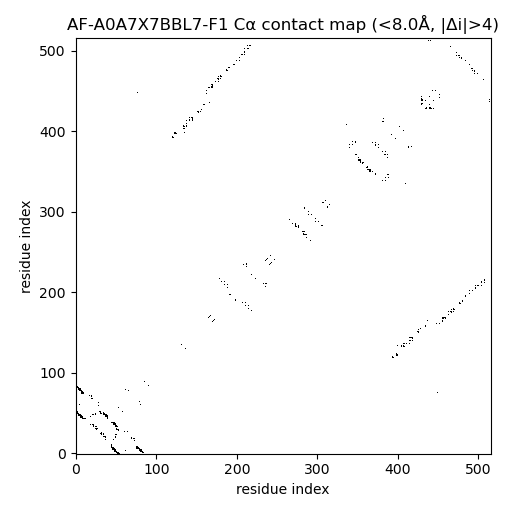 . LYS A 1 320 ? 0.165 -21.176 43.027 1.00 55.41 320 LYS A C 1
ATOM 2531 O O . LYS A 1 320 ? -1.052 -21.069 42.984 1.00 55.41 320 LYS A O 1
ATOM 2536 N N . ARG A 1 321 ? 0.970 -20.131 42.774 1.00 57.09 321 ARG A N 1
ATOM 2537 C CA . ARG A 1 321 ? 0.503 -18.783 42.377 1.00 57.09 321 ARG A CA 1
ATOM 2538 C C . ARG A 1 321 ? -0.163 -18.732 40.994 1.00 57.09 321 ARG A C 1
ATOM 2540 O O . ARG A 1 321 ? -1.074 -17.934 40.811 1.00 57.09 321 ARG A O 1
ATOM 2547 N N . GLN A 1 322 ? 0.279 -19.547 40.033 1.00 54.34 322 GLN A N 1
ATOM 2548 C CA . GLN A 1 322 ? -0.375 -19.673 38.723 1.00 54.34 322 GLN A CA 1
ATOM 2549 C C . GLN A 1 322 ? -1.714 -20.403 38.844 1.00 54.34 322 GLN A C 1
ATOM 2551 O O . GLN A 1 322 ? -2.669 -19.993 38.200 1.00 54.34 322 GLN A O 1
ATOM 2556 N N . GLN A 1 323 ? -1.812 -21.410 39.716 1.00 58.84 323 GLN A N 1
ATOM 2557 C CA . GLN A 1 323 ? -3.065 -22.133 39.965 1.00 58.84 323 GLN A CA 1
ATOM 2558 C C . GLN A 1 323 ? -4.120 -21.255 40.658 1.00 58.84 323 GLN A C 1
ATOM 2560 O O . GLN A 1 323 ? -5.278 -21.268 40.254 1.00 58.84 323 GLN A O 1
ATOM 2565 N N . ASP A 1 324 ? -3.727 -20.428 41.634 1.00 64.12 324 ASP A N 1
ATOM 2566 C CA . ASP A 1 324 ? -4.642 -19.461 42.262 1.00 64.12 324 ASP A CA 1
ATOM 2567 C C . ASP A 1 324 ? -5.076 -18.347 41.291 1.00 64.12 324 ASP A C 1
ATOM 2569 O O . ASP A 1 324 ? -6.198 -17.840 41.380 1.00 64.12 324 ASP A O 1
ATOM 2573 N N . LYS A 1 325 ? -4.204 -17.964 40.347 1.00 61.41 325 LYS A N 1
ATOM 2574 C CA . LYS A 1 325 ? -4.526 -17.000 39.286 1.00 61.41 325 LYS A CA 1
ATOM 2575 C C . LYS A 1 325 ? -5.495 -17.606 38.262 1.00 61.41 325 LYS A C 1
ATOM 2577 O O . LYS A 1 325 ? -6.521 -16.990 38.002 1.00 61.41 325 LYS A O 1
ATOM 2582 N N . GLU A 1 326 ? -5.250 -18.835 37.801 1.00 62.94 326 GLU A N 1
ATOM 2583 C CA . GLU A 1 326 ? -6.165 -19.590 36.927 1.00 62.94 326 GLU A CA 1
ATOM 2584 C C . GLU A 1 326 ? -7.524 -19.841 37.603 1.00 62.94 326 GLU A C 1
ATOM 2586 O O . GLU A 1 326 ? -8.562 -19.736 36.956 1.00 62.94 326 GLU A O 1
ATOM 2591 N N . ALA A 1 327 ? -7.559 -20.143 38.906 1.00 66.06 327 ALA A N 1
ATOM 2592 C CA . ALA A 1 327 ? -8.811 -20.343 39.639 1.00 66.06 327 ALA A CA 1
ATOM 2593 C C . ALA A 1 327 ? -9.627 -19.043 39.761 1.00 66.06 327 ALA A C 1
ATOM 2595 O O . ALA A 1 327 ? -10.848 -19.056 39.590 1.00 66.06 327 ALA A O 1
ATOM 2596 N N . LYS A 1 328 ? -8.960 -17.906 40.002 1.00 64.44 328 LYS A N 1
ATOM 2597 C CA . LYS A 1 328 ? -9.602 -16.582 39.980 1.00 64.44 328 LYS A CA 1
ATOM 2598 C C . LYS A 1 328 ? -10.065 -16.185 38.580 1.00 64.44 328 LYS A C 1
ATOM 2600 O O . LYS A 1 328 ? -11.153 -15.633 38.451 1.00 64.44 328 LYS A O 1
ATOM 2605 N N . GLU A 1 329 ? -9.283 -16.482 37.547 1.00 59.69 329 GLU A N 1
ATOM 2606 C CA . GLU A 1 329 ? -9.650 -16.237 36.148 1.00 59.69 329 GLU A CA 1
ATOM 2607 C C . GLU A 1 329 ? -10.842 -17.098 35.717 1.00 59.69 329 GLU A C 1
ATOM 2609 O O . GLU A 1 329 ? -11.754 -16.575 35.085 1.00 59.69 329 GLU A O 1
ATOM 2614 N N . LYS A 1 330 ? -10.915 -18.367 36.139 1.00 62.12 330 LYS A N 1
ATOM 2615 C CA . LYS A 1 330 ? -12.075 -19.241 35.896 1.00 62.12 330 LYS A CA 1
ATOM 2616 C C . LYS A 1 330 ? -13.341 -18.740 36.584 1.00 62.12 330 LYS A C 1
ATOM 2618 O O . LYS A 1 330 ? -14.372 -18.621 35.932 1.00 62.12 330 LYS A O 1
ATOM 2623 N N . LEU A 1 331 ? -13.266 -18.373 37.865 1.00 61.00 331 LEU A N 1
ATOM 2624 C CA . LEU A 1 331 ? -14.412 -17.794 38.579 1.00 61.00 331 LEU A CA 1
ATOM 2625 C C . LEU A 1 331 ? -14.863 -16.465 37.953 1.00 61.00 331 LEU A C 1
ATOM 2627 O O . LEU A 1 331 ? -16.062 -16.207 37.841 1.00 61.00 331 LEU A O 1
ATOM 2631 N N . ALA A 1 332 ? -13.918 -15.637 37.499 1.00 55.44 332 ALA A N 1
ATOM 2632 C CA . ALA A 1 332 ? -14.229 -14.413 36.772 1.00 55.44 332 ALA A CA 1
ATOM 2633 C C . ALA A 1 332 ? -14.863 -14.709 35.401 1.00 55.44 332 ALA A C 1
ATOM 2635 O O . ALA A 1 332 ? -15.813 -14.030 35.023 1.00 55.44 332 ALA A O 1
ATOM 2636 N N . ALA A 1 333 ? -14.393 -15.727 34.677 1.00 57.56 333 ALA A N 1
ATOM 2637 C CA . ALA A 1 333 ? -14.959 -16.155 33.399 1.00 57.56 333 ALA A CA 1
ATOM 2638 C C . ALA A 1 333 ? -16.384 -16.715 33.553 1.00 57.56 333 ALA A C 1
ATOM 2640 O O . ALA A 1 333 ? -17.263 -16.380 32.763 1.00 57.56 333 ALA A O 1
ATOM 2641 N N . GLU A 1 334 ? -16.656 -17.489 34.605 1.00 61.09 334 GLU A N 1
ATOM 2642 C CA . GLU A 1 334 ? -17.998 -18.000 34.912 1.00 61.09 334 GLU A CA 1
ATOM 2643 C C . GLU A 1 334 ? -18.975 -16.882 35.305 1.00 61.09 334 GLU A C 1
ATOM 2645 O O . GLU A 1 334 ? -20.134 -16.881 34.878 1.00 61.09 334 GLU A O 1
ATOM 2650 N N . ALA A 1 335 ? -18.520 -15.907 36.099 1.00 57.62 335 ALA A N 1
ATOM 2651 C CA . ALA A 1 335 ? -19.314 -14.729 36.443 1.00 57.62 335 ALA A CA 1
ATOM 2652 C C . ALA A 1 335 ? -19.608 -13.867 35.205 1.00 57.62 335 ALA A C 1
ATOM 2654 O O . ALA A 1 335 ? -20.743 -13.418 35.028 1.00 57.62 335 ALA A O 1
ATOM 2655 N N . ARG A 1 336 ? -18.619 -13.705 34.312 1.00 55.97 336 ARG A N 1
ATOM 2656 C CA . ARG A 1 336 ? -18.807 -13.069 33.001 1.00 55.97 336 ARG A CA 1
ATOM 2657 C C . ARG A 1 336 ? -19.864 -13.828 32.205 1.00 55.97 336 ARG A C 1
ATOM 2659 O O . ARG A 1 336 ? -20.894 -13.238 31.920 1.00 55.97 336 ARG A O 1
ATOM 2666 N N . ALA A 1 337 ? -19.707 -15.129 31.962 1.00 59.91 337 ALA A N 1
ATOM 2667 C CA . ALA A 1 337 ? -20.646 -15.940 31.176 1.00 59.91 337 ALA A CA 1
ATOM 2668 C C . ALA A 1 337 ? -22.104 -15.871 31.677 1.00 59.91 337 ALA A C 1
ATOM 2670 O O . ALA A 1 337 ? -23.043 -15.805 30.879 1.00 59.91 337 ALA A O 1
ATOM 2671 N N . LYS A 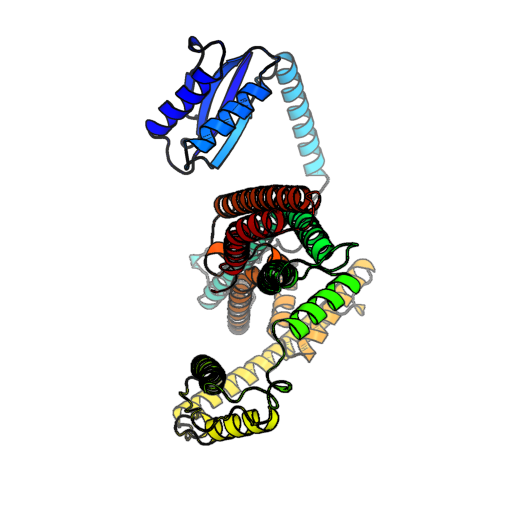1 338 ? -22.313 -15.832 32.999 1.00 61.81 338 LYS A N 1
ATOM 2672 C CA . LYS A 1 338 ? -23.649 -15.632 33.583 1.00 61.81 338 LYS A CA 1
ATOM 2673 C C . LYS A 1 338 ? -24.215 -14.251 33.259 1.00 61.81 338 LYS A C 1
ATOM 2675 O O . LYS A 1 338 ? -25.371 -14.177 32.851 1.00 61.81 338 LYS A O 1
ATOM 2680 N N . ASN A 1 339 ? -23.405 -13.197 33.381 1.00 59.88 339 ASN A N 1
ATOM 2681 C CA . ASN A 1 339 ? -23.793 -11.830 33.026 1.00 59.88 339 ASN A CA 1
ATOM 2682 C C . ASN A 1 339 ? -24.163 -11.724 31.528 1.00 59.88 339 ASN A C 1
ATOM 2684 O O . ASN A 1 339 ? -25.216 -11.179 31.196 1.00 59.88 339 ASN A O 1
ATOM 2688 N N . ILE A 1 340 ? -23.391 -12.373 30.647 1.00 62.94 340 ILE A N 1
ATOM 2689 C CA . ILE A 1 340 ? -23.635 -12.448 29.190 1.00 62.94 340 ILE A CA 1
ATOM 2690 C C . ILE A 1 340 ? -25.001 -13.032 28.873 1.00 62.94 340 ILE A C 1
ATOM 2692 O O . ILE A 1 340 ? -25.761 -12.464 28.095 1.00 62.94 340 ILE A O 1
ATOM 2696 N N . ASN A 1 341 ? -25.340 -14.163 29.491 1.00 66.69 341 ASN A N 1
ATOM 2697 C CA . ASN A 1 341 ? -26.603 -14.843 29.224 1.00 66.69 341 ASN A CA 1
ATOM 2698 C C . ASN A 1 341 ? -27.808 -13.985 29.655 1.00 66.69 341 ASN A C 1
ATOM 2700 O O . ASN A 1 341 ? -28.837 -13.956 28.979 1.00 66.69 341 ASN A O 1
ATOM 2704 N N . THR A 1 342 ? -27.674 -13.232 30.753 1.00 66.06 342 THR A N 1
ATOM 2705 C CA . THR A 1 342 ? -28.682 -12.245 31.172 1.00 66.06 342 THR A CA 1
ATOM 2706 C C . THR A 1 342 ? -28.800 -11.070 30.208 1.00 66.06 342 THR A C 1
ATOM 2708 O O . THR A 1 342 ? -29.925 -10.713 29.862 1.00 66.06 342 THR A O 1
ATOM 2711 N N . VAL A 1 343 ? -27.682 -10.499 29.751 1.00 64.69 343 VAL A N 1
ATOM 2712 C CA . VAL A 1 343 ? -27.672 -9.385 28.788 1.00 64.69 343 VAL A CA 1
ATOM 2713 C C . VAL A 1 343 ? -28.266 -9.815 27.447 1.00 64.69 343 VAL A C 1
ATOM 2715 O O . VAL A 1 343 ? -29.180 -9.167 26.941 1.00 64.69 343 VAL A O 1
ATOM 2718 N N . TYR A 1 344 ? -27.832 -10.957 26.912 1.00 70.25 344 TYR A N 1
ATOM 2719 C CA . TYR A 1 344 ? -28.362 -11.523 25.674 1.00 70.25 344 TYR A CA 1
ATOM 2720 C C . TYR A 1 344 ? -29.877 -11.736 25.753 1.00 70.25 344 TYR A C 1
ATOM 2722 O O . TYR A 1 344 ? -30.608 -11.296 24.873 1.00 70.25 344 TYR A O 1
ATOM 2730 N N . ARG A 1 345 ? -30.389 -12.330 26.842 1.00 71.00 345 ARG A N 1
ATOM 2731 C CA . ARG A 1 345 ? -31.842 -12.507 27.034 1.00 71.00 345 ARG A CA 1
ATOM 2732 C C . ARG A 1 345 ? -32.599 -11.184 27.144 1.00 71.00 345 ARG A C 1
ATOM 2734 O O . ARG A 1 345 ? -33.752 -11.121 26.720 1.00 71.00 345 ARG A O 1
ATOM 2741 N N . GLN A 1 346 ? -31.997 -10.156 27.742 1.00 65.94 346 GLN A N 1
ATOM 2742 C CA . GLN A 1 346 ? -32.593 -8.821 27.819 1.00 65.94 346 GLN A CA 1
ATOM 2743 C C . GLN A 1 346 ? -32.677 -8.188 26.425 1.00 65.94 346 GLN A C 1
ATOM 2745 O O . GLN A 1 346 ? -33.756 -7.756 26.025 1.00 65.94 346 GLN A O 1
ATOM 2750 N N . LEU A 1 347 ? -31.591 -8.227 25.652 1.00 67.38 347 LEU A N 1
ATOM 2751 C CA . LEU A 1 347 ? -31.547 -7.691 24.290 1.00 67.38 347 LEU A CA 1
ATOM 2752 C C . LEU A 1 347 ? -32.429 -8.467 23.312 1.00 67.38 347 LEU A C 1
ATOM 2754 O O . LEU A 1 347 ? -33.159 -7.855 22.542 1.00 67.38 347 LEU A O 1
ATOM 2758 N N . ALA A 1 348 ? -32.445 -9.797 23.389 1.00 74.69 348 ALA A N 1
ATOM 2759 C CA . ALA A 1 348 ? -33.278 -10.647 22.542 1.00 74.69 348 ALA A CA 1
ATOM 2760 C C . ALA A 1 348 ? -34.776 -10.357 22.725 1.00 74.69 348 ALA A C 1
ATOM 2762 O O . ALA A 1 348 ? -35.542 -10.408 21.768 1.00 74.69 348 ALA A O 1
ATOM 2763 N N . ARG A 1 349 ? -35.207 -10.006 23.947 1.00 72.50 349 ARG A N 1
ATOM 2764 C CA . ARG A 1 349 ? -36.587 -9.566 24.217 1.00 72.50 349 ARG A CA 1
ATOM 2765 C C . ARG A 1 349 ? -36.887 -8.183 23.637 1.00 72.50 349 ARG A C 1
ATOM 2767 O O . ARG A 1 349 ? -38.013 -7.944 23.220 1.00 72.50 349 ARG A O 1
ATOM 2774 N N . LEU A 1 350 ? -35.906 -7.282 23.616 1.00 66.12 350 LEU A N 1
ATOM 2775 C CA . LEU A 1 350 ? -36.057 -5.908 23.120 1.00 66.12 350 LEU A CA 1
ATOM 2776 C C . LEU A 1 350 ? -36.006 -5.822 21.585 1.00 66.12 350 LEU A C 1
ATOM 2778 O O . LEU A 1 350 ? -36.769 -5.062 20.982 1.00 66.12 350 LEU A O 1
ATOM 2782 N N . PHE A 1 351 ? -35.144 -6.624 20.956 1.00 69.88 351 PHE A N 1
ATOM 2783 C CA . PHE A 1 351 ? -34.963 -6.712 19.505 1.00 69.88 351 PHE A CA 1
ATOM 2784 C C . PHE A 1 351 ? -35.873 -7.744 18.829 1.00 69.88 351 PHE A C 1
ATOM 2786 O O . PHE A 1 351 ? -35.740 -7.973 17.630 1.00 69.88 351 PHE A O 1
ATOM 2793 N N . HIS A 1 352 ? -36.816 -8.354 19.557 1.00 73.06 352 HIS A N 1
ATOM 2794 C CA . HIS A 1 352 ? -37.692 -9.364 18.973 1.00 73.06 352 HIS A CA 1
ATOM 2795 C C . HIS A 1 352 ? -38.620 -8.743 17.905 1.00 73.06 352 HIS A C 1
ATOM 2797 O O . HIS A 1 352 ? -39.425 -7.866 18.240 1.00 73.06 352 HIS A O 1
ATOM 2803 N N . PRO A 1 353 ? -38.566 -9.199 16.638 1.00 66.06 353 PRO A N 1
ATOM 2804 C CA . PRO A 1 353 ? -39.319 -8.594 15.537 1.00 66.06 353 PRO A CA 1
ATOM 2805 C C . PRO A 1 353 ? -40.841 -8.792 15.653 1.00 66.06 353 PRO A C 1
ATOM 2807 O O . PRO A 1 353 ? -41.597 -8.004 15.090 1.00 66.06 353 PRO A O 1
ATOM 2810 N N . ASP A 1 354 ? -41.320 -9.791 16.407 1.00 68.06 354 ASP A N 1
ATOM 2811 C CA . ASP A 1 354 ? -42.770 -10.015 16.601 1.00 68.06 354 ASP A CA 1
ATOM 2812 C C . ASP A 1 354 ? -43.468 -8.980 17.494 1.00 68.06 354 ASP A C 1
ATOM 2814 O O . ASP A 1 354 ? -44.695 -8.941 17.537 1.00 68.06 354 ASP A O 1
ATOM 2818 N N . LEU A 1 355 ? -42.716 -8.131 18.200 1.00 59.47 355 LEU A N 1
ATOM 2819 C CA . LEU A 1 355 ? -43.290 -7.104 19.074 1.00 59.47 355 LEU A CA 1
ATOM 2820 C C . LEU A 1 355 ? -43.550 -5.769 18.358 1.00 59.47 355 LEU A C 1
ATOM 2822 O O . LEU A 1 355 ? -44.077 -4.848 18.979 1.00 59.47 355 LEU A O 1
ATOM 2826 N N . GLU A 1 356 ? -43.209 -5.646 17.072 1.00 59.81 356 GLU A N 1
ATOM 2827 C CA . GLU A 1 356 ? -43.361 -4.404 16.308 1.00 59.81 356 GLU A CA 1
ATOM 2828 C C . GLU A 1 356 ? -44.307 -4.535 15.114 1.00 59.81 356 GLU A C 1
ATOM 2830 O O . GLU A 1 356 ? -44.202 -5.444 14.290 1.00 59.81 356 GLU A O 1
ATOM 2835 N N . GLN A 1 357 ? -45.250 -3.590 15.040 1.00 59.88 357 GLN A N 1
ATOM 2836 C CA . GLN A 1 357 ? -46.270 -3.504 13.990 1.00 59.88 357 GLN A CA 1
ATOM 2837 C C . GLN A 1 357 ? -45.833 -2.633 12.801 1.00 59.88 357 GLN A C 1
ATOM 2839 O O . GLN A 1 357 ? -46.442 -2.714 11.738 1.00 59.88 357 GLN A O 1
ATOM 2844 N N . ASP A 1 358 ? -44.779 -1.827 12.961 1.00 76.50 358 ASP A N 1
ATOM 2845 C CA . ASP A 1 358 ? -44.225 -0.982 11.901 1.00 76.50 358 ASP A CA 1
ATOM 2846 C C . ASP A 1 358 ? -43.238 -1.787 11.023 1.00 76.50 358 ASP A C 1
ATOM 2848 O O . ASP A 1 358 ? -42.258 -2.330 11.550 1.00 76.50 358 ASP A O 1
ATOM 2852 N N . PRO A 1 359 ? -43.467 -1.891 9.698 1.00 71.00 359 PRO A N 1
ATOM 2853 C CA . PRO A 1 359 ? -42.646 -2.701 8.799 1.00 71.00 359 PRO A CA 1
ATOM 2854 C C . PRO A 1 359 ? -41.183 -2.239 8.688 1.00 71.00 359 PRO A C 1
ATOM 2856 O O . PRO A 1 359 ? -40.301 -3.086 8.519 1.00 71.00 359 PRO A O 1
ATOM 2859 N N . GLU A 1 360 ? -40.884 -0.941 8.812 1.00 66.81 360 GLU A N 1
ATOM 2860 C CA . GLU A 1 360 ? -39.498 -0.452 8.718 1.00 66.81 360 GLU A CA 1
ATOM 2861 C C . GLU A 1 360 ? -38.699 -0.739 9.995 1.00 66.81 360 GLU A C 1
ATOM 2863 O O . GLU A 1 360 ? -37.533 -1.147 9.940 1.00 66.81 360 GLU A O 1
ATOM 2868 N N . LEU A 1 361 ? -39.334 -0.571 11.159 1.00 65.94 361 LEU A N 1
ATOM 2869 C CA . LEU A 1 361 ? -38.728 -0.881 12.456 1.00 65.94 361 LEU A CA 1
ATOM 2870 C C . LEU A 1 361 ? -38.537 -2.390 12.634 1.00 65.94 361 LEU A C 1
ATOM 2872 O O . LEU A 1 361 ? -37.479 -2.819 13.098 1.00 65.94 361 LEU A O 1
ATOM 2876 N N . LYS A 1 362 ? -39.474 -3.196 12.123 1.00 73.88 362 LYS A N 1
ATOM 2877 C CA . LYS A 1 362 ? -39.363 -4.657 12.109 1.00 73.88 362 LYS A CA 1
ATOM 2878 C C . LYS A 1 362 ? -38.131 -5.141 11.339 1.00 73.88 362 LYS A C 1
ATOM 2880 O O . LYS A 1 362 ? -37.395 -5.981 11.849 1.00 73.88 362 LYS A O 1
ATOM 2885 N N . SER A 1 363 ? -37.842 -4.563 10.168 1.00 71.69 363 SER A N 1
ATOM 2886 C CA . SER A 1 363 ? -36.630 -4.887 9.393 1.00 71.69 363 SER A CA 1
ATOM 2887 C C . SER A 1 363 ? -35.339 -4.494 10.126 1.00 71.69 363 SER A C 1
ATOM 2889 O O . SER A 1 363 ? -34.367 -5.256 10.147 1.00 71.69 363 SER A O 1
ATOM 2891 N N . LYS A 1 364 ? -35.328 -3.324 10.781 1.00 69.75 364 LYS A N 1
ATOM 2892 C CA . LYS A 1 364 ? -34.189 -2.874 11.600 1.00 69.75 364 LYS A CA 1
ATOM 2893 C C . LYS A 1 364 ? -33.952 -3.805 12.791 1.00 69.75 364 LYS A C 1
ATOM 2895 O O . LYS A 1 364 ? -32.811 -4.204 13.025 1.00 69.75 364 LYS A O 1
ATOM 2900 N N . LYS A 1 365 ? -35.010 -4.201 13.504 1.00 75.12 365 LYS A N 1
ATOM 2901 C CA . LYS A 1 365 ? -34.924 -5.160 14.614 1.00 75.12 365 LYS A CA 1
ATOM 2902 C C . LYS A 1 365 ? -34.507 -6.551 14.176 1.00 75.12 365 LYS A C 1
ATOM 2904 O O . LYS A 1 365 ? -33.712 -7.176 14.864 1.00 75.12 365 LYS A O 1
ATOM 2909 N N . GLU A 1 366 ? -34.959 -7.011 13.015 1.00 77.94 366 GLU A N 1
ATOM 2910 C CA . GLU A 1 366 ? -34.537 -8.301 12.475 1.00 77.94 366 GLU A CA 1
ATOM 2911 C C . GLU A 1 366 ? -33.028 -8.327 12.179 1.00 77.94 366 GLU A C 1
ATOM 2913 O O . GLU A 1 366 ? -32.354 -9.309 12.491 1.00 77.94 366 GLU A O 1
ATOM 2918 N N . ARG A 1 367 ? -32.468 -7.232 11.642 1.00 77.94 367 ARG A N 1
ATOM 2919 C CA . ARG A 1 367 ? -31.017 -7.101 11.429 1.00 77.94 367 ARG A CA 1
ATOM 2920 C C . ARG A 1 367 ? -30.245 -7.101 12.752 1.00 77.94 367 ARG A C 1
ATOM 2922 O O . ARG A 1 367 ? -29.283 -7.850 12.881 1.00 77.94 367 ARG A O 1
ATOM 2929 N N . LEU A 1 368 ? -30.705 -6.324 13.736 1.00 75.12 368 LEU A N 1
ATOM 2930 C CA . LEU A 1 368 ? -30.100 -6.266 15.074 1.00 75.12 368 LEU A CA 1
ATOM 2931 C C . LEU A 1 368 ? -30.181 -7.610 15.809 1.00 75.12 368 LEU A C 1
ATOM 2933 O O . LEU A 1 368 ? -29.237 -7.993 16.492 1.00 75.12 368 LEU A O 1
ATOM 2937 N N . MET A 1 369 ? -31.278 -8.352 15.643 1.00 78.75 369 MET A N 1
ATOM 2938 C CA . MET A 1 369 ? -31.444 -9.681 16.229 1.00 78.75 369 MET A CA 1
ATOM 2939 C C . MET A 1 369 ? -30.511 -10.711 15.577 1.00 78.75 369 MET A C 1
ATOM 2941 O O . MET A 1 369 ? -29.938 -11.540 16.283 1.00 78.75 369 MET A O 1
ATOM 2945 N N . LYS A 1 370 ? -30.306 -10.648 14.253 1.00 81.38 370 LYS A N 1
ATOM 2946 C CA . LYS A 1 370 ? -29.326 -11.498 13.550 1.00 81.38 370 LYS A CA 1
ATOM 2947 C C . LYS A 1 370 ? -27.896 -11.209 14.010 1.00 81.38 370 LYS A C 1
ATOM 2949 O O . LYS A 1 370 ? -27.170 -12.147 14.319 1.00 81.38 370 LYS A O 1
ATOM 2954 N N . GLU A 1 371 ? -27.527 -9.934 14.126 1.00 76.94 371 GLU A N 1
ATOM 2955 C CA . GLU A 1 371 ? -26.220 -9.500 14.646 1.00 76.94 371 GLU A CA 1
ATOM 2956 C C . GLU A 1 371 ? -26.015 -9.963 16.102 1.00 76.94 371 GLU A C 1
ATOM 2958 O O . GLU A 1 371 ? -24.980 -10.536 16.427 1.00 76.94 371 GLU A O 1
ATOM 2963 N N . LEU A 1 372 ? -27.038 -9.823 16.959 1.00 78.44 372 LEU A N 1
ATOM 2964 C CA . LEU A 1 372 ? -27.009 -10.293 18.349 1.00 78.44 372 LEU A CA 1
ATOM 2965 C C . LEU A 1 372 ? -26.858 -11.819 18.459 1.00 78.44 372 LEU A C 1
ATOM 2967 O O . LEU A 1 372 ? -26.155 -12.308 19.341 1.00 78.44 372 LEU A O 1
ATOM 2971 N N . THR A 1 373 ? -27.542 -12.570 17.595 1.00 80.69 373 THR A N 1
ATOM 2972 C CA . THR A 1 373 ? -27.512 -14.041 17.616 1.00 80.69 373 THR A CA 1
ATOM 2973 C C . THR A 1 373 ? -26.153 -14.558 17.148 1.00 80.69 373 THR A C 1
ATOM 2975 O O . THR A 1 373 ? -25.572 -15.400 17.824 1.00 80.69 373 THR A O 1
ATOM 2978 N N . ALA A 1 374 ? -25.600 -13.992 16.069 1.00 78.44 374 ALA A N 1
ATOM 2979 C CA . ALA A 1 374 ? -24.264 -14.335 15.579 1.00 78.44 374 ALA A CA 1
ATOM 2980 C C . ALA A 1 374 ? -23.176 -14.038 16.626 1.00 78.44 374 ALA A C 1
ATOM 2982 O O . ALA A 1 374 ? -22.310 -14.872 16.881 1.00 78.44 374 ALA A O 1
ATOM 2983 N N . ALA A 1 375 ? -23.271 -12.884 17.290 1.00 71.81 375 ALA A N 1
ATOM 2984 C CA . ALA A 1 375 ? -22.390 -12.511 18.391 1.00 71.81 375 ALA A CA 1
ATOM 2985 C C . ALA A 1 375 ? -22.470 -13.492 19.576 1.00 71.81 375 ALA A C 1
ATOM 2987 O O . ALA A 1 375 ? -21.455 -13.891 20.144 1.00 71.81 375 ALA A O 1
ATOM 2988 N N . TYR A 1 376 ? -23.682 -13.928 19.935 1.00 73.19 376 TYR A N 1
ATOM 2989 C CA . TYR A 1 376 ? -23.899 -14.906 21.003 1.00 73.19 376 TYR A CA 1
ATOM 2990 C C . TYR A 1 376 ? -23.346 -16.293 20.670 1.00 73.19 376 TYR A C 1
ATOM 2992 O O . TYR A 1 376 ? -22.725 -16.917 21.531 1.00 73.19 376 TYR A O 1
ATOM 3000 N N . GLU A 1 377 ? -23.524 -16.760 19.435 1.00 75.81 377 GLU A N 1
ATOM 3001 C CA . GLU A 1 377 ? -22.977 -18.037 18.962 1.00 75.81 377 GLU A CA 1
ATOM 3002 C C . GLU A 1 377 ? -21.445 -18.027 18.902 1.00 75.81 377 GLU A C 1
ATOM 3004 O O . GLU A 1 377 ? -20.814 -19.014 19.277 1.00 75.81 377 GLU A O 1
ATOM 3009 N N . ALA A 1 378 ? -20.844 -16.898 18.513 1.00 69.06 378 ALA A N 1
ATOM 3010 C CA . ALA A 1 378 ? -19.394 -16.706 18.505 1.00 69.06 378 ALA A CA 1
ATOM 3011 C C . ALA A 1 378 ? -18.785 -16.543 19.914 1.00 69.06 378 ALA A C 1
ATOM 3013 O O . ALA A 1 378 ? -17.564 -16.505 20.055 1.00 69.06 378 ALA A O 1
ATOM 3014 N N . GLY A 1 379 ? -19.611 -16.432 20.965 1.00 60.47 379 GLY A N 1
ATOM 3015 C CA . GLY A 1 379 ? -19.146 -16.086 22.311 1.00 60.47 379 GLY A CA 1
ATOM 3016 C C . GLY A 1 379 ? -18.549 -14.677 22.394 1.00 60.47 379 GLY A C 1
ATOM 3017 O O . GLY A 1 379 ? -17.824 -14.370 23.343 1.00 60.47 379 GLY A O 1
ATOM 3018 N N . ASP A 1 380 ? -18.857 -13.829 21.412 1.00 63.53 380 ASP A N 1
ATOM 3019 C CA . ASP A 1 380 ? -18.344 -12.478 21.267 1.00 63.53 380 ASP A CA 1
ATOM 3020 C C . ASP A 1 380 ? -19.085 -11.542 22.230 1.00 63.53 380 ASP A C 1
ATOM 3022 O O . ASP A 1 380 ? -20.095 -10.894 21.939 1.00 63.53 380 ASP A O 1
ATOM 3026 N N . LEU A 1 381 ? -18.560 -11.511 23.452 1.00 62.44 381 LEU A N 1
ATOM 3027 C CA . LEU A 1 381 ? -19.016 -10.639 24.524 1.00 62.44 381 LEU A CA 1
ATOM 3028 C C . LEU A 1 381 ? -19.009 -9.161 24.113 1.00 62.44 381 LEU A C 1
ATOM 3030 O O . LEU A 1 381 ? -19.847 -8.373 24.568 1.00 62.44 381 LEU A O 1
ATOM 3034 N N . HIS A 1 382 ? -18.055 -8.792 23.268 1.00 57.22 382 HIS A N 1
ATOM 3035 C CA . HIS A 1 382 ? -17.791 -7.424 22.887 1.00 57.22 382 HIS A CA 1
ATOM 3036 C C . HIS A 1 382 ? -18.947 -6.854 22.049 1.00 57.22 382 HIS A C 1
ATOM 3038 O O . HIS A 1 382 ? -19.512 -5.807 22.390 1.00 57.22 382 HIS A O 1
ATOM 3044 N N . THR A 1 383 ? -19.395 -7.577 21.022 1.00 64.31 383 THR A N 1
ATOM 3045 C CA . THR A 1 383 ? -20.507 -7.136 20.161 1.00 64.31 383 THR A CA 1
ATOM 3046 C C . THR A 1 383 ? -21.864 -7.155 20.867 1.00 64.31 383 THR A C 1
ATOM 3048 O O . THR A 1 383 ? -22.663 -6.235 20.667 1.00 64.31 383 THR A O 1
ATOM 3051 N N . ILE A 1 384 ? -22.116 -8.118 21.763 1.00 69.12 384 ILE A N 1
ATOM 3052 C CA . ILE A 1 384 ? -23.365 -8.191 22.550 1.00 69.12 384 ILE A CA 1
ATOM 3053 C C . ILE A 1 384 ? -23.521 -6.963 23.457 1.00 69.12 384 ILE A C 1
ATOM 3055 O O . ILE A 1 384 ? -24.576 -6.324 23.469 1.00 69.12 384 ILE A O 1
ATOM 3059 N N . LEU A 1 385 ? -22.474 -6.599 24.202 1.00 64.44 385 LEU A N 1
ATOM 3060 C CA . LEU A 1 385 ? -22.511 -5.426 25.085 1.00 64.44 385 LEU A CA 1
ATOM 3061 C C . LEU A 1 385 ? -22.500 -4.120 24.279 1.00 64.44 385 LEU A C 1
ATOM 3063 O O . LEU A 1 385 ? -23.164 -3.155 24.659 1.00 64.44 385 LEU A O 1
ATOM 3067 N N . GLY A 1 386 ? -21.810 -4.093 23.134 1.00 64.31 386 GLY A N 1
ATOM 3068 C CA . GL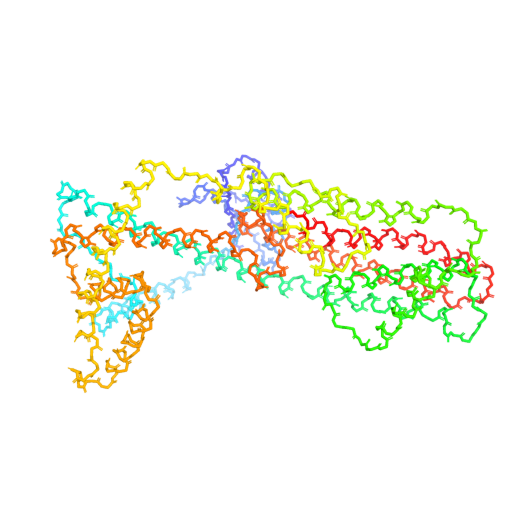Y A 1 386 ? -21.858 -2.977 22.188 1.00 64.31 386 GLY A CA 1
ATOM 3069 C C . GLY A 1 386 ? -23.260 -2.736 21.611 1.00 64.31 386 GLY A C 1
ATOM 3070 O O . GLY A 1 386 ? -23.643 -1.587 21.382 1.00 64.31 386 GLY A O 1
ATOM 3071 N N . LEU A 1 387 ? -24.055 -3.792 21.409 1.00 69.31 387 LEU A N 1
ATOM 3072 C CA . LEU A 1 387 ? -25.464 -3.700 21.008 1.00 69.31 387 LEU A CA 1
ATOM 3073 C C . LEU A 1 387 ? -26.363 -3.186 22.147 1.00 69.31 387 LEU A C 1
ATOM 3075 O O . LEU A 1 387 ? -27.213 -2.332 21.889 1.00 69.31 387 LEU A O 1
ATOM 3079 N N . GLU A 1 388 ? -26.151 -3.622 23.400 1.00 68.44 388 GLU A N 1
ATOM 3080 C CA . GLU A 1 388 ? -26.849 -3.059 24.580 1.00 68.44 388 GLU A CA 1
ATOM 3081 C C . GLU A 1 388 ? -26.572 -1.563 24.717 1.00 68.44 388 GLU A C 1
ATOM 3083 O O . GLU A 1 388 ? -27.483 -0.766 24.949 1.00 68.44 388 GLU A O 1
ATOM 3088 N N . LEU A 1 389 ? -25.313 -1.170 24.517 1.00 64.12 389 LEU A N 1
ATOM 3089 C CA . LEU A 1 389 ? -24.885 0.214 24.620 1.00 64.12 389 LEU A CA 1
ATOM 3090 C C . LEU A 1 389 ? -25.477 1.086 23.507 1.00 64.12 389 LEU A C 1
ATOM 3092 O O . LEU A 1 389 ? -26.008 2.154 23.806 1.00 64.12 389 LEU A O 1
ATOM 3096 N N . ARG A 1 390 ? -25.436 0.626 22.248 1.00 64.19 390 ARG A N 1
ATOM 3097 C CA . ARG A 1 390 ? -26.083 1.307 21.109 1.00 64.19 390 ARG A CA 1
ATOM 3098 C C . ARG A 1 390 ? -27.585 1.485 21.340 1.00 64.19 390 ARG A C 1
ATOM 3100 O O . ARG A 1 390 ? -28.148 2.521 21.001 1.00 64.19 390 ARG A O 1
ATOM 3107 N N . TRP A 1 391 ? -28.239 0.503 21.955 1.00 67.00 391 TRP A N 1
ATOM 3108 C CA . TRP A 1 391 ? -29.655 0.606 22.301 1.00 67.00 391 TRP A CA 1
ATOM 3109 C C . TRP A 1 391 ? -29.918 1.618 23.423 1.00 67.00 391 TRP A C 1
ATOM 3111 O O . TRP A 1 391 ? -30.803 2.459 23.290 1.00 67.00 391 TRP A O 1
ATOM 3121 N N . LEU A 1 392 ? -29.115 1.601 24.492 1.00 63.06 392 LEU A N 1
ATOM 3122 C CA . LEU A 1 392 ? -29.195 2.578 25.587 1.00 63.06 392 LEU A CA 1
ATOM 3123 C C . LEU A 1 392 ? -28.931 4.021 25.116 1.00 63.06 392 LEU A C 1
ATOM 3125 O O . LEU A 1 392 ? -29.551 4.948 25.637 1.00 63.06 392 LEU A O 1
ATOM 3129 N N . GLN A 1 393 ? -28.048 4.206 24.127 1.00 57.06 393 GLN A N 1
ATOM 3130 C CA . GLN A 1 393 ? -27.763 5.493 23.473 1.00 57.06 393 GLN A CA 1
ATOM 3131 C C . GLN A 1 393 ? -28.979 6.054 22.722 1.00 57.06 393 GLN A C 1
ATOM 3133 O O . GLN A 1 393 ? -29.238 7.250 22.783 1.00 57.06 393 GLN A O 1
ATOM 3138 N N . ASN A 1 394 ? -29.769 5.190 22.083 1.00 57.53 394 ASN A N 1
ATOM 3139 C CA . ASN A 1 394 ? -30.961 5.589 21.328 1.00 57.53 394 ASN A CA 1
ATOM 3140 C C . ASN A 1 394 ? -32.198 5.863 22.211 1.00 57.53 394 ASN A C 1
ATOM 3142 O O . ASN A 1 394 ? -33.219 6.315 21.697 1.00 57.53 394 ASN A O 1
ATOM 3146 N N . HIS A 1 395 ? -32.129 5.579 23.519 1.00 52.22 395 HIS A N 1
ATOM 3147 C CA . HIS A 1 395 ? -33.270 5.633 24.445 1.00 52.22 395 HIS A CA 1
ATOM 3148 C C . HIS A 1 395 ? -33.041 6.507 25.696 1.00 52.22 395 HIS A C 1
ATOM 3150 O O . HIS A 1 395 ? -33.683 6.275 26.721 1.00 52.22 395 HIS A O 1
ATOM 3156 N N . ASP A 1 396 ? -32.154 7.510 25.630 1.00 48.16 396 ASP A N 1
ATOM 3157 C CA . ASP A 1 396 ? -31.904 8.480 26.717 1.00 48.16 396 ASP A CA 1
ATOM 3158 C C . ASP A 1 396 ? -31.643 7.821 28.092 1.00 48.16 396 ASP A C 1
ATOM 3160 O O . ASP A 1 396 ? -32.133 8.253 29.142 1.00 48.16 396 ASP A O 1
ATOM 3164 N N . GLY A 1 397 ? -30.888 6.717 28.111 1.00 53.00 397 GLY A N 1
ATOM 3165 C CA . GLY A 1 397 ? -30.519 6.044 29.355 1.00 53.00 397 GLY A CA 1
ATOM 3166 C C . GLY A 1 397 ? -29.504 6.858 30.164 1.00 53.00 397 GLY A C 1
ATOM 3167 O O . GLY A 1 397 ? -28.463 7.235 29.643 1.00 53.00 397 GLY A O 1
ATOM 3168 N N . ASP A 1 398 ? -29.763 7.098 31.451 1.00 57.69 398 ASP A N 1
ATOM 3169 C CA . ASP A 1 398 ? -28.788 7.694 32.378 1.00 57.69 398 ASP A CA 1
ATOM 3170 C C . ASP A 1 398 ? -27.807 6.615 32.882 1.00 57.69 398 ASP A C 1
ATOM 3172 O O . ASP A 1 398 ? -28.229 5.568 33.387 1.00 57.69 398 ASP A O 1
ATOM 3176 N N . ILE A 1 399 ? -26.496 6.877 32.782 1.00 61.81 399 ILE A N 1
ATOM 3177 C CA . ILE A 1 399 ? -25.403 5.998 33.257 1.00 61.81 399 ILE A CA 1
ATOM 3178 C C . ILE A 1 399 ? -25.587 5.640 34.740 1.00 61.81 399 ILE A C 1
ATOM 3180 O O . ILE A 1 399 ? -25.199 4.556 35.178 1.00 61.81 399 ILE A O 1
ATOM 3184 N N . SER A 1 400 ? -26.232 6.524 35.503 1.00 59.84 400 SER A N 1
ATOM 3185 C CA . SER A 1 400 ? -26.534 6.355 36.928 1.00 59.84 400 SER A CA 1
ATOM 3186 C C . SER A 1 400 ? -27.451 5.161 37.235 1.00 59.84 400 SER A C 1
ATOM 3188 O O . SER A 1 400 ? -27.534 4.736 38.384 1.00 59.84 400 SER A O 1
ATOM 3190 N N . ARG A 1 401 ? -28.141 4.604 36.228 1.00 63.62 401 ARG A N 1
ATOM 3191 C CA . ARG A 1 401 ? -29.034 3.438 36.371 1.00 63.62 401 ARG A CA 1
ATOM 3192 C C . ARG A 1 401 ? -28.327 2.090 36.197 1.00 63.62 401 ARG A C 1
ATOM 3194 O O . ARG A 1 401 ? -28.950 1.051 36.414 1.00 63.62 401 ARG A O 1
ATOM 3201 N N . LEU A 1 402 ? -27.061 2.084 35.782 1.00 67.12 402 LEU A N 1
ATOM 3202 C CA . LEU A 1 402 ? -26.282 0.864 35.574 1.00 67.12 402 LEU A CA 1
ATOM 3203 C C . LEU A 1 402 ? -25.632 0.411 36.887 1.00 67.12 402 LEU A C 1
ATOM 3205 O O . LEU A 1 402 ? -25.113 1.229 37.642 1.00 67.12 402 LEU A O 1
ATOM 3209 N N . SER A 1 403 ? -25.640 -0.899 37.155 1.00 72.31 403 SER A N 1
ATOM 3210 C CA . SER A 1 403 ? -24.926 -1.458 38.306 1.00 72.31 403 SER A CA 1
ATOM 3211 C C . SER A 1 403 ? -23.409 -1.377 38.111 1.00 72.31 403 SER A C 1
ATOM 3213 O O . SER A 1 403 ? -22.911 -1.431 36.984 1.00 72.31 403 SER A O 1
ATOM 3215 N N . ASP A 1 404 ? -22.662 -1.310 39.215 1.00 71.62 404 ASP A N 1
ATOM 3216 C CA . ASP A 1 404 ? -21.195 -1.264 39.181 1.00 71.62 404 ASP A CA 1
ATOM 3217 C C . ASP A 1 404 ? -20.578 -2.474 38.459 1.00 71.62 404 ASP A C 1
ATOM 3219 O O . ASP A 1 404 ? -19.620 -2.307 37.703 1.00 71.62 404 ASP A O 1
ATOM 3223 N N . ASP A 1 405 ? -21.166 -3.666 38.602 1.00 68.31 405 ASP A N 1
ATOM 3224 C CA . ASP A 1 405 ? -20.721 -4.880 37.903 1.00 68.31 405 ASP A CA 1
ATOM 3225 C C . ASP A 1 405 ? -20.893 -4.772 36.377 1.00 68.31 405 ASP A C 1
ATOM 3227 O O . ASP A 1 405 ? -20.023 -5.206 35.617 1.00 68.31 405 ASP A O 1
ATOM 3231 N N . LYS A 1 406 ? -21.990 -4.153 35.906 1.00 67.75 406 LYS A N 1
ATOM 3232 C CA . LYS A 1 406 ? -22.208 -3.886 34.473 1.00 67.75 406 LYS A CA 1
ATOM 3233 C C . LYS A 1 406 ? -21.215 -2.846 33.951 1.00 67.75 406 LYS A C 1
ATOM 3235 O O . LYS A 1 406 ? -20.631 -3.042 32.890 1.00 67.75 406 LYS A O 1
ATOM 3240 N N . LEU A 1 407 ? -20.967 -1.776 34.711 1.00 70.19 407 LEU A N 1
ATOM 3241 C CA . LEU A 1 407 ? -19.997 -0.738 34.339 1.00 70.19 407 LEU A CA 1
ATOM 3242 C C . LEU A 1 407 ? -18.567 -1.281 34.236 1.00 70.19 407 LEU A C 1
ATOM 3244 O O . LEU A 1 407 ? -17.830 -0.888 33.331 1.00 70.19 407 LEU A O 1
ATOM 3248 N N . GLN A 1 408 ? -18.169 -2.196 35.124 1.00 73.62 408 GLN A N 1
ATOM 3249 C CA . GLN A 1 408 ? -16.863 -2.858 35.045 1.00 73.62 408 GLN A CA 1
ATOM 3250 C C . GLN A 1 408 ? -16.747 -3.758 33.811 1.00 73.62 408 GLN A C 1
ATOM 3252 O O . GLN A 1 408 ? -15.739 -3.689 33.109 1.00 73.62 408 GLN A O 1
ATOM 3257 N N . ALA A 1 409 ? -17.782 -4.548 33.509 1.00 66.44 409 ALA A N 1
ATOM 3258 C CA . ALA A 1 409 ? -17.810 -5.377 32.304 1.00 66.44 409 ALA A CA 1
ATOM 3259 C C . ALA A 1 409 ? -17.735 -4.530 31.019 1.00 66.44 409 ALA A C 1
ATOM 3261 O O . ALA A 1 409 ? -16.954 -4.845 30.125 1.00 66.44 409 ALA A O 1
ATOM 3262 N N . TYR A 1 410 ? -18.471 -3.415 30.953 1.00 68.31 410 TYR A N 1
ATOM 3263 C CA . TYR A 1 410 ? -18.392 -2.484 29.824 1.00 68.31 410 TYR A CA 1
ATOM 3264 C C . TYR A 1 410 ? -17.033 -1.803 29.703 1.00 68.31 410 TYR A C 1
ATOM 3266 O O . TYR A 1 410 ? -16.537 -1.628 28.596 1.00 68.31 410 TYR A O 1
ATOM 3274 N N . THR A 1 411 ? -16.427 -1.413 30.827 1.00 75.12 411 THR A N 1
ATOM 3275 C CA . THR A 1 411 ? -15.090 -0.806 30.815 1.00 75.12 411 THR A CA 1
ATOM 3276 C C . THR A 1 411 ? -14.079 -1.775 30.209 1.00 75.12 411 THR A C 1
ATOM 3278 O O . THR A 1 411 ? -13.339 -1.376 29.318 1.00 75.12 411 THR A O 1
ATOM 3281 N N . ALA A 1 412 ? -14.108 -3.050 30.614 1.00 75.38 412 ALA A N 1
ATOM 3282 C CA . ALA A 1 412 ? -13.224 -4.075 30.062 1.00 75.38 412 ALA A CA 1
ATOM 3283 C C . ALA A 1 412 ? -13.423 -4.263 28.545 1.00 75.38 412 ALA A C 1
ATOM 3285 O O . ALA A 1 412 ? -12.450 -4.265 27.800 1.00 75.38 412 ALA A O 1
ATOM 3286 N N . ALA A 1 413 ? -14.674 -4.336 28.077 1.00 69.56 413 ALA A N 1
ATOM 3287 C CA . ALA A 1 413 ? -14.975 -4.478 26.649 1.00 69.56 413 ALA A CA 1
ATOM 3288 C C . ALA A 1 413 ? -14.549 -3.253 25.811 1.00 69.56 413 ALA A C 1
ATOM 3290 O O . ALA A 1 413 ? -14.127 -3.402 24.668 1.00 69.56 413 ALA A O 1
ATOM 3291 N N . LEU A 1 414 ? -14.653 -2.036 26.360 1.00 70.31 414 LEU A N 1
ATOM 3292 C CA . LEU A 1 414 ? -14.204 -0.805 25.693 1.00 70.31 414 LEU A CA 1
ATOM 3293 C C . LEU A 1 414 ? -12.673 -0.672 25.676 1.00 70.31 414 LEU A C 1
ATOM 3295 O O . LEU A 1 414 ? -12.113 -0.079 24.752 1.00 70.31 414 LEU A O 1
ATOM 3299 N N . GLU A 1 415 ? -11.987 -1.193 26.693 1.00 79.19 415 GLU A N 1
ATOM 3300 C CA . GLU A 1 415 ? -10.524 -1.260 26.717 1.00 79.19 415 GLU A CA 1
ATOM 3301 C C . GLU A 1 415 ? -9.998 -2.224 25.649 1.00 79.19 415 GLU A C 1
ATOM 3303 O O . GLU A 1 415 ? -9.104 -1.841 24.899 1.00 79.19 415 GLU A O 1
ATOM 3308 N N . GLU A 1 416 ? -10.608 -3.402 25.510 1.00 76.56 416 GLU A N 1
ATOM 3309 C CA . GLU A 1 416 ? -10.307 -4.369 24.444 1.00 76.56 416 GLU A CA 1
ATOM 3310 C C . GLU A 1 416 ? -10.542 -3.765 23.050 1.00 76.56 416 GLU A C 1
ATOM 3312 O O . GLU A 1 416 ? -9.639 -3.742 22.214 1.00 76.56 416 GLU A O 1
ATOM 3317 N N . GLN A 1 417 ? -11.682 -3.103 22.838 1.00 74.00 417 GLN A N 1
ATOM 3318 C CA . GLN A 1 417 ? -11.940 -2.387 21.585 1.00 74.00 417 GLN A CA 1
ATOM 3319 C C . GLN A 1 417 ? -10.916 -1.295 21.288 1.00 74.00 417 GLN A C 1
ATOM 3321 O O . GLN A 1 417 ? -10.565 -1.042 20.139 1.00 74.00 417 GLN A O 1
ATOM 3326 N N . SER A 1 418 ? -10.456 -0.598 22.326 1.00 82.19 418 SER A N 1
ATOM 3327 C CA . SER A 1 418 ? -9.424 0.416 22.148 1.00 82.19 418 SER A CA 1
ATOM 3328 C C . SER A 1 418 ? -8.125 -0.218 21.655 1.00 82.19 418 SER A C 1
ATOM 3330 O O . SER A 1 418 ? -7.470 0.378 20.809 1.00 82.19 418 SER A O 1
ATOM 3332 N N . THR A 1 419 ? -7.770 -1.408 22.153 1.00 83.69 419 THR A N 1
ATOM 3333 C CA . THR A 1 419 ? -6.579 -2.135 21.690 1.00 83.69 419 THR A CA 1
ATOM 3334 C C . THR A 1 419 ? -6.728 -2.651 20.260 1.00 83.69 419 THR A C 1
ATOM 3336 O O . THR A 1 419 ? -5.777 -2.558 19.491 1.00 83.69 419 THR A O 1
ATOM 3339 N N . GLU A 1 420 ? -7.921 -3.103 19.864 1.00 81.88 420 GLU A N 1
ATOM 3340 C CA . GLU A 1 420 ? -8.204 -3.510 18.480 1.00 81.88 420 GLU A CA 1
ATOM 3341 C C . GLU A 1 420 ? -8.101 -2.334 17.508 1.00 81.88 420 GLU A C 1
ATOM 3343 O O . GLU A 1 420 ? -7.426 -2.440 16.490 1.00 81.88 420 GLU A O 1
ATOM 3348 N N . ILE A 1 421 ? -8.707 -1.186 17.837 1.00 81.38 421 ILE A N 1
ATOM 3349 C CA . ILE A 1 421 ? -8.639 0.002 16.974 1.00 81.38 421 ILE A CA 1
ATOM 3350 C C . ILE A 1 421 ? -7.207 0.551 16.916 1.00 81.38 421 ILE A C 1
ATOM 3352 O O . ILE A 1 421 ? -6.772 1.016 15.868 1.00 81.38 421 ILE A O 1
ATOM 3356 N N . GLU A 1 422 ? -6.455 0.509 18.019 1.00 88.25 422 GLU A N 1
ATOM 3357 C CA . GLU A 1 422 ? -5.031 0.872 18.018 1.00 88.25 422 GLU A CA 1
ATOM 3358 C C . GLU A 1 422 ? -4.230 -0.035 17.068 1.00 88.25 422 GLU A C 1
ATOM 3360 O O . GLU A 1 422 ? -3.442 0.472 16.270 1.00 88.25 422 GLU A O 1
ATOM 3365 N N . ALA A 1 423 ? -4.480 -1.349 17.088 1.00 86.50 423 ALA A N 1
ATOM 3366 C CA . ALA A 1 423 ? -3.868 -2.287 16.149 1.00 86.50 423 ALA A CA 1
ATOM 3367 C C . ALA A 1 423 ? -4.302 -2.020 14.697 1.00 86.50 423 ALA A C 1
ATOM 3369 O O . ALA A 1 423 ? -3.460 -2.007 13.801 1.00 86.50 423 ALA A O 1
ATOM 3370 N N . GLU A 1 424 ? -5.585 -1.735 14.458 1.00 88.25 424 GLU A N 1
ATOM 3371 C CA . GLU A 1 424 ? -6.110 -1.386 13.134 1.00 88.25 424 GLU A CA 1
ATOM 3372 C C . GLU A 1 424 ? -5.463 -0.105 12.590 1.00 88.25 424 GLU A C 1
ATOM 3374 O O . GLU A 1 424 ? -5.064 -0.058 11.430 1.00 88.25 424 GLU A O 1
ATOM 3379 N N . ILE A 1 425 ? -5.275 0.915 13.434 1.00 87.50 425 ILE A N 1
ATOM 3380 C CA . ILE A 1 425 ? -4.569 2.152 13.073 1.00 87.50 425 ILE A CA 1
ATOM 3381 C C . ILE A 1 425 ? -3.120 1.867 12.664 1.00 87.50 425 ILE A C 1
ATOM 3383 O O . ILE A 1 425 ? -2.639 2.480 11.708 1.00 87.50 425 ILE A O 1
ATOM 3387 N N . CYS A 1 426 ? -2.424 0.976 13.375 1.00 85.31 426 CYS A N 1
ATOM 3388 C CA . CYS A 1 426 ? -1.052 0.590 13.041 1.00 85.31 426 CYS A CA 1
ATOM 3389 C C . CYS A 1 426 ? -0.986 -0.195 11.725 1.00 85.31 426 CYS A C 1
ATOM 3391 O O . CYS A 1 426 ? -0.118 0.065 10.899 1.00 85.31 426 CYS A O 1
ATOM 3393 N N . MET A 1 427 ? -1.929 -1.111 11.501 1.00 86.00 427 MET A N 1
ATOM 3394 C CA . MET A 1 427 ? -1.959 -1.960 10.306 1.00 86.00 427 MET A CA 1
ATOM 3395 C C . MET A 1 427 ? -2.550 -1.271 9.072 1.00 86.00 427 MET A C 1
ATOM 3397 O O . MET A 1 427 ? -2.412 -1.785 7.962 1.00 86.00 427 MET A O 1
ATOM 3401 N N . LEU A 1 428 ? -3.187 -0.106 9.231 1.00 87.75 428 LEU A N 1
ATOM 3402 C CA . LEU A 1 428 ? -3.862 0.606 8.146 1.00 87.75 428 LEU A CA 1
ATOM 3403 C C . LEU A 1 428 ? -2.933 0.897 6.959 1.00 87.75 428 LEU A C 1
ATOM 3405 O O . LEU A 1 428 ? -3.366 0.778 5.817 1.00 87.75 428 LEU A O 1
ATOM 3409 N N . ALA A 1 429 ? -1.673 1.261 7.216 1.00 85.00 429 ALA A N 1
ATOM 3410 C CA . ALA A 1 429 ? -0.690 1.560 6.171 1.00 85.00 429 ALA A CA 1
ATOM 3411 C C . ALA A 1 429 ? -0.366 0.338 5.292 1.00 85.00 429 ALA A C 1
ATOM 3413 O O . ALA A 1 429 ? -0.187 0.479 4.085 1.00 85.00 429 ALA A O 1
ATOM 3414 N N . HIS A 1 430 ? -0.388 -0.861 5.879 1.00 83.06 430 HIS A N 1
ATOM 3415 C CA . HIS A 1 430 ? -0.119 -2.132 5.200 1.00 83.06 430 HIS A CA 1
ATOM 3416 C C . HIS A 1 430 ? -1.363 -2.745 4.546 1.00 83.06 430 HIS A C 1
ATOM 3418 O O . HIS A 1 430 ? -1.301 -3.828 3.964 1.00 83.06 430 HIS A O 1
ATOM 3424 N N . HIS A 1 431 ? -2.521 -2.087 4.640 1.00 85.69 431 HIS A N 1
ATOM 3425 C CA . HIS A 1 431 ? -3.730 -2.590 4.011 1.00 85.69 431 HIS A CA 1
ATOM 3426 C C . HIS A 1 431 ? -3.558 -2.599 2.474 1.00 85.69 431 HIS A C 1
ATOM 3428 O O . HIS A 1 431 ? -3.194 -1.564 1.912 1.00 85.69 431 HIS A O 1
ATOM 3434 N N . PRO A 1 432 ? -3.909 -3.687 1.750 1.00 84.75 432 PRO A N 1
ATOM 3435 C CA . PRO A 1 432 ? -3.640 -3.833 0.309 1.00 84.75 432 PRO A CA 1
ATOM 3436 C C . PRO A 1 432 ? -4.141 -2.675 -0.563 1.00 84.75 432 PRO A C 1
ATOM 3438 O O . PRO A 1 432 ? -3.523 -2.300 -1.552 1.00 84.75 432 PRO A O 1
ATOM 3441 N N . ARG A 1 433 ? -5.252 -2.047 -0.164 1.00 88.38 433 ARG A N 1
ATOM 3442 C CA . ARG A 1 433 ? -5.792 -0.836 -0.810 1.00 88.38 433 ARG A CA 1
ATOM 3443 C C . ARG A 1 433 ? -4.790 0.327 -0.889 1.00 88.38 433 ARG A C 1
ATOM 3445 O O . ARG A 1 433 ? -4.865 1.115 -1.826 1.00 88.38 433 ARG A O 1
ATOM 3452 N N . PHE A 1 434 ? -3.917 0.465 0.104 1.00 88.44 434 PHE A N 1
ATOM 3453 C CA . PHE A 1 434 ? -2.931 1.541 0.199 1.00 88.44 434 PHE A CA 1
ATOM 3454 C C . PHE A 1 434 ? -1.526 1.095 -0.217 1.00 88.44 434 PHE A C 1
ATOM 3456 O O . PHE A 1 434 ? -0.617 1.918 -0.190 1.00 88.44 434 PHE A O 1
ATOM 3463 N N . ALA A 1 435 ? -1.357 -0.146 -0.691 1.00 83.94 435 ALA A N 1
ATOM 3464 C CA . ALA A 1 435 ? -0.083 -0.652 -1.201 1.00 83.94 435 ALA A CA 1
ATOM 3465 C C . ALA A 1 435 ? 0.581 0.263 -2.256 1.00 83.94 435 ALA A C 1
ATOM 3467 O O . ALA A 1 435 ? 1.789 0.470 -2.155 1.00 83.94 435 ALA A O 1
ATOM 3468 N N . PRO A 1 436 ? -0.155 0.908 -3.196 1.00 85.31 436 PRO A N 1
ATOM 3469 C CA . PRO A 1 436 ? 0.462 1.829 -4.157 1.00 85.31 436 PRO A CA 1
ATOM 3470 C C . PRO A 1 436 ? 1.160 3.034 -3.520 1.00 85.31 436 PRO A C 1
ATOM 3472 O O . PRO A 1 436 ? 2.022 3.634 -4.143 1.00 85.31 436 PRO A O 1
ATOM 3475 N N . LEU A 1 437 ? 0.784 3.406 -2.293 1.00 84.75 437 LEU A N 1
ATOM 3476 C CA . LEU A 1 437 ? 1.378 4.537 -1.584 1.00 84.75 437 LEU A CA 1
ATOM 3477 C C . LEU A 1 437 ? 2.707 4.191 -0.904 1.00 84.75 437 LEU A C 1
ATOM 3479 O O . LEU A 1 437 ? 3.347 5.107 -0.396 1.00 84.75 437 LEU A O 1
ATOM 3483 N N . ARG A 1 438 ? 3.081 2.900 -0.848 1.00 81.38 438 ARG A N 1
ATOM 3484 C CA . ARG A 1 438 ? 4.314 2.396 -0.213 1.00 81.38 438 ARG A CA 1
ATOM 3485 C C . ARG A 1 438 ? 4.582 3.047 1.153 1.00 81.38 438 ARG A C 1
ATOM 3487 O O . ARG A 1 438 ? 5.659 3.566 1.427 1.00 81.38 438 ARG A O 1
ATOM 3494 N N . LEU A 1 439 ? 3.549 3.086 1.997 1.00 82.31 439 LEU A N 1
ATOM 3495 C CA . LEU A 1 439 ? 3.642 3.689 3.324 1.00 82.31 439 LEU A CA 1
ATOM 3496 C C . LEU A 1 439 ? 4.308 2.705 4.287 1.00 82.31 439 LEU A C 1
ATOM 3498 O O . LEU A 1 439 ? 3.708 1.694 4.649 1.00 82.31 439 LEU A O 1
ATOM 3502 N N . ASP A 1 440 ? 5.518 3.032 4.725 1.00 77.38 440 ASP A N 1
ATOM 3503 C CA . ASP A 1 440 ? 6.211 2.321 5.797 1.00 77.38 440 ASP A CA 1
ATOM 3504 C C . ASP A 1 440 ? 5.767 2.820 7.195 1.00 77.38 440 ASP A C 1
ATOM 3506 O O . ASP A 1 440 ? 4.920 3.718 7.361 1.00 77.38 440 ASP A O 1
ATOM 3510 N N . MET A 1 441 ? 6.359 2.235 8.240 1.00 69.81 441 MET A N 1
ATOM 3511 C CA . MET A 1 441 ? 6.098 2.619 9.631 1.00 69.81 441 MET A CA 1
ATOM 3512 C C . MET A 1 441 ? 6.427 4.092 9.938 1.00 69.81 441 MET A C 1
ATOM 3514 O O . MET A 1 441 ? 5.831 4.664 10.851 1.00 69.81 441 MET A O 1
ATOM 3518 N N . PHE A 1 442 ? 7.332 4.725 9.187 1.00 74.56 442 PHE A N 1
ATOM 3519 C CA . PHE A 1 442 ? 7.768 6.105 9.410 1.00 74.56 442 PHE A CA 1
ATOM 3520 C C . PHE A 1 442 ? 6.904 7.112 8.636 1.00 74.56 442 PHE A C 1
ATOM 3522 O O . PHE A 1 442 ? 6.386 8.070 9.217 1.00 74.56 442 PHE A O 1
ATOM 3529 N N . ARG A 1 443 ? 6.682 6.871 7.341 1.00 76.94 443 ARG A N 1
ATOM 3530 C CA . ARG A 1 443 ? 5.880 7.687 6.424 1.00 76.94 443 ARG A CA 1
ATOM 3531 C C . ARG A 1 443 ? 4.411 7.700 6.821 1.00 76.94 443 ARG A C 1
ATOM 3533 O O . ARG A 1 443 ? 3.771 8.744 6.740 1.00 76.94 443 ARG A O 1
ATOM 3540 N N . SER A 1 444 ? 3.869 6.593 7.331 1.00 78.88 444 SER A N 1
ATOM 3541 C CA . SER A 1 444 ? 2.465 6.528 7.776 1.00 78.88 444 SER A CA 1
ATOM 3542 C C . SER A 1 444 ? 2.104 7.520 8.899 1.00 78.88 444 SER A C 1
ATOM 3544 O O . SER A 1 444 ? 0.919 7.802 9.117 1.00 78.88 444 SER A O 1
ATOM 3546 N N . GLY A 1 445 ? 3.103 8.061 9.609 1.00 81.50 445 GLY A N 1
ATOM 3547 C CA . GLY A 1 445 ? 2.943 9.089 10.639 1.00 81.50 445 GLY A CA 1
ATOM 3548 C C . GLY A 1 445 ? 3.087 10.535 10.150 1.00 81.50 445 GLY A C 1
ATOM 3549 O O . GLY A 1 445 ? 2.811 11.453 10.924 1.00 81.50 445 GLY A O 1
ATOM 3550 N N . LEU A 1 446 ? 3.511 10.755 8.902 1.00 84.62 446 LEU A N 1
ATOM 3551 C CA . LEU A 1 446 ? 3.790 12.089 8.373 1.00 84.62 446 LEU A CA 1
ATOM 3552 C C . LEU A 1 446 ? 2.508 12.886 8.085 1.00 84.62 446 LEU A C 1
ATOM 3554 O O . LEU A 1 446 ? 1.450 12.318 7.785 1.00 84.62 446 LEU A O 1
ATOM 3558 N N . PRO A 1 447 ? 2.574 14.228 8.153 1.00 88.56 447 PRO A N 1
ATOM 3559 C CA . PRO A 1 447 ? 1.456 15.069 7.761 1.00 88.56 447 PRO A CA 1
ATOM 3560 C C . PRO A 1 447 ? 1.183 14.946 6.257 1.00 88.56 447 PRO A C 1
ATOM 3562 O O . PRO A 1 447 ? 2.082 14.740 5.443 1.00 88.56 447 PRO A O 1
ATOM 3565 N N . TYR A 1 448 ? -0.078 15.160 5.873 1.00 87.75 448 TYR A N 1
ATOM 3566 C CA . TYR A 1 448 ? -0.525 15.060 4.478 1.00 87.75 448 TYR A CA 1
ATOM 3567 C C . TYR A 1 448 ? 0.313 15.901 3.500 1.00 87.75 448 TYR A C 1
ATOM 3569 O O . TYR A 1 448 ? 0.551 15.468 2.378 1.00 87.75 448 TYR A O 1
ATOM 3577 N N . ALA A 1 449 ? 0.771 17.087 3.913 1.00 88.00 449 ALA A N 1
ATOM 3578 C CA . ALA A 1 449 ? 1.572 17.971 3.067 1.00 88.00 449 ALA A CA 1
ATOM 3579 C C . ALA A 1 449 ? 2.935 17.362 2.691 1.00 88.00 449 ALA A C 1
ATOM 3581 O O . ALA A 1 449 ? 3.345 17.459 1.536 1.00 88.00 449 ALA A O 1
ATOM 3582 N N . GLU A 1 450 ? 3.604 16.699 3.638 1.00 88.75 450 GLU A N 1
ATOM 3583 C CA . GLU A 1 450 ? 4.883 16.023 3.390 1.00 88.75 450 GLU A CA 1
ATOM 3584 C C . GLU A 1 450 ? 4.686 14.801 2.496 1.00 88.75 450 GLU A C 1
ATOM 3586 O O . GLU A 1 450 ? 5.368 14.667 1.484 1.00 88.75 450 GLU A O 1
ATOM 3591 N N . LEU A 1 451 ? 3.666 13.988 2.785 1.00 88.88 451 LEU A N 1
ATOM 3592 C CA . LEU A 1 451 ? 3.307 12.842 1.948 1.00 88.88 451 LEU A CA 1
ATOM 3593 C C . LEU A 1 451 ? 2.966 13.255 0.509 1.00 88.88 451 LEU A C 1
ATOM 3595 O O . LEU A 1 451 ? 3.363 12.598 -0.451 1.00 88.88 451 LEU A O 1
ATOM 3599 N N . LEU A 1 452 ? 2.250 14.368 0.337 1.00 91.12 452 LEU A N 1
ATOM 3600 C CA . LEU A 1 452 ? 1.915 14.893 -0.984 1.00 91.12 452 LEU A CA 1
ATOM 3601 C C . LEU A 1 452 ? 3.148 15.433 -1.719 1.00 91.12 452 LEU A C 1
ATOM 3603 O O . LEU A 1 452 ? 3.234 15.306 -2.942 1.00 91.12 452 LEU A O 1
ATOM 3607 N N . ARG A 1 453 ? 4.089 16.058 -1.005 1.00 87.88 453 ARG A N 1
ATOM 3608 C CA . ARG A 1 453 ? 5.360 16.515 -1.579 1.00 87.88 453 ARG A CA 1
ATOM 3609 C C . ARG A 1 453 ? 6.173 15.328 -2.087 1.00 87.88 453 ARG A C 1
ATOM 3611 O O . ARG A 1 453 ? 6.631 15.368 -3.225 1.00 87.88 453 ARG A O 1
ATOM 3618 N N . ASP A 1 454 ? 6.302 14.282 -1.283 1.00 87.38 454 ASP A N 1
ATOM 3619 C CA . ASP A 1 454 ? 7.057 13.083 -1.647 1.00 87.38 454 ASP A CA 1
ATOM 3620 C C . ASP A 1 454 ? 6.449 12.409 -2.884 1.00 87.38 454 ASP A C 1
ATOM 3622 O O . ASP A 1 454 ? 7.159 12.107 -3.838 1.00 87.38 454 ASP A O 1
ATOM 3626 N N . LEU A 1 455 ? 5.121 12.316 -2.944 1.00 88.94 455 LEU A N 1
ATOM 3627 C CA . LEU A 1 455 ? 4.397 11.780 -4.097 1.00 88.94 455 LEU A CA 1
ATOM 3628 C C . LEU A 1 455 ? 4.571 12.633 -5.366 1.00 88.94 455 LEU A C 1
ATOM 3630 O O . LEU A 1 455 ? 4.704 12.109 -6.473 1.00 88.94 455 LEU A O 1
ATOM 3634 N N . LYS A 1 456 ? 4.608 13.966 -5.240 1.00 88.88 456 LYS A N 1
ATOM 3635 C CA . LYS A 1 456 ? 4.929 14.859 -6.370 1.00 88.88 456 LYS A CA 1
ATOM 3636 C C . LYS A 1 456 ? 6.367 14.671 -6.847 1.00 88.88 456 LYS A C 1
ATOM 3638 O O . LYS A 1 456 ? 6.611 14.710 -8.055 1.00 88.88 456 LYS A O 1
ATOM 3643 N N . ASN A 1 457 ? 7.298 14.467 -5.920 1.00 88.06 457 ASN A N 1
ATOM 3644 C CA . ASN A 1 457 ? 8.683 14.167 -6.251 1.00 88.06 457 ASN A CA 1
ATOM 3645 C C . ASN A 1 457 ? 8.771 12.818 -6.969 1.00 88.06 457 ASN A C 1
ATOM 3647 O O . ASN A 1 457 ? 9.393 12.757 -8.025 1.00 88.06 457 ASN A O 1
ATOM 3651 N N . GLU A 1 458 ? 8.093 11.775 -6.490 1.00 87.56 458 GLU A N 1
ATOM 3652 C CA . GLU A 1 458 ? 8.023 10.474 -7.168 1.00 87.56 458 GLU A CA 1
ATOM 3653 C C . GLU A 1 458 ? 7.467 10.614 -8.592 1.00 87.56 458 GLU A C 1
ATOM 3655 O O . GLU A 1 458 ? 8.064 10.117 -9.549 1.00 87.56 458 GLU A O 1
ATOM 3660 N N . ALA A 1 459 ? 6.374 11.364 -8.774 1.00 88.38 459 ALA A N 1
ATOM 3661 C CA . ALA A 1 459 ? 5.814 11.633 -10.098 1.00 88.38 459 ALA A CA 1
ATOM 3662 C C . ALA A 1 459 ? 6.822 12.340 -11.025 1.00 88.38 459 ALA A C 1
ATOM 3664 O O . ALA A 1 459 ? 6.883 12.049 -12.224 1.00 88.38 459 ALA A O 1
ATOM 3665 N N . HIS A 1 460 ? 7.622 13.266 -10.487 1.00 87.44 460 HIS A N 1
ATOM 3666 C CA . HIS A 1 460 ? 8.676 13.943 -11.238 1.00 87.44 460 HIS A CA 1
ATOM 3667 C C . HIS A 1 460 ? 9.796 12.979 -11.649 1.00 87.44 460 HIS A C 1
ATOM 3669 O O . HIS A 1 460 ? 10.115 12.921 -12.836 1.00 87.44 460 HIS A O 1
ATOM 3675 N N . HIS A 1 461 ? 10.337 12.197 -10.712 1.00 86.81 461 HIS A N 1
ATOM 3676 C CA . HIS A 1 461 ? 11.399 11.222 -10.987 1.00 86.81 461 HIS A CA 1
ATOM 3677 C C . HIS A 1 461 ? 10.928 10.169 -11.995 1.00 86.81 461 HIS A C 1
ATOM 3679 O O . HIS A 1 461 ? 11.583 9.956 -13.011 1.00 86.81 461 HIS A O 1
ATOM 3685 N N . THR A 1 462 ? 9.718 9.631 -11.821 1.00 87.81 462 THR A N 1
ATOM 3686 C CA . THR A 1 462 ? 9.110 8.671 -12.761 1.00 87.81 462 THR A CA 1
ATOM 3687 C C . THR A 1 462 ? 8.952 9.265 -14.165 1.00 87.81 462 THR A C 1
ATOM 3689 O O . THR A 1 462 ? 9.136 8.592 -15.181 1.00 87.81 462 THR A O 1
ATOM 3692 N N . ARG A 1 463 ? 8.630 10.559 -14.262 1.00 89.44 463 ARG A N 1
ATOM 3693 C CA . ARG A 1 463 ? 8.552 11.251 -15.552 1.00 89.44 463 ARG A CA 1
ATOM 3694 C C . ARG A 1 463 ? 9.930 11.432 -16.197 1.00 89.44 463 ARG A C 1
ATOM 3696 O O . ARG A 1 463 ? 10.027 11.310 -17.419 1.00 89.44 463 ARG A O 1
ATOM 3703 N N . VAL A 1 464 ? 10.957 11.773 -15.417 1.00 88.88 464 VAL A N 1
ATOM 3704 C CA . VAL A 1 464 ? 12.343 11.884 -15.906 1.00 88.88 464 VAL A CA 1
ATOM 3705 C C . VAL A 1 464 ? 12.826 10.522 -16.394 1.00 88.88 464 VAL A C 1
ATOM 3707 O O . VAL A 1 464 ? 13.293 10.424 -17.525 1.00 88.88 464 VAL A O 1
ATOM 3710 N N . TRP A 1 465 ? 12.560 9.464 -15.628 1.00 88.69 465 TRP A N 1
ATOM 3711 C CA . TRP A 1 465 ? 12.835 8.085 -16.015 1.00 88.69 465 TRP A CA 1
ATOM 3712 C C . TRP A 1 465 ? 12.235 7.731 -17.383 1.00 88.69 465 TRP A C 1
ATOM 3714 O O . TRP A 1 465 ? 12.942 7.251 -18.272 1.00 88.69 465 TRP A O 1
ATOM 3724 N N . ALA A 1 466 ? 10.951 8.030 -17.611 1.00 90.12 466 ALA A N 1
ATOM 3725 C CA . ALA A 1 466 ? 10.324 7.790 -18.912 1.00 90.12 466 ALA A CA 1
ATOM 3726 C C . ALA A 1 466 ? 11.046 8.521 -20.063 1.00 90.12 466 ALA A C 1
ATOM 3728 O O . ALA A 1 466 ? 11.182 7.967 -21.155 1.00 90.12 466 ALA A O 1
ATOM 3729 N N . ALA A 1 467 ? 11.517 9.750 -19.825 1.00 90.69 467 ALA A N 1
ATOM 3730 C CA . ALA A 1 467 ? 12.257 10.524 -20.818 1.00 90.69 467 ALA A CA 1
ATOM 3731 C C . ALA A 1 467 ? 13.646 9.928 -21.101 1.00 90.69 467 ALA A C 1
ATOM 3733 O O . ALA A 1 467 ? 14.052 9.861 -22.263 1.00 90.69 467 ALA A O 1
ATOM 3734 N N . ASP A 1 468 ? 14.347 9.450 -20.074 1.00 90.31 468 ASP A N 1
ATOM 3735 C CA . ASP A 1 468 ? 15.647 8.795 -20.226 1.00 90.31 468 ASP A CA 1
ATOM 3736 C C . ASP A 1 468 ? 15.528 7.498 -21.035 1.00 90.31 468 ASP A C 1
ATOM 3738 O O . ASP A 1 468 ? 16.311 7.267 -21.961 1.00 90.31 468 ASP A O 1
ATOM 3742 N N . LEU A 1 469 ? 14.484 6.700 -20.785 1.00 91.88 469 LEU A N 1
ATOM 3743 C CA . LEU A 1 469 ? 14.186 5.512 -21.588 1.00 91.88 469 LEU A CA 1
ATOM 3744 C C . LEU A 1 469 ? 13.911 5.857 -23.058 1.00 91.88 469 LEU A C 1
ATOM 3746 O O . LEU A 1 469 ? 14.380 5.144 -23.950 1.00 91.88 469 LEU A O 1
ATOM 3750 N N . ASP A 1 470 ? 13.195 6.949 -23.339 1.00 92.69 470 ASP A N 1
ATOM 3751 C CA . ASP A 1 470 ? 12.967 7.427 -24.709 1.00 92.69 470 ASP A CA 1
ATOM 3752 C C . ASP A 1 470 ? 14.291 7.835 -25.391 1.00 92.69 470 ASP A C 1
ATOM 3754 O O . ASP A 1 470 ? 14.528 7.489 -26.556 1.00 92.69 470 ASP A O 1
ATOM 3758 N N . ILE A 1 471 ? 15.196 8.511 -24.670 1.00 91.75 471 ILE A N 1
ATOM 3759 C CA . ILE A 1 471 ? 16.529 8.892 -25.174 1.00 91.75 471 ILE A CA 1
ATOM 3760 C C . ILE A 1 471 ? 17.368 7.649 -25.501 1.00 91.75 471 ILE A C 1
ATOM 3762 O O . ILE A 1 471 ? 17.988 7.575 -26.574 1.00 91.75 471 ILE A O 1
ATOM 3766 N N . SER A 1 472 ? 17.378 6.657 -24.609 1.00 91.38 472 SER A N 1
ATOM 3767 C CA . SER A 1 472 ? 18.093 5.394 -24.809 1.00 91.38 472 SER A CA 1
ATOM 3768 C C . SER A 1 472 ? 17.515 4.599 -25.977 1.00 91.38 472 SER A C 1
ATOM 3770 O O . SER A 1 472 ? 18.268 4.140 -26.840 1.00 91.38 472 SER A O 1
ATOM 3772 N N . THR A 1 473 ? 16.187 4.518 -26.074 1.00 93.38 473 THR A N 1
ATOM 3773 C CA . THR A 1 473 ? 15.484 3.848 -27.178 1.00 93.38 473 THR A CA 1
ATOM 3774 C C . THR A 1 473 ? 15.853 4.479 -28.519 1.00 93.38 473 THR A C 1
ATOM 3776 O O . THR A 1 473 ? 16.314 3.782 -29.425 1.00 93.38 473 THR A O 1
ATOM 3779 N N . ALA A 1 474 ? 15.761 5.808 -28.635 1.00 92.31 474 ALA A N 1
ATOM 3780 C CA . ALA A 1 474 ? 16.114 6.526 -29.859 1.00 92.31 474 ALA A CA 1
ATOM 3781 C C . ALA A 1 474 ? 17.597 6.355 -30.238 1.00 92.31 474 ALA A C 1
ATOM 3783 O O . ALA A 1 474 ? 17.945 6.273 -31.420 1.00 92.31 474 ALA A O 1
ATOM 3784 N N . SER A 1 475 ? 18.491 6.289 -29.249 1.00 92.25 475 SER A N 1
ATOM 3785 C CA . SER A 1 475 ? 19.920 6.054 -29.479 1.00 92.25 475 SER A CA 1
ATOM 3786 C C . SER A 1 475 ? 20.177 4.664 -30.061 1.00 92.25 475 SER A C 1
ATOM 3788 O O . SER A 1 475 ? 20.912 4.532 -31.044 1.00 92.25 475 SER A O 1
ATOM 3790 N N . ILE A 1 476 ? 19.523 3.636 -29.521 1.00 91.00 476 ILE A N 1
ATOM 3791 C CA . ILE A 1 476 ? 19.650 2.259 -30.006 1.00 91.00 476 ILE A CA 1
ATOM 3792 C C . ILE A 1 476 ? 19.009 2.099 -31.395 1.00 91.00 476 ILE A C 1
ATOM 3794 O O . ILE A 1 476 ? 19.616 1.477 -32.272 1.00 91.00 476 ILE A O 1
ATOM 3798 N N . GLU A 1 477 ? 17.849 2.714 -31.648 1.00 92.00 477 GLU A N 1
ATOM 3799 C CA . GLU A 1 477 ? 17.219 2.751 -32.978 1.00 92.00 477 GLU A CA 1
ATOM 3800 C C . GLU A 1 477 ? 18.161 3.372 -34.024 1.00 92.00 477 GLU A C 1
ATOM 3802 O O . GLU A 1 477 ? 18.393 2.785 -35.085 1.00 92.00 477 GLU A O 1
ATOM 3807 N N . ARG A 1 478 ? 18.797 4.513 -33.715 1.00 91.06 478 ARG A N 1
ATOM 3808 C CA . ARG A 1 478 ? 19.798 5.130 -34.607 1.00 91.06 478 ARG A CA 1
ATOM 3809 C C . ARG A 1 478 ? 20.968 4.190 -34.883 1.00 91.06 478 ARG A C 1
ATOM 3811 O O . ARG A 1 478 ? 21.382 4.065 -36.034 1.00 91.06 478 ARG A O 1
ATOM 3818 N N . ILE A 1 479 ? 21.488 3.499 -33.867 1.00 89.19 479 ILE A N 1
ATOM 3819 C CA . ILE A 1 479 ? 22.576 2.522 -34.038 1.00 89.19 479 ILE A CA 1
ATOM 3820 C C . ILE A 1 479 ? 22.126 1.355 -34.928 1.00 89.19 479 ILE A C 1
ATOM 3822 O O . ILE A 1 479 ? 22.904 0.882 -35.758 1.00 89.19 479 ILE A O 1
ATOM 3826 N N . LYS A 1 480 ? 20.869 0.913 -34.819 1.00 85.81 480 LYS A N 1
ATOM 3827 C CA . LYS A 1 480 ? 20.322 -0.169 -35.648 1.00 85.81 480 LYS A CA 1
ATOM 3828 C C . LYS A 1 480 ? 20.311 0.176 -37.140 1.00 85.81 480 LYS A C 1
ATOM 3830 O O . LYS A 1 480 ? 20.553 -0.719 -37.948 1.00 85.81 480 LYS A O 1
ATOM 3835 N N . THR A 1 481 ? 20.086 1.443 -37.504 1.00 87.19 481 THR A N 1
ATOM 3836 C CA . THR A 1 481 ? 20.108 1.896 -38.913 1.00 87.19 481 THR A CA 1
ATOM 3837 C C . THR A 1 481 ? 21.502 1.880 -39.553 1.00 87.19 481 THR A C 1
ATOM 3839 O O . THR A 1 481 ? 21.621 1.947 -40.775 1.00 87.19 481 THR A O 1
ATOM 3842 N N . GLN A 1 482 ? 22.569 1.766 -38.756 1.00 86.88 482 GLN A N 1
ATOM 3843 C CA . GLN A 1 482 ? 23.939 1.702 -39.263 1.00 86.88 482 GLN A CA 1
ATOM 3844 C C . GLN A 1 482 ? 24.248 0.329 -39.887 1.00 86.88 482 GLN A C 1
ATOM 3846 O O . GLN A 1 482 ? 23.744 -0.701 -39.418 1.00 86.88 482 GLN A O 1
ATOM 3851 N N . PRO A 1 483 ? 25.133 0.269 -40.902 1.00 83.81 483 PRO A N 1
ATOM 3852 C CA . PRO A 1 483 ? 25.535 -0.996 -41.506 1.00 83.81 483 PRO A CA 1
ATOM 3853 C C . PRO A 1 483 ? 26.187 -1.925 -40.475 1.00 83.81 483 PRO A C 1
ATOM 3855 O O . PRO A 1 483 ? 26.917 -1.493 -39.579 1.00 83.81 483 PRO A O 1
ATOM 3858 N N . ALA A 1 484 ? 25.933 -3.228 -40.608 1.00 81.62 484 ALA A N 1
ATOM 3859 C CA . ALA A 1 484 ? 26.499 -4.226 -39.710 1.00 81.62 484 ALA A CA 1
ATOM 3860 C C . ALA A 1 484 ? 28.035 -4.243 -39.796 1.00 81.62 484 ALA A C 1
ATOM 3862 O O . ALA A 1 484 ? 28.608 -4.369 -40.877 1.00 81.62 484 ALA A O 1
ATOM 3863 N N . GLY A 1 485 ? 28.711 -4.142 -38.650 1.00 81.12 485 GLY A N 1
ATOM 3864 C CA . GLY A 1 485 ? 30.170 -4.156 -38.587 1.00 81.12 485 GLY A CA 1
ATOM 3865 C C . GLY A 1 485 ? 30.720 -3.696 -37.239 1.00 81.12 485 GLY A C 1
ATOM 3866 O O . GLY A 1 485 ? 29.974 -3.339 -36.329 1.00 81.12 485 GLY A O 1
ATOM 3867 N N . LYS A 1 486 ? 32.055 -3.660 -37.126 1.00 81.00 486 LYS A N 1
ATOM 3868 C CA . LYS A 1 486 ? 32.766 -3.311 -35.880 1.00 81.00 486 LYS A CA 1
ATOM 3869 C C . LYS A 1 486 ? 32.405 -1.921 -35.337 1.00 81.00 486 LYS A C 1
ATOM 3871 O O . LYS A 1 486 ? 32.415 -1.727 -34.127 1.00 81.00 486 LYS A O 1
ATOM 3876 N N . ALA A 1 487 ? 32.096 -0.961 -36.212 1.00 83.38 487 ALA A N 1
ATOM 3877 C CA . ALA A 1 487 ? 31.713 0.393 -35.810 1.00 83.38 487 ALA A CA 1
ATOM 3878 C C . ALA A 1 487 ? 30.351 0.421 -35.094 1.00 83.38 487 ALA A C 1
ATOM 3880 O O . ALA A 1 487 ? 30.254 0.994 -34.010 1.00 83.38 487 ALA A O 1
ATOM 3881 N N . ARG A 1 488 ? 29.344 -0.276 -35.644 1.00 85.50 488 ARG A N 1
ATOM 3882 C CA . ARG A 1 488 ? 28.019 -0.436 -35.025 1.00 85.50 488 ARG A CA 1
ATOM 3883 C C . ARG A 1 488 ? 28.121 -1.144 -33.678 1.00 85.50 488 ARG A C 1
ATOM 3885 O O . ARG A 1 488 ? 27.562 -0.682 -32.693 1.00 85.50 488 ARG A O 1
ATOM 3892 N N . ASP A 1 489 ? 28.892 -2.226 -33.628 1.00 82.50 489 ASP A N 1
ATOM 3893 C CA . ASP A 1 489 ? 29.126 -3.005 -32.410 1.00 82.50 489 ASP A CA 1
ATOM 3894 C C . ASP A 1 489 ? 29.827 -2.168 -31.319 1.00 82.50 489 ASP A C 1
ATOM 3896 O O . ASP A 1 489 ? 29.472 -2.246 -30.142 1.00 82.50 489 ASP A O 1
ATOM 3900 N N . LYS A 1 490 ? 30.779 -1.304 -31.698 1.00 84.00 490 LYS A N 1
ATOM 3901 C CA . LYS A 1 490 ? 31.427 -0.363 -30.771 1.00 84.00 490 LYS A CA 1
ATOM 3902 C C . LYS A 1 490 ? 30.445 0.687 -30.241 1.00 84.00 490 LYS A C 1
ATOM 3904 O O . LYS A 1 490 ? 30.451 0.943 -29.040 1.00 84.00 490 LYS A O 1
ATOM 3909 N N . ALA A 1 491 ? 29.611 1.266 -31.108 1.00 86.44 491 ALA A N 1
ATOM 3910 C CA . ALA A 1 491 ? 28.592 2.241 -30.713 1.00 86.44 491 ALA A CA 1
ATOM 3911 C C . ALA A 1 491 ? 27.540 1.618 -29.780 1.00 86.44 491 ALA A C 1
ATOM 3913 O O . ALA A 1 491 ? 27.216 2.194 -28.746 1.00 86.44 491 ALA A O 1
ATOM 3914 N N . LEU A 1 492 ? 27.081 0.403 -30.096 1.00 85.88 492 LEU A N 1
ATOM 3915 C CA . LEU A 1 492 ? 26.128 -0.343 -29.276 1.00 85.88 492 LEU A CA 1
ATOM 3916 C C . LEU A 1 492 ? 26.714 -0.696 -27.905 1.00 85.88 492 LEU A C 1
ATOM 3918 O O . LEU A 1 492 ? 26.075 -0.480 -26.885 1.00 85.88 492 LEU A O 1
ATOM 3922 N N . SER A 1 493 ? 27.958 -1.178 -27.859 1.00 81.44 493 SER A N 1
ATOM 3923 C CA . SER A 1 493 ? 28.642 -1.506 -26.600 1.00 81.44 493 SER A CA 1
ATOM 3924 C C . SER A 1 493 ? 28.872 -0.285 -25.699 1.00 81.44 493 SER A C 1
ATOM 3926 O O . SER A 1 493 ? 28.868 -0.431 -24.478 1.00 81.44 493 SER A O 1
ATOM 3928 N N . ALA A 1 494 ? 29.076 0.905 -26.279 1.00 81.25 494 ALA A N 1
ATOM 3929 C CA . ALA A 1 494 ? 29.147 2.155 -25.524 1.00 81.25 494 ALA A CA 1
ATOM 3930 C C . ALA A 1 494 ? 27.771 2.531 -24.956 1.00 81.25 494 ALA A C 1
ATOM 3932 O O . ALA A 1 494 ? 27.646 2.688 -23.751 1.00 81.25 494 ALA A O 1
ATOM 3933 N N . CYS A 1 495 ? 26.729 2.539 -25.793 1.00 87.44 495 CYS A N 1
ATOM 3934 C CA . CYS A 1 495 ? 25.367 2.858 -25.358 1.00 87.44 495 CYS A CA 1
ATOM 3935 C C . CYS A 1 495 ? 24.866 1.923 -24.241 1.00 87.44 495 CYS A C 1
ATOM 3937 O O . CYS A 1 495 ? 24.276 2.390 -23.275 1.00 87.44 495 CYS A O 1
ATOM 3939 N N . LEU A 1 496 ? 25.148 0.617 -24.328 1.00 82.25 496 LEU A N 1
ATOM 3940 C CA . LEU A 1 496 ? 24.758 -0.354 -23.296 1.00 82.25 496 LEU A CA 1
ATOM 3941 C C . LEU A 1 496 ? 25.550 -0.211 -21.992 1.00 82.25 496 LEU A C 1
ATOM 3943 O O . LEU A 1 496 ? 25.061 -0.606 -20.940 1.00 82.25 496 LEU A O 1
ATOM 3947 N N . ARG A 1 497 ? 26.776 0.324 -22.048 1.00 79.56 497 ARG A N 1
ATOM 3948 C CA . ARG A 1 497 ? 27.578 0.588 -20.846 1.00 79.56 497 ARG A CA 1
ATOM 3949 C C . ARG A 1 497 ? 26.967 1.705 -20.008 1.00 79.56 497 ARG A C 1
ATOM 3951 O O . ARG A 1 497 ? 27.045 1.617 -18.793 1.00 79.56 497 ARG A O 1
ATOM 3958 N N . ASP A 1 498 ? 26.390 2.706 -20.660 1.00 81.69 498 ASP A N 1
ATOM 3959 C CA . ASP A 1 498 ? 25.767 3.845 -19.984 1.00 81.69 498 ASP A CA 1
ATOM 3960 C C . ASP A 1 498 ? 24.320 3.516 -19.577 1.00 81.69 498 ASP A C 1
ATOM 3962 O O . ASP A 1 498 ? 23.857 3.948 -18.528 1.00 81.69 498 ASP A O 1
ATOM 3966 N N . LEU A 1 499 ? 23.623 2.694 -20.374 1.00 84.06 499 LEU A N 1
ATOM 3967 C CA . LEU A 1 499 ? 22.256 2.252 -20.094 1.00 84.06 499 LEU A CA 1
ATOM 3968 C C . LEU A 1 499 ? 22.170 1.336 -18.868 1.00 84.06 499 LEU A C 1
ATOM 3970 O O . LEU A 1 499 ? 21.282 1.515 -18.050 1.00 84.06 499 LEU A O 1
ATOM 3974 N N . TYR A 1 500 ? 23.058 0.348 -18.740 1.00 76.69 500 TYR A N 1
ATOM 3975 C CA . TYR A 1 500 ? 22.920 -0.681 -17.703 1.00 76.69 500 TYR A CA 1
ATOM 3976 C C . TYR A 1 500 ? 22.951 -0.129 -16.260 1.00 76.69 500 TYR A C 1
ATOM 3978 O O . TYR A 1 500 ? 22.044 -0.465 -15.506 1.00 76.69 500 TYR A O 1
ATOM 3986 N N . PRO A 1 501 ? 23.897 0.750 -15.864 1.00 77.44 501 PRO A N 1
ATOM 3987 C CA . PRO A 1 501 ? 23.876 1.372 -14.539 1.00 77.44 501 PRO A CA 1
ATOM 3988 C C . PRO A 1 501 ? 22.636 2.239 -14.314 1.00 77.44 501 PRO A C 1
ATOM 3990 O O . PRO A 1 501 ? 22.043 2.173 -13.251 1.00 77.44 501 PRO A O 1
ATOM 3993 N N . MET A 1 502 ? 22.204 2.990 -15.335 1.00 83.38 502 MET A N 1
ATOM 3994 C CA . MET A 1 502 ? 20.991 3.807 -15.255 1.00 83.38 502 MET A CA 1
ATOM 3995 C C . MET A 1 502 ? 19.740 2.949 -15.007 1.00 83.38 502 MET A C 1
ATOM 3997 O O . MET A 1 502 ? 18.894 3.332 -14.206 1.00 83.38 502 MET A O 1
ATOM 4001 N N . LEU A 1 503 ? 19.647 1.772 -15.638 1.00 80.25 503 LEU A N 1
ATOM 4002 C CA . LEU A 1 503 ? 18.554 0.830 -15.390 1.00 80.25 503 LEU A CA 1
ATOM 4003 C C . LEU A 1 503 ? 18.597 0.243 -13.976 1.00 80.25 503 LEU A C 1
ATOM 4005 O O . LEU A 1 503 ? 17.538 0.077 -13.382 1.00 80.25 503 LEU A O 1
ATOM 4009 N N . ILE A 1 504 ? 19.786 -0.049 -13.440 1.00 74.81 504 ILE A N 1
ATOM 4010 C CA . ILE A 1 504 ? 19.935 -0.525 -12.057 1.00 74.81 504 ILE A CA 1
ATOM 4011 C C . ILE A 1 504 ? 19.511 0.565 -11.076 1.00 74.81 504 ILE A C 1
ATOM 4013 O O . ILE A 1 504 ? 18.631 0.311 -10.266 1.00 74.81 504 ILE A O 1
ATOM 4017 N N . ASP A 1 505 ? 20.056 1.779 -11.193 1.00 74.56 505 ASP A N 1
ATOM 4018 C CA . ASP A 1 505 ? 19.749 2.886 -10.277 1.00 74.56 505 ASP A CA 1
ATOM 4019 C C . ASP A 1 505 ? 18.237 3.171 -10.236 1.00 74.56 505 ASP A C 1
ATOM 4021 O O . ASP A 1 505 ? 17.653 3.333 -9.169 1.00 74.56 505 ASP A O 1
ATOM 4025 N N . GLN A 1 506 ? 17.573 3.146 -11.395 1.00 71.69 506 GLN A N 1
ATOM 4026 C CA . GLN A 1 506 ? 16.123 3.340 -11.489 1.00 71.69 506 GLN A CA 1
ATOM 4027 C C . GLN A 1 506 ? 15.322 2.170 -10.908 1.00 71.69 506 GLN A C 1
ATOM 4029 O O . GLN A 1 506 ? 14.232 2.372 -10.382 1.00 71.69 506 GLN A O 1
ATOM 4034 N N . THR A 1 507 ? 15.830 0.941 -11.001 1.00 64.31 507 THR A N 1
ATOM 4035 C CA . THR A 1 507 ? 15.165 -0.235 -10.420 1.00 64.31 507 THR A CA 1
ATOM 4036 C C . THR A 1 507 ? 15.360 -0.266 -8.901 1.00 64.31 507 THR A C 1
ATOM 4038 O O . THR A 1 507 ? 14.413 -0.561 -8.173 1.00 64.31 507 THR A O 1
ATOM 4041 N N . ASP A 1 508 ? 16.534 0.139 -8.413 1.00 62.69 508 ASP A N 1
ATOM 4042 C CA . ASP A 1 508 ? 16.866 0.220 -6.992 1.00 62.69 508 ASP A CA 1
ATOM 4043 C C . ASP A 1 508 ? 16.150 1.379 -6.282 1.00 62.69 508 ASP A C 1
ATOM 4045 O O . ASP A 1 508 ? 15.634 1.173 -5.186 1.00 62.69 508 ASP A O 1
ATOM 4049 N N . GLU A 1 509 ? 16.001 2.557 -6.901 1.00 59.31 509 GLU A N 1
ATOM 4050 C CA . GLU A 1 509 ? 15.170 3.650 -6.353 1.00 59.31 509 GLU A CA 1
ATOM 4051 C C . GLU A 1 509 ? 13.716 3.210 -6.114 1.00 59.31 509 GLU A C 1
ATOM 4053 O O . GLU A 1 509 ? 13.080 3.649 -5.159 1.00 59.31 509 GLU A O 1
ATOM 4058 N N . HIS A 1 510 ? 13.197 2.292 -6.933 1.00 53.88 510 HIS A N 1
ATOM 4059 C CA . HIS A 1 510 ? 11.865 1.716 -6.746 1.00 53.88 510 HIS A CA 1
ATOM 4060 C C . HIS A 1 510 ? 11.827 0.515 -5.784 1.00 53.88 510 HIS A C 1
ATOM 4062 O O . HIS A 1 510 ? 10.744 0.176 -5.301 1.00 53.88 510 HIS A O 1
ATOM 4068 N N . ARG A 1 511 ? 12.977 -0.104 -5.476 1.00 52.56 511 ARG A N 1
ATOM 4069 C CA . ARG A 1 511 ? 13.119 -1.192 -4.489 1.00 52.56 511 ARG A CA 1
ATOM 4070 C C . ARG A 1 511 ? 13.413 -0.705 -3.074 1.00 52.56 511 ARG A C 1
ATOM 4072 O O . ARG A 1 511 ? 12.976 -1.342 -2.120 1.00 52.56 511 ARG A O 1
ATOM 4079 N N . LEU A 1 512 ? 14.145 0.397 -2.920 1.00 44.25 512 LEU A N 1
ATOM 4080 C CA . LEU A 1 512 ? 14.630 0.885 -1.623 1.00 44.25 512 LEU A CA 1
ATOM 4081 C C . LEU A 1 512 ? 13.514 1.366 -0.679 1.00 44.25 512 LEU A C 1
ATOM 4083 O O . LEU A 1 512 ? 13.760 1.488 0.514 1.00 44.25 512 LEU A O 1
ATOM 4087 N N . ASP A 1 513 ? 12.287 1.544 -1.175 1.00 42.84 513 ASP A N 1
ATOM 4088 C CA . ASP A 1 513 ? 11.103 1.843 -0.355 1.00 42.84 513 ASP A CA 1
ATOM 4089 C C . ASP A 1 513 ? 10.303 0.582 0.072 1.00 42.84 513 ASP A C 1
ATOM 4091 O O . ASP A 1 513 ? 9.254 0.708 0.701 1.00 42.84 513 ASP A O 1
ATOM 4095 N N . LEU A 1 514 ? 10.758 -0.638 -0.263 1.00 35.88 514 LEU A N 1
ATOM 4096 C CA . LEU A 1 514 ? 10.106 -1.911 0.118 1.00 35.88 514 LEU A CA 1
ATOM 4097 C C . LEU A 1 514 ? 10.792 -2.652 1.274 1.00 35.88 514 LEU A C 1
ATOM 4099 O O . LEU A 1 514 ? 10.240 -3.619 1.796 1.00 35.88 514 LEU A O 1
ATOM 4103 N N . LEU A 1 515 ? 11.989 -2.230 1.668 1.00 27.78 515 LEU A N 1
ATOM 4104 C CA . LEU A 1 515 ? 12.764 -2.872 2.723 1.00 27.78 515 LEU A CA 1
ATOM 4105 C C . LEU A 1 515 ? 12.933 -1.897 3.880 1.00 27.78 515 LEU A C 1
ATOM 4107 O O . LEU A 1 515 ? 13.988 -1.290 3.940 1.00 27.78 515 LEU A O 1
ATOM 4111 N N . PHE A 1 516 ? 11.913 -1.741 4.733 1.00 31.12 516 PHE A N 1
ATOM 4112 C CA . PHE A 1 516 ? 12.007 -1.587 6.200 1.00 31.12 516 PHE A CA 1
ATOM 4113 C C . PHE A 1 516 ? 10.622 -1.621 6.859 1.00 31.12 516 PHE A C 1
ATOM 4115 O O . PHE A 1 516 ? 9.735 -0.830 6.463 1.00 31.12 516 PHE A O 1
#

Solvent-accessible surface area (backbone atoms only — not comparable to full-atom values): 29383 Å² total; per-residue (Å²): 82,66,39,38,38,38,37,35,36,79,50,73,78,49,73,71,54,57,52,48,51,48,51,34,49,46,74,60,38,94,41,52,92,48,63,44,77,44,69,41,94,88,39,75,35,27,41,33,43,36,33,47,42,62,83,93,49,47,64,68,40,49,54,51,31,53,52,53,40,54,77,74,35,85,55,60,72,50,80,48,76,50,70,79,70,54,78,70,53,49,54,50,50,52,54,51,49,52,52,49,50,53,49,49,61,55,42,68,73,74,52,85,77,90,64,69,95,82,71,56,68,71,57,74,92,71,64,85,90,74,62,50,73,48,55,50,48,28,53,51,26,49,53,48,35,56,51,50,54,52,49,43,53,52,51,52,52,50,53,51,53,49,50,53,48,41,58,70,53,30,48,64,29,51,52,46,29,51,54,38,49,55,48,38,44,53,60,58,44,53,58,77,74,48,100,63,80,64,64,57,71,74,50,49,54,52,52,48,52,46,43,50,52,53,46,50,54,38,54,79,65,70,55,90,70,57,68,72,58,49,54,46,52,51,52,50,37,58,74,76,55,58,61,77,86,75,56,85,79,81,66,97,70,78,91,61,64,68,58,52,57,53,48,53,51,52,52,54,50,53,52,52,39,51,54,48,24,71,77,69,74,46,88,62,84,62,82,86,69,59,95,86,55,52,74,70,54,51,52,52,52,52,51,49,55,53,71,71,36,93,81,35,77,87,78,57,83,83,49,73,70,54,53,57,47,51,51,52,50,48,56,50,50,53,55,46,55,55,51,48,56,53,49,51,55,53,48,54,66,71,29,40,41,89,82,49,90,50,71,70,60,24,54,52,23,46,52,52,39,51,54,45,49,53,22,59,74,70,66,37,61,55,59,47,52,50,50,54,48,57,50,39,29,77,62,78,41,53,68,87,76,58,54,66,72,57,34,47,54,51,25,53,44,31,47,53,50,36,53,51,50,52,50,48,54,67,46,51,41,74,34,74,91,40,49,90,69,56,40,39,84,68,60,63,72,54,56,69,71,58,56,51,50,52,50,51,48,49,25,50,52,40,43,51,51,31,50,52,43,49,53,52,37,54,52,51,54,57,50,64,74,46,71,86,49,74,67,38,50,51,53,50,51,50,53,50,61,61,46,44,59,53,54,47,56,58,43,45,66,70,46,65,68,74,72,114